Protein AF-A0A924MTW8-F1 (afdb_monomer_lite)

pLDDT: mean 77.34, std 19.18, range [29.47, 97.06]

Structure (mmCIF, N/CA/C/O backbone):
data_AF-A0A924MTW8-F1
#
_entry.id   AF-A0A924MTW8-F1
#
loop_
_atom_site.group_PDB
_atom_site.id
_atom_site.type_symbol
_atom_site.label_atom_id
_atom_site.label_alt_id
_atom_site.label_comp_id
_atom_site.label_asym_id
_atom_site.label_entity_id
_atom_site.label_seq_id
_atom_site.pdbx_PDB_ins_code
_atom_site.Cartn_x
_atom_site.Cartn_y
_atom_site.Cartn_z
_atom_site.occupancy
_atom_site.B_iso_or_equiv
_atom_site.auth_seq_id
_atom_site.auth_comp_id
_atom_site.auth_asym_id
_atom_site.auth_atom_id
_atom_site.pdbx_PDB_model_num
ATOM 1 N N . MET A 1 1 ? -4.344 -9.229 -72.670 1.00 38.44 1 MET A N 1
ATOM 2 C CA . MET A 1 1 ? -4.154 -9.503 -71.228 1.00 38.44 1 MET A CA 1
ATOM 3 C C . MET A 1 1 ? -4.296 -8.191 -70.483 1.00 38.44 1 MET A C 1
ATOM 5 O O . MET A 1 1 ? -3.727 -7.190 -70.896 1.00 38.44 1 MET A O 1
ATOM 9 N N . THR A 1 2 ? -5.199 -8.179 -69.517 1.00 31.95 2 THR A N 1
ATOM 10 C CA . THR A 1 2 ? -6.152 -7.090 -69.294 1.00 31.95 2 THR A CA 1
ATOM 11 C C . THR A 1 2 ? -5.776 -6.293 -68.044 1.00 31.95 2 THR A C 1
ATOM 13 O O . THR A 1 2 ? -5.536 -6.874 -66.991 1.00 31.95 2 THR A O 1
ATOM 16 N N . ARG A 1 3 ? -5.733 -4.960 -68.170 1.00 39.09 3 ARG A N 1
ATOM 17 C CA . ARG A 1 3 ? -5.795 -4.002 -67.054 1.00 39.09 3 ARG A CA 1
ATOM 18 C C . ARG A 1 3 ? -7.245 -3.899 -66.565 1.00 39.09 3 ARG A C 1
ATOM 20 O O . ARG A 1 3 ? -8.117 -3.854 -67.425 1.00 39.09 3 ARG A O 1
ATOM 27 N N . LEU A 1 4 ? -7.472 -3.751 -65.255 1.00 31.73 4 LEU A N 1
ATOM 28 C CA . LEU A 1 4 ? -8.274 -2.681 -64.618 1.00 31.73 4 LEU A CA 1
ATOM 29 C C . LEU A 1 4 ? -8.594 -2.991 -63.135 1.00 31.73 4 LEU A C 1
ATOM 31 O O . LEU A 1 4 ? -8.987 -4.093 -62.782 1.00 31.73 4 LEU A O 1
ATOM 35 N N . LEU A 1 5 ? -8.381 -1.946 -62.328 1.00 35.44 5 LEU A N 1
ATOM 36 C CA . LEU A 1 5 ? -8.812 -1.598 -60.956 1.00 35.44 5 LEU A CA 1
ATOM 37 C C . LEU A 1 5 ? -10.294 -1.936 -60.600 1.00 35.44 5 LEU A C 1
ATOM 39 O O . LEU A 1 5 ? -11.026 -2.238 -61.541 1.00 35.44 5 LEU A O 1
ATOM 43 N N . PRO A 1 6 ? -10.800 -1.792 -59.333 1.00 44.03 6 PRO A N 1
ATOM 44 C CA . PRO A 1 6 ? -10.392 -0.784 -58.330 1.00 44.03 6 PRO A CA 1
ATOM 45 C C . PRO A 1 6 ? -10.487 -1.108 -56.813 1.00 44.03 6 PRO A C 1
ATOM 47 O O . PRO A 1 6 ? -11.017 -2.116 -56.360 1.00 44.03 6 PRO A O 1
ATOM 50 N N . LEU A 1 7 ? -9.996 -0.129 -56.041 1.00 37.34 7 LEU A N 1
ATOM 51 C CA . LEU A 1 7 ? -10.446 0.276 -54.705 1.00 37.34 7 LEU A CA 1
ATOM 52 C C . LEU A 1 7 ? -11.983 0.277 -54.529 1.00 37.34 7 LEU A C 1
ATOM 54 O O . LEU A 1 7 ? -12.678 0.914 -55.315 1.00 37.34 7 LEU A O 1
ATOM 58 N N . LEU A 1 8 ? -12.465 -0.317 -53.430 1.00 31.56 8 LEU A N 1
ATOM 59 C CA . LEU A 1 8 ? -13.635 0.077 -52.616 1.00 31.56 8 LEU A CA 1
ATOM 60 C C . LEU A 1 8 ? -13.552 -0.780 -51.328 1.00 31.56 8 LEU A C 1
ATOM 62 O O . LEU A 1 8 ? -13.651 -1.996 -51.388 1.00 31.56 8 LEU A O 1
ATOM 66 N N . ALA A 1 9 ? -13.027 -0.281 -50.212 1.00 30.02 9 ALA A N 1
ATOM 67 C CA . ALA A 1 9 ? -13.757 0.467 -49.193 1.00 30.02 9 ALA A CA 1
ATOM 68 C C . ALA A 1 9 ? -14.939 -0.308 -48.558 1.00 30.02 9 ALA A C 1
ATOM 70 O O . ALA A 1 9 ? -15.989 -0.457 -49.168 1.00 30.02 9 ALA A O 1
ATOM 71 N N . ILE A 1 10 ? -14.749 -0.624 -47.267 1.00 31.25 10 ILE A N 1
ATOM 72 C CA . ILE A 1 10 ? -15.739 -0.541 -46.176 1.00 31.25 10 ILE A CA 1
ATOM 73 C C . ILE A 1 10 ? -16.631 -1.772 -45.895 1.00 31.25 10 ILE A C 1
ATOM 75 O O . ILE A 1 10 ? -17.391 -2.238 -46.730 1.00 31.25 10 ILE A O 1
ATOM 79 N N . ALA A 1 11 ? -16.576 -2.153 -44.609 1.00 32.50 11 ALA A N 1
ATOM 80 C CA . ALA A 1 11 ? -17.577 -2.844 -43.786 1.00 32.50 11 ALA A CA 1
ATOM 81 C C . ALA A 1 11 ? -17.845 -4.334 -44.033 1.00 32.50 11 ALA A C 1
ATOM 83 O O . ALA A 1 11 ? -18.663 -4.682 -44.866 1.00 32.50 11 ALA A O 1
ATOM 84 N N . LEU A 1 12 ? -17.226 -5.169 -43.188 1.00 32.88 12 LEU A N 1
ATOM 85 C CA . LEU A 1 12 ? -17.798 -6.326 -42.472 1.00 32.88 12 LEU A CA 1
ATOM 86 C C . LEU A 1 12 ? -16.760 -6.663 -41.370 1.00 32.88 12 LEU A C 1
ATOM 88 O O . LEU A 1 12 ? -15.847 -7.446 -41.585 1.00 32.88 12 LEU A O 1
ATOM 92 N N . SER A 1 13 ? -16.632 -5.934 -40.257 1.00 35.50 13 SER A N 1
ATOM 93 C CA . SER A 1 13 ? -17.524 -5.990 -39.088 1.00 35.50 13 SER A CA 1
ATOM 94 C C . SER A 1 13 ? -18.389 -7.249 -39.023 1.00 35.50 13 SER A C 1
ATOM 96 O O . SER A 1 13 ? -19.568 -7.189 -39.342 1.00 35.50 13 SER A O 1
ATOM 98 N N . THR A 1 14 ? -17.801 -8.353 -38.569 1.00 36.19 14 THR A N 1
ATOM 99 C CA . THR A 1 14 ? -18.466 -9.410 -37.785 1.00 36.19 14 THR A CA 1
ATOM 100 C C . THR A 1 14 ? -17.343 -10.124 -37.012 1.00 36.19 14 THR A C 1
ATOM 102 O O . THR A 1 14 ? -16.499 -10.755 -37.634 1.00 36.19 14 THR A O 1
ATOM 105 N N . SER A 1 15 ? -17.160 -10.031 -35.693 1.00 38.84 15 SER A N 1
ATOM 106 C CA . SER A 1 15 ? -18.157 -10.093 -34.615 1.00 38.84 15 SER A CA 1
ATOM 107 C C . SER A 1 15 ? -19.174 -11.218 -34.829 1.00 38.84 15 SER A C 1
ATOM 109 O O . SER A 1 15 ? -20.362 -10.993 -34.662 1.00 38.84 15 SER A O 1
ATOM 111 N N . ALA A 1 16 ? -18.734 -12.401 -35.278 1.00 43.47 16 ALA A N 1
ATOM 112 C CA . ALA A 1 16 ? -19.630 -13.551 -35.487 1.00 43.47 16 ALA A CA 1
ATOM 113 C C . ALA A 1 16 ? -19.188 -14.860 -34.808 1.00 43.47 16 ALA A C 1
ATOM 115 O O . ALA A 1 16 ? -19.885 -15.858 -34.933 1.00 43.47 16 ALA A O 1
ATOM 116 N N . PHE A 1 17 ? -18.082 -14.879 -34.052 1.00 42.00 17 PHE A N 1
ATOM 117 C CA . PHE A 1 17 ? -17.662 -16.084 -33.313 1.00 42.00 17 PHE A CA 1
ATOM 118 C C . PHE A 1 17 ? -17.220 -15.823 -31.864 1.00 42.00 17 PHE A C 1
ATOM 120 O O . PHE A 1 17 ? -16.700 -16.726 -31.219 1.00 42.00 17 PHE A O 1
ATOM 127 N N . ALA A 1 18 ? -17.425 -14.609 -31.340 1.00 41.38 18 ALA A N 1
ATOM 128 C CA . ALA A 1 18 ? -17.006 -14.253 -29.981 1.00 41.38 18 ALA A CA 1
ATOM 129 C C . ALA A 1 18 ? -18.035 -14.609 -28.885 1.00 41.38 18 ALA A C 1
ATOM 131 O O . ALA A 1 18 ? -17.642 -14.690 -27.729 1.00 41.38 18 ALA A O 1
ATOM 132 N N . ASP A 1 19 ? -19.295 -14.901 -29.237 1.00 46.31 19 ASP A N 1
ATOM 133 C CA . ASP A 1 19 ? -20.399 -15.068 -28.270 1.00 46.31 19 ASP A CA 1
ATOM 134 C C . ASP A 1 19 ? -21.192 -16.382 -28.449 1.00 46.31 19 ASP A C 1
ATOM 136 O O . ASP A 1 19 ? -22.406 -16.420 -28.271 1.00 46.31 19 ASP A O 1
ATOM 140 N N . LEU A 1 20 ? -20.534 -17.487 -28.824 1.00 49.03 20 LEU A N 1
ATOM 141 C CA . LEU A 1 20 ? -21.199 -18.799 -28.855 1.00 49.03 20 LEU A CA 1
ATOM 142 C C . LEU A 1 20 ? -21.053 -19.514 -27.506 1.00 49.03 20 LEU A C 1
ATOM 144 O O . LEU A 1 20 ? -19.965 -19.959 -27.134 1.00 49.03 20 LEU A O 1
ATOM 148 N N . GLN A 1 21 ? -22.163 -19.671 -26.785 1.00 68.38 21 GLN A N 1
ATOM 149 C CA . GLN A 1 21 ? -22.219 -20.427 -25.538 1.00 68.38 21 GLN A CA 1
ATOM 150 C C . GLN A 1 21 ? -22.293 -21.935 -25.825 1.00 68.38 21 GLN A C 1
ATOM 152 O O . GLN A 1 21 ? -23.025 -22.399 -26.704 1.00 68.38 21 GLN A O 1
ATOM 157 N N . LYS A 1 22 ? -21.531 -22.721 -25.057 1.00 71.69 22 LYS A N 1
ATOM 158 C CA . LYS A 1 22 ? -21.545 -24.188 -25.098 1.00 71.69 22 LYS A CA 1
ATOM 159 C C . LYS A 1 22 ? -22.652 -24.717 -24.179 1.00 71.69 22 LYS A C 1
ATOM 161 O O . LYS A 1 22 ? -22.541 -24.592 -22.961 1.00 71.69 22 LYS A O 1
ATOM 166 N N . CYS A 1 23 ? -23.683 -25.340 -24.745 1.00 72.56 23 CYS A N 1
ATOM 167 C CA . CYS A 1 23 ? -24.839 -25.848 -24.004 1.00 72.56 23 CYS A CA 1
ATOM 168 C C . CYS A 1 23 ? -24.915 -27.388 -24.029 1.00 72.56 23 CYS A C 1
ATOM 170 O O . CYS A 1 23 ? -24.597 -28.007 -25.053 1.00 72.56 23 CYS A O 1
ATOM 172 N N . PRO A 1 24 ? -25.358 -28.029 -22.929 1.00 68.31 24 PRO A N 1
ATOM 173 C CA . PRO A 1 24 ? -25.645 -29.458 -22.917 1.00 68.31 24 PRO A CA 1
ATOM 174 C C . PRO A 1 24 ? -26.885 -29.750 -23.773 1.00 68.31 24 PRO A C 1
ATOM 176 O O . PRO A 1 24 ? -27.975 -29.248 -23.508 1.00 68.31 24 PRO A O 1
ATOM 179 N N . GLY A 1 25 ? -26.710 -30.561 -24.812 1.00 68.31 25 GLY A N 1
ATOM 180 C CA . GLY A 1 25 ? -27.781 -31.085 -25.649 1.00 68.31 25 GLY A CA 1
ATOM 181 C C . GLY A 1 25 ? -28.378 -32.381 -25.084 1.00 68.31 25 GLY A C 1
ATOM 182 O O . GLY A 1 25 ? -27.814 -33.010 -24.179 1.00 68.31 25 GLY A O 1
ATOM 183 N N . PRO A 1 26 ? -29.532 -32.822 -25.606 1.00 59.88 26 PRO A N 1
ATOM 184 C CA . PRO A 1 26 ? -30.125 -34.093 -25.217 1.00 59.88 26 PRO A CA 1
ATOM 185 C C . PRO A 1 26 ? -29.170 -35.265 -25.504 1.00 59.88 26 PRO A C 1
ATOM 187 O O . PRO A 1 26 ? -28.399 -35.250 -26.466 1.00 59.88 26 PRO A O 1
ATOM 190 N N . GLN A 1 27 ? -29.224 -36.283 -24.640 1.00 58.16 27 GLN A N 1
ATOM 191 C CA . GLN A 1 27 ? -28.422 -37.515 -24.729 1.00 58.16 27 GLN A CA 1
ATOM 192 C C . GLN A 1 27 ? -26.891 -37.313 -24.666 1.00 58.16 27 GLN A C 1
ATOM 194 O O . GLN A 1 27 ? -26.136 -38.143 -25.159 1.00 58.16 27 GLN A O 1
ATOM 199 N N . GLY A 1 28 ? -26.418 -36.231 -24.032 1.00 59.62 28 GLY A N 1
ATOM 200 C CA . GLY A 1 28 ? -24.983 -35.991 -23.811 1.00 59.62 28 GLY A CA 1
ATOM 201 C C . GLY A 1 28 ? -24.256 -35.352 -24.998 1.00 59.62 28 GLY A C 1
ATOM 202 O O . GLY A 1 28 ? -23.028 -35.287 -25.006 1.00 59.62 28 GLY A O 1
ATOM 203 N 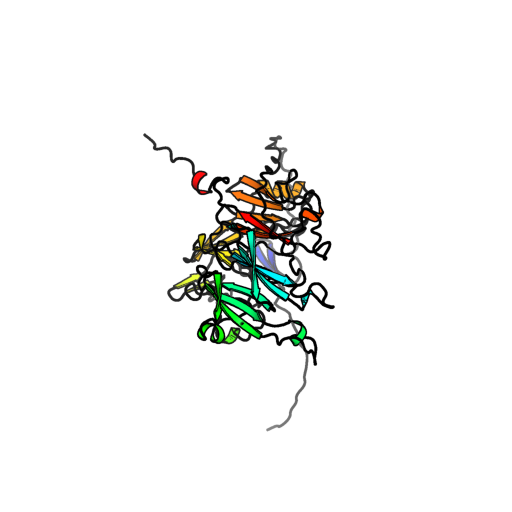N . THR A 1 29 ? -24.995 -34.861 -25.993 1.00 55.38 29 THR A N 1
ATOM 204 C CA . THR A 1 29 ? -24.437 -34.077 -27.102 1.00 55.38 29 THR A CA 1
ATOM 205 C C . THR A 1 29 ? -24.118 -32.644 -26.658 1.00 55.38 29 THR A C 1
ATOM 207 O O . THR A 1 29 ? -24.630 -32.163 -25.651 1.00 55.38 29 THR A O 1
ATOM 210 N N . THR A 1 30 ? -23.237 -31.948 -27.378 1.00 67.56 30 THR A N 1
ATOM 211 C CA . THR A 1 30 ? -22.926 -30.527 -27.133 1.00 67.56 30 THR A CA 1
ATOM 212 C C . THR A 1 30 ? -23.474 -29.685 -28.279 1.00 67.56 30 THR A C 1
ATOM 214 O O . THR A 1 30 ? -23.253 -30.031 -29.437 1.00 67.56 30 THR A O 1
ATOM 217 N N . ILE A 1 31 ? -24.141 -28.573 -27.959 1.00 67.00 31 ILE A N 1
ATOM 218 C CA . ILE A 1 31 ? -24.679 -27.614 -28.934 1.00 67.00 31 ILE A CA 1
ATOM 219 C C . ILE A 1 31 ? -24.031 -26.244 -28.690 1.00 67.00 31 ILE A C 1
ATOM 221 O O . ILE A 1 31 ? -23.840 -25.852 -27.539 1.00 67.00 31 ILE A O 1
ATOM 225 N N . PHE A 1 32 ? -23.692 -25.527 -29.763 1.00 67.12 32 PHE A N 1
ATOM 226 C CA . PHE A 1 32 ? -23.190 -24.151 -29.712 1.00 67.12 32 PHE A CA 1
ATOM 227 C C . PHE A 1 32 ? -24.284 -23.201 -30.198 1.00 67.12 32 PHE A C 1
ATOM 229 O O . PHE A 1 32 ? -24.856 -23.427 -31.265 1.00 67.12 32 PHE A O 1
ATOM 236 N N . THR A 1 33 ? -24.602 -22.179 -29.408 1.00 62.28 33 THR A N 1
ATOM 237 C CA . THR A 1 33 ? -25.708 -21.243 -29.672 1.00 62.28 33 THR A CA 1
ATOM 238 C C . THR A 1 33 ? -25.305 -19.818 -29.299 1.00 62.28 33 THR A C 1
ATOM 240 O O . THR A 1 33 ? -24.535 -19.621 -28.363 1.00 62.28 33 THR A O 1
ATOM 243 N N . ASP A 1 34 ? -25.817 -18.839 -30.044 1.00 56.00 34 ASP A N 1
ATOM 244 C CA . ASP A 1 34 ? -25.667 -17.392 -29.813 1.00 56.00 34 ASP A CA 1
ATOM 245 C C . ASP A 1 34 ? -26.747 -16.826 -28.865 1.00 56.00 34 ASP A C 1
ATOM 247 O O . ASP A 1 34 ? -26.822 -15.622 -28.628 1.00 56.00 34 ASP A O 1
ATOM 251 N N . LYS A 1 35 ? -27.605 -17.705 -28.333 1.00 56.16 35 LYS A N 1
ATOM 252 C CA . LYS A 1 35 ? -28.687 -17.420 -27.377 1.00 56.16 35 LYS A CA 1
ATOM 253 C C . LYS A 1 35 ? -28.560 -18.292 -26.131 1.00 56.16 35 LYS A C 1
ATOM 255 O O . LYS A 1 35 ? -28.028 -19.400 -26.230 1.00 56.16 35 LYS A O 1
ATOM 260 N N . ASP A 1 36 ? -29.118 -17.815 -25.013 1.00 59.75 36 ASP A N 1
ATOM 261 C CA . ASP A 1 36 ? -29.151 -18.511 -23.719 1.00 59.75 36 ASP A CA 1
ATOM 262 C C . ASP A 1 36 ? -29.500 -19.998 -23.866 1.00 59.75 36 ASP A C 1
ATOM 264 O O . ASP A 1 36 ? -30.418 -20.373 -24.607 1.00 59.75 36 ASP A O 1
ATOM 268 N N . CYS A 1 37 ? -28.780 -20.856 -23.136 1.00 56.97 37 CYS A N 1
ATOM 269 C CA . CYS A 1 37 ? -29.021 -22.293 -23.181 1.00 56.97 37 CYS A CA 1
ATOM 270 C C . CYS A 1 37 ? -30.494 -22.611 -22.864 1.00 56.97 37 CYS A C 1
ATOM 272 O O . CYS A 1 37 ? -30.995 -22.190 -21.816 1.00 56.97 37 CYS A O 1
ATOM 274 N N . PRO A 1 38 ? -31.193 -23.399 -23.704 1.00 58.69 38 PRO A N 1
ATOM 275 C CA . PRO A 1 38 ? -32.564 -23.793 -23.416 1.00 58.69 38 PRO A CA 1
ATOM 276 C C . PRO A 1 38 ? -32.602 -24.555 -22.088 1.00 58.69 38 PRO A C 1
ATOM 278 O O . PRO A 1 38 ? -31.914 -25.564 -21.916 1.00 58.69 38 PRO A O 1
ATOM 281 N N . ALA A 1 39 ? -33.388 -24.049 -21.135 1.00 47.19 39 ALA A N 1
ATOM 282 C CA . ALA A 1 39 ? -33.536 -24.646 -19.817 1.00 47.19 39 ALA A CA 1
ATOM 283 C C . ALA A 1 39 ? -34.075 -26.077 -19.956 1.00 47.19 39 ALA A C 1
ATOM 285 O O . ALA A 1 39 ? -35.250 -26.298 -20.252 1.00 47.19 39 ALA A O 1
ATOM 286 N N . LEU A 1 40 ? -33.209 -27.068 -19.745 1.00 46.69 40 LEU A N 1
ATOM 287 C CA . LEU A 1 40 ? -33.623 -28.459 -19.617 1.00 46.69 40 LEU A CA 1
ATOM 288 C C . LEU A 1 40 ? -34.476 -28.582 -18.350 1.00 46.69 40 LEU A C 1
ATOM 290 O O . LEU A 1 40 ? -33.967 -28.507 -17.230 1.00 46.69 40 LEU A O 1
ATOM 294 N N . ALA A 1 41 ? -35.786 -28.747 -18.535 1.00 35.41 41 ALA A N 1
ATOM 295 C CA . ALA A 1 41 ? -36.736 -28.974 -17.458 1.00 35.41 41 ALA A CA 1
ATOM 296 C C . ALA A 1 41 ? -36.326 -30.219 -16.653 1.00 35.41 41 ALA A C 1
ATOM 298 O O . ALA A 1 41 ? -36.366 -31.349 -17.143 1.00 35.41 41 ALA A O 1
ATOM 299 N N . ARG A 1 42 ? -35.913 -30.008 -15.401 1.00 33.41 42 ARG A N 1
ATOM 300 C CA . ARG A 1 42 ? -35.669 -31.083 -14.434 1.00 33.41 42 ARG A CA 1
ATOM 301 C C . ARG A 1 42 ? -37.029 -31.566 -13.903 1.00 33.41 42 ARG A C 1
ATOM 303 O O . ARG A 1 42 ? -37.831 -30.720 -13.509 1.00 33.41 42 ARG A O 1
ATOM 310 N N . PRO A 1 43 ? -37.317 -32.878 -13.860 1.00 34.16 43 PRO A N 1
ATOM 311 C CA . PRO A 1 43 ? -38.567 -33.367 -13.287 1.00 34.16 43 PRO A CA 1
ATOM 312 C C . PRO A 1 43 ? -38.632 -33.075 -11.780 1.00 34.16 43 PRO A C 1
ATOM 314 O O . PRO A 1 43 ? -37.646 -33.232 -11.058 1.00 34.16 43 PRO A O 1
ATOM 317 N N . ALA A 1 44 ? -39.806 -32.635 -11.324 1.00 33.78 44 ALA A N 1
ATOM 318 C CA . ALA A 1 44 ? -40.097 -32.299 -9.936 1.00 33.78 44 ALA A CA 1
ATOM 319 C C . ALA A 1 44 ? -40.066 -33.550 -9.042 1.00 33.78 44 ALA A C 1
ATOM 321 O O . ALA A 1 44 ? -40.861 -34.471 -9.216 1.00 33.78 44 ALA A O 1
ATOM 322 N N . GLY A 1 45 ? -39.168 -33.557 -8.057 1.00 29.66 45 GLY A N 1
ATOM 323 C CA . GLY A 1 45 ? -39.150 -34.512 -6.953 1.00 29.66 45 GLY A CA 1
ATOM 324 C C . GLY A 1 45 ? -38.964 -33.754 -5.643 1.00 29.66 45 GLY A C 1
ATOM 325 O O . GLY A 1 45 ? -37.924 -33.134 -5.430 1.00 29.66 45 GLY A O 1
ATOM 326 N N . ALA A 1 46 ? -39.989 -33.758 -4.793 1.00 31.25 46 ALA A N 1
ATOM 327 C CA . ALA A 1 46 ? -39.961 -33.129 -3.476 1.00 31.25 46 ALA A CA 1
ATOM 328 C C . ALA A 1 46 ? -38.956 -33.836 -2.542 1.00 31.25 46 ALA A C 1
ATOM 330 O O . ALA A 1 46 ? -38.966 -35.068 -2.481 1.00 31.25 46 ALA A O 1
ATOM 331 N N . PRO A 1 47 ? -38.120 -33.111 -1.773 1.00 34.03 47 PRO A N 1
ATOM 332 C CA . PRO A 1 47 ? -37.373 -33.716 -0.680 1.00 34.03 47 PRO A CA 1
ATOM 333 C C . PRO A 1 47 ? -38.256 -33.826 0.585 1.00 34.03 47 PRO A C 1
ATOM 335 O O . PRO A 1 47 ? -39.068 -32.934 0.846 1.00 34.03 47 PRO A O 1
ATOM 338 N N . PRO A 1 48 ? -38.114 -34.895 1.393 1.00 33.56 48 PRO A N 1
ATOM 339 C CA . PRO A 1 48 ? -38.844 -35.051 2.651 1.00 33.56 48 PRO A CA 1
ATOM 340 C C . PRO A 1 48 ? -38.327 -34.070 3.724 1.00 33.56 48 PRO A C 1
ATOM 342 O O . PRO A 1 48 ? -37.178 -33.620 3.641 1.00 33.56 48 PRO A O 1
ATOM 345 N N . PRO A 1 49 ? -39.132 -33.743 4.755 1.00 32.97 49 PRO A N 1
ATOM 346 C CA . PRO A 1 49 ? -38.761 -32.748 5.750 1.00 32.97 49 PRO A CA 1
ATOM 347 C C . PRO A 1 49 ? -37.648 -33.308 6.638 1.00 32.97 49 PRO A C 1
ATOM 349 O O . PRO A 1 49 ? -37.831 -34.309 7.333 1.00 32.97 49 PRO A O 1
ATOM 352 N N . ARG A 1 50 ? -36.477 -32.666 6.627 1.00 31.47 50 ARG A N 1
ATOM 353 C CA . ARG A 1 50 ? -35.428 -32.944 7.610 1.00 31.47 50 ARG A CA 1
ATOM 354 C C . ARG A 1 50 ? -35.602 -32.023 8.809 1.00 31.47 50 ARG A C 1
ATOM 356 O O . ARG A 1 50 ? -35.669 -30.806 8.670 1.00 31.47 50 ARG A O 1
ATOM 363 N N . ALA A 1 51 ? -35.701 -32.670 9.964 1.00 29.47 51 ALA A N 1
ATOM 364 C CA . ALA A 1 51 ? -35.878 -32.098 11.283 1.00 29.47 51 ALA A CA 1
ATOM 365 C C . ALA A 1 51 ? -34.902 -30.953 11.583 1.00 29.47 51 ALA A C 1
ATOM 367 O O . ALA A 1 51 ? -33.722 -30.999 11.230 1.00 29.47 51 ALA A O 1
ATOM 368 N N . ALA A 1 52 ? -35.430 -29.958 12.291 1.00 40.75 52 ALA A N 1
ATOM 369 C CA . ALA A 1 52 ? -34.691 -28.860 12.874 1.00 40.75 52 ALA A CA 1
ATOM 370 C C . ALA A 1 52 ? -33.526 -29.368 13.738 1.00 40.75 52 ALA A C 1
ATOM 372 O O . ALA A 1 52 ? -33.722 -30.055 14.738 1.00 40.75 52 ALA A O 1
ATOM 373 N N . ALA A 1 53 ? -32.320 -28.949 13.377 1.00 31.41 53 ALA A N 1
ATOM 374 C CA . ALA A 1 53 ? -31.227 -28.754 14.311 1.00 31.41 53 ALA A CA 1
ATOM 375 C C . ALA A 1 53 ? -30.757 -27.317 14.091 1.00 31.41 53 ALA A C 1
ATOM 377 O O . ALA A 1 53 ? -30.181 -27.014 13.051 1.00 31.41 53 ALA A O 1
ATOM 378 N N . ALA A 1 54 ? -31.077 -26.421 15.023 1.00 39.19 54 ALA A N 1
ATOM 379 C CA . ALA A 1 54 ? -30.551 -25.063 15.026 1.00 39.19 54 ALA A CA 1
ATOM 380 C C . ALA A 1 54 ? -29.055 -25.107 15.381 1.00 39.19 54 ALA A C 1
ATOM 382 O O . ALA A 1 54 ? -28.726 -25.603 16.461 1.00 39.19 54 ALA A O 1
ATOM 383 N N . PRO A 1 55 ? -28.143 -24.577 14.546 1.00 37.06 55 PRO A N 1
ATOM 384 C CA . PRO A 1 55 ? -26.767 -24.366 14.951 1.00 37.06 55 PRO A CA 1
ATOM 385 C C . PRO A 1 55 ? -26.469 -22.867 15.010 1.00 37.06 55 PRO A C 1
ATOM 387 O O . PRO A 1 55 ? -26.359 -22.210 13.980 1.00 37.06 55 PRO A O 1
ATOM 390 N N . GLY A 1 56 ? -26.289 -22.379 16.239 1.00 35.59 56 GLY A N 1
ATOM 391 C CA . GLY A 1 56 ? -25.470 -21.214 16.567 1.00 35.59 56 GLY A CA 1
ATOM 392 C C . GLY A 1 56 ? -25.995 -19.875 16.064 1.00 35.59 56 GLY A C 1
ATOM 393 O O . GLY A 1 56 ? -25.818 -19.525 14.901 1.00 35.59 56 GLY A O 1
ATOM 394 N N . ALA A 1 57 ? -26.540 -19.069 16.979 1.00 34.38 57 ALA A N 1
ATOM 395 C CA . ALA A 1 57 ? -26.558 -17.625 16.788 1.00 34.38 57 ALA A CA 1
ATOM 396 C C . ALA A 1 57 ? -25.164 -17.188 16.316 1.00 34.38 57 ALA A C 1
ATOM 398 O O . ALA A 1 57 ? -24.163 -17.584 16.920 1.00 34.38 57 ALA A O 1
ATOM 399 N N . ALA A 1 58 ? -25.098 -16.425 15.223 1.00 39.41 58 ALA A N 1
ATOM 400 C CA . ALA A 1 58 ? -23.869 -15.761 14.828 1.00 39.41 58 ALA A CA 1
ATOM 401 C C . ALA A 1 58 ? -23.414 -14.940 16.040 1.00 39.41 58 ALA A C 1
ATOM 403 O O . ALA A 1 58 ? -24.070 -13.974 16.425 1.00 39.41 58 ALA A O 1
ATOM 404 N N . ILE A 1 59 ? -22.353 -15.391 16.711 1.00 47.56 59 ILE A N 1
ATOM 405 C CA . ILE A 1 59 ? -21.744 -14.634 17.799 1.00 47.56 59 ILE A CA 1
ATOM 406 C C . ILE A 1 59 ? -21.318 -13.328 17.143 1.00 47.56 59 ILE A C 1
ATOM 408 O O . ILE A 1 59 ? -20.541 -13.384 16.197 1.00 47.56 59 ILE A O 1
ATOM 412 N N . ALA A 1 60 ? -21.882 -12.192 17.558 1.00 49.66 60 ALA A N 1
ATOM 413 C CA . ALA A 1 60 ? -21.493 -10.886 17.033 1.00 49.66 60 ALA A CA 1
ATOM 414 C C . ALA A 1 60 ? -19.959 -10.747 17.090 1.00 49.66 60 ALA A C 1
ATOM 416 O O . ALA A 1 60 ? -19.351 -11.303 18.014 1.00 49.66 60 ALA A O 1
ATOM 417 N N . PRO A 1 61 ? -19.317 -10.056 16.127 1.00 56.03 61 PRO A N 1
ATOM 418 C CA . PRO A 1 61 ? -17.872 -9.892 16.159 1.00 56.03 61 PRO A CA 1
ATOM 419 C C . PRO A 1 61 ? -17.487 -9.328 17.524 1.00 56.03 61 PRO A C 1
ATOM 421 O O . PRO A 1 61 ? -18.086 -8.364 18.004 1.00 56.03 61 PRO A O 1
ATOM 424 N N . VAL A 1 62 ? -16.525 -9.975 18.181 1.00 72.62 62 VAL A N 1
ATOM 425 C CA . VAL A 1 62 ? -16.032 -9.474 19.459 1.00 72.62 62 VAL A CA 1
ATOM 426 C C . VAL A 1 62 ? -15.302 -8.176 19.146 1.00 72.62 62 VAL A C 1
ATOM 428 O O . VAL A 1 62 ? -14.215 -8.195 18.564 1.00 72.62 62 VAL A O 1
ATOM 431 N N . ASP A 1 63 ? -15.935 -7.054 19.479 1.00 77.06 63 ASP A N 1
ATOM 432 C CA . ASP A 1 63 ? -15.298 -5.747 19.442 1.00 77.06 63 ASP A CA 1
ATOM 433 C C . ASP A 1 63 ? -14.103 -5.785 20.396 1.00 77.06 63 ASP A C 1
ATOM 435 O O . ASP A 1 63 ? -14.243 -5.941 21.611 1.00 77.06 63 ASP A O 1
ATOM 439 N N . ALA A 1 64 ? -12.915 -5.662 19.822 1.00 83.44 64 ALA A N 1
ATOM 440 C CA . ALA A 1 64 ? -11.652 -5.635 20.539 1.00 83.44 64 ALA A CA 1
ATOM 441 C C . ALA A 1 64 ? -10.834 -4.476 19.962 1.00 83.44 64 ALA A C 1
ATOM 443 O O . ALA A 1 64 ? -9.861 -4.711 19.238 1.00 83.44 64 ALA A O 1
ATOM 444 N N . PRO A 1 65 ? -11.288 -3.229 20.188 1.00 84.12 65 PRO A N 1
ATOM 445 C CA . PRO A 1 65 ? -10.697 -2.064 19.556 1.00 84.12 65 PRO A CA 1
ATOM 446 C C . PRO A 1 65 ? -9.236 -1.928 19.973 1.00 84.12 65 PRO A C 1
ATOM 448 O O . PRO A 1 65 ? -8.900 -2.048 21.153 1.00 84.12 65 PRO A O 1
ATOM 451 N N . LEU A 1 66 ? -8.373 -1.655 19.001 1.00 86.44 66 LEU A N 1
ATOM 452 C CA . LEU A 1 66 ? -6.965 -1.387 19.264 1.00 86.44 66 LEU A CA 1
ATOM 453 C C . LEU A 1 66 ? -6.726 0.116 19.436 1.00 86.44 66 LEU A C 1
ATOM 455 O O . LEU A 1 66 ? -7.415 0.917 18.793 1.00 86.44 66 LEU A O 1
ATOM 459 N N . PRO A 1 67 ? -5.759 0.521 20.282 1.00 82.31 67 PRO A N 1
ATOM 460 C CA . PRO A 1 67 ? -5.351 1.915 20.372 1.00 82.31 67 PRO A CA 1
ATOM 461 C C . PRO A 1 67 ? -4.991 2.455 18.987 1.00 82.31 67 PRO A C 1
ATOM 463 O O . PRO A 1 67 ? -4.196 1.854 18.263 1.00 82.31 67 PRO A O 1
ATOM 466 N N . LEU A 1 68 ? -5.604 3.579 18.622 1.00 85.88 68 LEU A N 1
ATOM 467 C CA . LEU A 1 68 ? -5.388 4.236 17.341 1.00 85.88 68 LEU A CA 1
ATOM 468 C C . LEU A 1 68 ? -4.484 5.443 17.539 1.00 85.88 68 LEU A C 1
ATOM 470 O O . LEU A 1 68 ? -4.784 6.318 18.351 1.00 85.88 68 LEU A O 1
ATOM 474 N N . GLN A 1 69 ? -3.409 5.517 16.763 1.00 88.25 69 GLN A N 1
ATOM 475 C CA . GLN A 1 69 ? -2.564 6.698 16.727 1.00 88.25 69 GLN A CA 1
ATOM 476 C C . GLN A 1 69 ? -3.048 7.642 15.627 1.00 88.25 69 GLN A C 1
ATOM 478 O O . GLN A 1 69 ? -3.043 7.303 14.444 1.00 88.25 69 GLN A O 1
ATOM 483 N N . GLU A 1 70 ? -3.474 8.838 16.021 1.00 86.81 70 GLU A N 1
ATOM 484 C CA . GLU A 1 70 ? -3.839 9.906 15.097 1.00 86.81 70 GLU A CA 1
ATOM 485 C C . GLU A 1 70 ? -2.609 10.744 14.750 1.00 86.81 70 GLU A C 1
ATOM 487 O O . GLU A 1 70 ? -1.951 11.304 15.626 1.00 86.81 70 GLU A O 1
ATOM 492 N N . THR A 1 71 ? -2.300 10.845 13.456 1.00 86.81 71 THR A N 1
ATOM 493 C CA . THR A 1 71 ? -1.134 11.610 12.993 1.00 86.81 71 THR A CA 1
ATOM 494 C C . THR A 1 71 ? -1.327 13.120 13.127 1.00 86.81 71 THR A C 1
ATOM 496 O O . THR A 1 71 ? -0.349 13.859 13.193 1.00 86.81 71 THR A O 1
ATOM 499 N N . GLY A 1 72 ? -2.582 13.589 13.113 1.00 83.50 72 GLY A N 1
ATOM 500 C CA . GLY A 1 72 ? -2.932 15.009 13.015 1.00 83.50 72 GLY A CA 1
ATOM 501 C C . GLY A 1 72 ? -2.589 15.648 11.661 1.00 83.50 72 GLY A C 1
ATOM 502 O O . GLY A 1 72 ? -2.832 16.839 11.473 1.00 83.50 72 GLY A O 1
ATOM 503 N N . VAL A 1 73 ? -2.045 14.880 10.710 1.00 87.00 73 VAL A N 1
ATOM 504 C CA . VAL A 1 73 ? -1.685 15.364 9.375 1.00 87.00 73 VAL A CA 1
ATOM 505 C C . VAL A 1 73 ? -2.892 15.180 8.446 1.00 87.00 73 VAL A C 1
ATOM 507 O O . VAL A 1 73 ? -3.331 14.042 8.249 1.00 87.00 73 VAL A O 1
ATOM 510 N N . PRO A 1 74 ? -3.449 16.266 7.875 1.00 85.62 74 PRO A N 1
ATOM 511 C CA . PRO A 1 74 ? -4.572 16.164 6.953 1.00 85.62 74 PRO A CA 1
ATOM 512 C C . PRO A 1 74 ? -4.115 15.565 5.625 1.00 85.62 74 PRO A C 1
ATOM 514 O O . PRO A 1 74 ? -2.995 15.813 5.170 1.00 85.62 74 PRO A O 1
ATOM 517 N N . VAL A 1 75 ? -4.999 14.815 4.977 1.00 81.06 75 VAL A N 1
ATOM 518 C CA . VAL A 1 75 ? -4.694 14.132 3.717 1.00 81.06 75 VAL A CA 1
ATOM 519 C C . VAL A 1 75 ? -5.444 14.770 2.559 1.00 81.06 75 VAL A C 1
ATOM 521 O O . VAL A 1 75 ? -6.615 15.127 2.674 1.00 81.06 75 VAL A O 1
ATOM 524 N N . VAL A 1 76 ? -4.779 14.874 1.411 1.00 81.25 76 VAL A N 1
ATOM 525 C CA . VAL A 1 76 ? -5.407 15.316 0.162 1.00 81.25 76 VAL A CA 1
ATOM 526 C C . VAL A 1 76 ? -6.173 14.146 -0.462 1.00 81.25 76 VAL A C 1
ATOM 528 O O . VAL A 1 76 ? -5.574 13.265 -1.075 1.00 81.25 76 VAL A O 1
ATOM 531 N N . VAL A 1 77 ? -7.501 14.111 -0.310 1.00 74.94 77 VAL A N 1
ATOM 532 C CA . VAL A 1 77 ? -8.316 12.970 -0.774 1.00 74.94 77 VAL A CA 1
ATOM 533 C C . VAL A 1 77 ? -8.536 12.909 -2.285 1.00 74.94 77 VAL A C 1
ATOM 535 O O . VAL A 1 77 ? -8.900 11.862 -2.814 1.00 74.94 77 VAL A O 1
ATOM 538 N N . GLN A 1 78 ? -8.300 13.998 -3.014 1.00 71.06 78 GLN A N 1
ATOM 539 C CA . GLN A 1 78 ? -8.621 14.067 -4.442 1.00 71.06 78 GLN A CA 1
ATOM 540 C C . GLN A 1 78 ? -7.699 13.223 -5.350 1.00 71.06 78 GLN A C 1
ATOM 542 O O . GLN A 1 78 ? -7.914 13.208 -6.558 1.00 71.06 78 GLN A O 1
ATOM 547 N N . MET A 1 79 ? -6.678 12.535 -4.818 1.00 64.94 79 MET A N 1
ATOM 548 C CA . MET A 1 79 ? -5.707 11.777 -5.623 1.00 64.94 79 MET A CA 1
ATOM 549 C C . MET A 1 79 ? -5.344 10.409 -5.023 1.00 64.94 79 MET A C 1
ATOM 551 O O . MET A 1 79 ? -5.447 10.198 -3.810 1.00 64.94 79 MET A O 1
ATOM 555 N N . ALA A 1 80 ? -4.912 9.487 -5.892 1.00 52.84 80 ALA A N 1
ATOM 556 C CA . ALA A 1 80 ? -4.249 8.230 -5.531 1.00 52.84 80 ALA A CA 1
ATOM 557 C C . ALA A 1 80 ? -2.853 8.495 -4.919 1.00 52.84 80 ALA A C 1
ATOM 559 O O . ALA A 1 80 ? -2.282 9.556 -5.161 1.00 52.84 80 ALA A O 1
ATOM 560 N N . GLY A 1 81 ? -2.309 7.566 -4.118 1.00 62.09 81 GLY A N 1
ATOM 561 C CA . GLY A 1 81 ? -0.935 7.680 -3.589 1.00 62.09 81 GLY A CA 1
ATOM 562 C C . GLY A 1 81 ? -0.762 8.736 -2.488 1.00 62.09 81 GLY A C 1
ATOM 563 O O . GLY A 1 81 ? 0.100 9.608 -2.555 1.00 62.09 81 GLY A O 1
ATOM 564 N N . ARG A 1 82 ? -1.613 8.710 -1.457 1.00 78.12 82 ARG A N 1
ATOM 565 C CA . ARG A 1 82 ? -1.610 9.758 -0.420 1.00 78.12 82 ARG A CA 1
ATOM 566 C C . ARG A 1 82 ? -0.571 9.542 0.669 1.00 78.12 82 ARG A C 1
ATOM 568 O O . ARG A 1 82 ? -0.140 10.501 1.307 1.00 78.12 82 ARG A O 1
ATOM 575 N N . PHE A 1 83 ? -0.198 8.293 0.902 1.00 89.62 83 PHE A N 1
ATOM 576 C CA . PHE A 1 83 ? 0.800 7.917 1.884 1.00 89.62 83 PHE A CA 1
ATOM 577 C C . PHE A 1 83 ? 1.446 6.593 1.511 1.00 89.62 83 PHE A C 1
ATOM 579 O O . PHE A 1 83 ? 0.839 5.754 0.847 1.00 89.62 83 PHE A O 1
ATOM 586 N N . ALA A 1 84 ? 2.681 6.413 1.958 1.00 91.50 84 ALA A N 1
ATOM 587 C CA . ALA A 1 84 ? 3.437 5.191 1.753 1.00 91.50 84 ALA A CA 1
ATOM 588 C C . ALA A 1 84 ? 4.433 4.996 2.896 1.00 91.50 84 ALA A C 1
ATOM 590 O O . ALA A 1 84 ? 5.002 5.960 3.411 1.00 91.50 84 ALA A O 1
ATOM 591 N N . TRP A 1 85 ? 4.657 3.747 3.293 1.00 94.56 85 TRP A N 1
ATOM 592 C CA . TRP A 1 85 ? 5.682 3.421 4.279 1.00 94.56 85 TRP A CA 1
ATOM 593 C C . TRP A 1 85 ? 7.072 3.571 3.651 1.00 94.56 85 TRP A C 1
ATOM 595 O O . TRP A 1 85 ? 7.335 3.029 2.572 1.00 94.56 85 TRP A O 1
ATOM 605 N N . LEU A 1 86 ? 7.941 4.333 4.319 1.00 95.50 86 LEU A N 1
ATOM 606 C CA . LEU A 1 86 ? 9.351 4.506 3.956 1.00 95.50 86 LEU A CA 1
ATOM 607 C C . LEU A 1 86 ? 10.220 3.421 4.604 1.00 95.50 86 LEU A C 1
ATOM 609 O O . LEU A 1 86 ? 11.152 2.906 3.989 1.00 95.50 86 LEU A O 1
ATOM 613 N N . ASP A 1 87 ? 9.874 3.049 5.833 1.00 95.19 87 ASP A N 1
ATOM 614 C CA . ASP A 1 87 ? 10.427 1.927 6.587 1.00 95.19 87 ASP A CA 1
ATOM 615 C C . ASP A 1 87 ? 9.349 1.346 7.530 1.00 95.19 87 ASP A C 1
ATOM 617 O O . ASP A 1 87 ? 8.152 1.525 7.290 1.00 95.19 87 ASP A O 1
ATOM 621 N N . ASP A 1 88 ? 9.751 0.598 8.558 1.00 94.62 88 ASP A N 1
ATOM 622 C CA . ASP A 1 88 ? 8.835 -0.076 9.489 1.00 94.62 88 ASP A CA 1
ATOM 623 C C . ASP A 1 88 ? 8.046 0.897 10.390 1.00 94.62 88 ASP A C 1
ATOM 625 O O . ASP A 1 88 ? 6.971 0.542 10.886 1.00 94.62 88 ASP A O 1
ATOM 629 N N . ASP A 1 89 ? 8.563 2.115 10.583 1.00 95.25 89 ASP A N 1
ATOM 630 C CA . ASP A 1 89 ? 8.099 3.093 11.575 1.00 95.25 89 ASP A CA 1
ATOM 631 C C . ASP A 1 89 ? 7.818 4.486 10.992 1.00 95.25 89 ASP A C 1
ATOM 633 O O . ASP A 1 89 ? 7.191 5.314 11.655 1.00 95.25 89 ASP A O 1
ATOM 637 N N . THR A 1 90 ? 8.246 4.757 9.760 1.00 96.56 90 THR A N 1
ATOM 638 C CA . THR A 1 90 ? 8.143 6.072 9.128 1.00 96.56 90 THR A CA 1
ATOM 639 C C . THR A 1 90 ? 7.177 6.041 7.953 1.00 96.56 90 THR A C 1
ATOM 641 O O . THR A 1 90 ? 7.381 5.332 6.962 1.00 96.56 90 THR A O 1
ATOM 644 N N . LEU A 1 91 ? 6.144 6.878 8.033 1.00 95.50 91 LEU A N 1
ATOM 645 C CA . LEU A 1 91 ? 5.145 7.054 6.986 1.00 95.50 91 LEU A CA 1
ATOM 646 C C . LEU A 1 91 ? 5.402 8.357 6.222 1.00 95.50 91 LEU A C 1
ATOM 648 O O . LEU A 1 91 ? 5.427 9.431 6.820 1.00 95.50 91 LEU A O 1
ATOM 652 N N . ALA A 1 92 ? 5.556 8.286 4.901 1.00 95.06 92 ALA A N 1
ATOM 653 C CA . ALA A 1 92 ? 5.468 9.461 4.040 1.00 95.06 92 ALA A CA 1
ATOM 654 C C . ALA A 1 92 ? 3.998 9.822 3.829 1.00 95.06 92 ALA A C 1
ATOM 656 O O . ALA A 1 92 ? 3.201 8.961 3.467 1.00 95.06 92 ALA A O 1
ATOM 657 N N . ILE A 1 93 ? 3.652 11.092 4.020 1.00 93.62 93 ILE A N 1
ATOM 658 C CA . ILE A 1 93 ? 2.290 11.615 3.907 1.00 93.62 93 ILE A CA 1
ATOM 659 C C . ILE A 1 93 ? 2.300 12.804 2.949 1.00 93.62 93 ILE A C 1
ATOM 661 O O . ILE A 1 93 ? 2.949 13.817 3.219 1.00 93.62 93 ILE A O 1
ATOM 665 N N . THR A 1 94 ? 1.551 12.705 1.852 1.00 92.50 94 THR A N 1
ATOM 666 C CA . THR A 1 94 ? 1.254 13.840 0.974 1.00 92.50 94 THR A CA 1
ATOM 667 C C . THR A 1 94 ? 0.145 14.681 1.604 1.00 92.50 94 THR A C 1
ATOM 669 O O . THR A 1 94 ? -0.983 14.222 1.790 1.00 92.50 94 THR A O 1
ATOM 672 N N . THR A 1 95 ? 0.453 15.938 1.910 1.00 91.00 95 THR A N 1
ATOM 673 C CA . THR A 1 95 ? -0.465 16.886 2.557 1.00 91.00 95 THR A CA 1
ATOM 674 C C . THR A 1 95 ? -0.390 18.266 1.897 1.00 91.00 95 THR A C 1
ATOM 676 O O . THR A 1 95 ? 0.394 18.488 0.975 1.00 91.00 95 THR A O 1
ATOM 679 N N . PHE A 1 96 ? -1.209 19.210 2.351 1.00 88.62 96 PHE A N 1
ATOM 680 C CA . PHE A 1 96 ? -1.248 20.576 1.835 1.00 88.62 96 PHE A CA 1
ATOM 681 C C . PHE A 1 96 ? 0.037 21.333 2.209 1.00 88.62 96 PHE A C 1
ATOM 683 O O . PHE A 1 96 ? 0.405 21.419 3.386 1.00 88.62 96 PHE A O 1
ATOM 690 N N . ALA A 1 97 ? 0.730 21.891 1.213 1.00 90.19 97 ALA A N 1
ATOM 691 C CA . ALA A 1 97 ? 1.824 22.832 1.457 1.00 90.19 97 ALA A CA 1
ATOM 692 C C . ALA A 1 97 ? 1.277 24.217 1.801 1.00 90.19 97 ALA A C 1
ATOM 694 O O . ALA A 1 97 ? 1.757 24.833 2.750 1.00 90.19 97 ALA A O 1
ATOM 695 N N . ASP A 1 98 ? 0.247 24.653 1.072 1.00 87.06 98 ASP A N 1
ATOM 696 C CA . ASP A 1 98 ? -0.484 25.889 1.333 1.00 87.06 98 ASP A CA 1
ATOM 697 C C . ASP A 1 98 ? -1.993 25.611 1.425 1.00 87.06 98 ASP A C 1
ATOM 699 O O . ASP A 1 98 ? -2.687 25.524 0.406 1.00 87.06 98 ASP A O 1
ATOM 703 N N . PRO A 1 99 ? -2.509 25.460 2.654 1.00 81.94 99 PRO A N 1
ATOM 704 C CA . PRO A 1 99 ? -3.931 25.361 2.936 1.00 81.94 99 PRO A CA 1
ATOM 705 C C . PRO A 1 99 ? -4.816 26.458 2.331 1.00 81.94 99 PRO A C 1
ATOM 707 O O . PRO A 1 99 ? -5.974 26.204 2.008 1.00 81.94 99 PRO A O 1
ATOM 710 N N . ALA A 1 100 ? -4.293 27.679 2.215 1.00 83.12 100 ALA A N 1
ATOM 711 C CA . ALA A 1 100 ? -5.058 28.862 1.836 1.00 83.12 100 ALA A CA 1
ATOM 712 C C . ALA A 1 100 ? -5.020 29.141 0.325 1.00 83.12 100 ALA A C 1
ATOM 714 O O . ALA A 1 100 ? -5.673 30.076 -0.145 1.00 83.12 100 ALA A O 1
ATOM 715 N N . ALA A 1 101 ? -4.271 28.345 -0.445 1.00 81.38 101 ALA A N 1
ATOM 716 C CA . ALA A 1 101 ? -4.201 28.481 -1.892 1.00 81.38 101 ALA A CA 1
ATOM 717 C C . ALA A 1 101 ? -5.588 28.329 -2.542 1.00 81.38 101 ALA A C 1
ATOM 719 O O . ALA A 1 101 ? -6.467 27.631 -2.045 1.00 81.38 101 ALA A O 1
ATOM 720 N N . LYS A 1 102 ? -5.780 28.927 -3.724 1.00 81.50 102 LYS A N 1
ATOM 721 C CA . LYS A 1 102 ? -7.039 28.799 -4.486 1.00 81.50 102 LYS A CA 1
ATOM 722 C C . LYS A 1 102 ? -7.353 27.342 -4.864 1.00 81.50 102 LYS A C 1
ATOM 724 O O . LYS A 1 102 ? -8.518 26.963 -4.945 1.00 81.50 102 LYS A O 1
ATOM 729 N N . ALA A 1 103 ? -6.316 26.538 -5.096 1.00 82.75 103 ALA A N 1
ATOM 730 C CA . ALA A 1 103 ? -6.410 25.104 -5.347 1.00 82.75 103 ALA A CA 1
ATOM 731 C C . ALA A 1 103 ? -5.430 24.347 -4.426 1.00 82.75 103 ALA A C 1
ATOM 733 O O . ALA A 1 103 ? -4.367 23.923 -4.883 1.00 82.75 103 ALA A O 1
ATOM 734 N N . PRO A 1 104 ? -5.759 24.153 -3.130 1.00 81.50 104 PRO A N 1
ATOM 735 C CA . PRO A 1 104 ? -4.831 23.577 -2.149 1.00 81.50 104 PRO A CA 1
ATOM 736 C C . PRO A 1 104 ? -4.326 22.184 -2.535 1.00 81.50 104 PRO A C 1
ATOM 738 O O . PRO A 1 104 ? -3.183 21.829 -2.273 1.00 81.50 104 PRO A O 1
ATOM 741 N N . TRP A 1 105 ? -5.156 21.394 -3.217 1.00 82.81 105 TRP A N 1
ATOM 742 C CA . TRP A 1 105 ? -4.795 20.054 -3.682 1.00 82.81 105 TRP A CA 1
ATOM 743 C C . TRP A 1 105 ? -3.688 20.051 -4.754 1.00 82.81 105 TRP A C 1
ATOM 745 O O . TRP A 1 105 ? -3.040 19.025 -4.945 1.00 82.81 105 TRP A O 1
ATOM 755 N N . MET A 1 106 ? -3.427 21.179 -5.430 1.00 85.88 106 MET A N 1
ATOM 756 C CA . MET A 1 106 ? -2.314 21.317 -6.380 1.00 85.88 106 MET A CA 1
ATOM 757 C C . MET A 1 106 ? -0.993 21.724 -5.703 1.00 85.88 106 MET A C 1
ATOM 759 O O . MET A 1 106 ? 0.077 21.465 -6.261 1.00 85.88 106 MET A O 1
ATOM 763 N N . VAL A 1 107 ? -1.055 22.319 -4.504 1.00 88.06 107 VAL A N 1
ATOM 764 C CA . VAL A 1 107 ? 0.094 22.863 -3.757 1.00 88.06 107 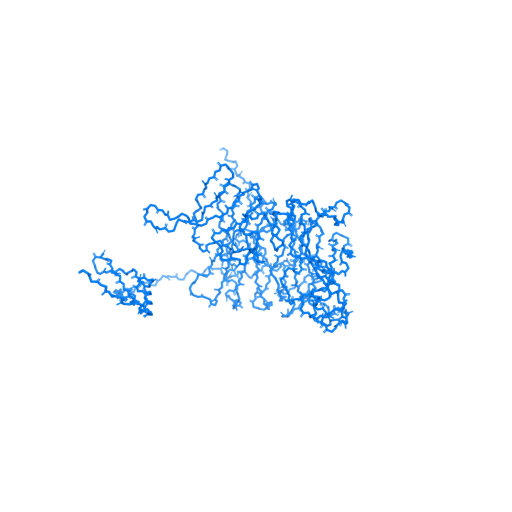VAL A CA 1
ATOM 765 C C . VAL A 1 107 ? 0.345 21.991 -2.528 1.00 88.06 107 VAL A C 1
ATOM 767 O O . VAL A 1 107 ? -0.260 22.154 -1.467 1.00 88.06 107 VAL A O 1
ATOM 770 N N . ARG A 1 108 ? 1.239 21.013 -2.682 1.00 90.31 108 ARG A N 1
ATOM 771 C CA . ARG A 1 108 ? 1.396 19.880 -1.756 1.00 90.31 108 ARG A CA 1
ATOM 772 C C . ARG A 1 108 ? 2.798 19.805 -1.180 1.00 90.31 108 ARG A C 1
ATOM 774 O O . ARG A 1 108 ? 3.731 20.309 -1.789 1.00 90.31 108 ARG A O 1
ATOM 781 N N . LYS A 1 109 ? 2.948 19.161 -0.028 1.00 93.38 109 LYS A N 1
ATOM 782 C CA . LYS A 1 109 ? 4.235 18.797 0.581 1.00 93.38 109 LYS A CA 1
ATOM 783 C C . LYS A 1 109 ? 4.217 17.338 1.008 1.00 93.38 109 LYS A C 1
ATOM 785 O O . LYS A 1 109 ? 3.151 16.765 1.235 1.00 93.38 109 LYS A O 1
ATOM 790 N N . ILE A 1 110 ? 5.406 16.782 1.209 1.00 94.50 110 ILE A N 1
ATOM 791 C CA . ILE A 1 110 ? 5.589 15.451 1.789 1.00 94.50 110 ILE A CA 1
ATOM 792 C C . ILE A 1 110 ? 6.101 15.613 3.215 1.00 94.50 110 ILE A C 1
ATOM 794 O O . ILE A 1 110 ? 7.111 16.281 3.458 1.00 94.50 110 ILE A O 1
ATOM 798 N N . VAL A 1 111 ? 5.409 14.986 4.156 1.00 95.25 111 VAL A N 1
ATOM 799 C CA . VAL A 1 111 ? 5.776 14.925 5.571 1.00 95.25 111 VAL A CA 1
ATOM 800 C C . VAL A 1 111 ? 6.172 13.491 5.915 1.00 95.25 111 VAL A C 1
ATOM 802 O O . VAL A 1 111 ? 5.450 12.565 5.565 1.00 95.25 111 VAL A O 1
ATOM 805 N N . ALA A 1 112 ? 7.296 13.303 6.605 1.00 96.12 112 ALA A N 1
ATOM 806 C CA . ALA A 1 112 ? 7.600 12.058 7.302 1.00 96.12 112 ALA A CA 1
ATOM 807 C C . ALA A 1 112 ? 6.938 12.102 8.672 1.00 96.12 112 ALA A C 1
ATOM 809 O O . ALA A 1 112 ? 7.204 13.011 9.457 1.00 96.12 112 ALA A O 1
ATOM 810 N N . TYR A 1 113 ? 6.101 11.119 8.962 1.00 95.88 113 TYR A N 1
ATOM 811 C CA . TYR A 1 113 ? 5.566 10.885 10.290 1.00 95.88 113 TYR A CA 1
ATOM 812 C C . TYR A 1 113 ? 6.277 9.692 10.917 1.00 95.88 113 TYR A C 1
ATOM 814 O O . TYR A 1 113 ? 6.184 8.576 10.411 1.00 95.88 113 TYR A O 1
ATOM 822 N N . ASP A 1 114 ? 6.984 9.945 12.012 1.00 95.25 114 ASP A N 1
ATOM 823 C CA . ASP A 1 114 ? 7.618 8.919 12.828 1.00 95.25 114 ASP A CA 1
ATOM 824 C C . ASP A 1 114 ? 6.611 8.378 13.842 1.00 95.25 114 ASP A C 1
ATOM 826 O O . ASP A 1 114 ? 6.215 9.084 14.776 1.00 95.25 114 ASP A O 1
ATOM 830 N N . VAL A 1 115 ? 6.203 7.123 13.662 1.00 93.38 115 VAL A N 1
ATOM 831 C CA . VAL A 1 115 ? 5.157 6.501 14.476 1.00 93.38 115 VAL A CA 1
ATOM 832 C C . VAL A 1 115 ? 5.571 6.403 15.950 1.00 93.38 115 VAL A C 1
ATOM 834 O O . VAL A 1 115 ? 4.829 6.931 16.778 1.00 93.38 115 VAL A O 1
ATOM 837 N N . PRO A 1 116 ? 6.743 5.854 16.331 1.00 91.94 116 PRO A N 1
ATOM 838 C CA . PRO A 1 116 ? 7.138 5.760 17.738 1.00 91.94 116 PRO A CA 1
ATOM 839 C C . PRO A 1 116 ? 7.148 7.088 18.506 1.00 91.94 116 PRO A C 1
ATOM 841 O O . PRO A 1 116 ? 6.714 7.126 19.656 1.00 91.94 116 PRO A O 1
ATOM 844 N N . SER A 1 117 ? 7.641 8.179 17.905 1.00 92.88 117 SER A N 1
ATOM 845 C CA . SER A 1 117 ? 7.707 9.480 18.593 1.00 92.88 117 SER A CA 1
ATOM 846 C C . SER A 1 117 ? 6.484 10.372 18.379 1.00 92.88 117 SER A C 1
ATOM 848 O O . SER A 1 117 ? 6.400 11.429 19.007 1.00 92.88 117 SER A O 1
ATOM 850 N N . ALA A 1 118 ? 5.553 9.969 17.508 1.00 92.06 118 ALA A N 1
ATOM 851 C CA . ALA A 1 118 ? 4.400 10.757 17.076 1.00 92.06 118 ALA A CA 1
ATOM 852 C C . ALA A 1 118 ? 4.777 12.155 16.544 1.00 92.06 118 ALA A C 1
ATOM 854 O O . ALA A 1 118 ? 4.053 13.133 16.749 1.00 92.06 118 ALA A O 1
ATOM 855 N N . ARG A 1 119 ? 5.930 12.266 15.869 1.00 93.50 119 ARG A N 1
ATOM 856 C CA . ARG A 1 119 ? 6.440 13.533 15.324 1.00 93.50 119 ARG A CA 1
ATOM 857 C C . ARG A 1 119 ? 6.412 13.537 13.808 1.00 93.50 119 ARG A C 1
ATOM 859 O O . ARG A 1 119 ? 6.780 12.565 13.158 1.00 93.50 119 ARG A O 1
ATOM 866 N N . SER A 1 120 ? 6.049 14.688 13.260 1.00 93.06 120 SER A N 1
ATOM 867 C CA . SER A 1 120 ? 6.097 14.965 11.830 1.00 93.06 120 SER A CA 1
ATOM 868 C C . SER A 1 120 ? 7.264 15.887 11.479 1.00 93.06 120 SER A C 1
ATOM 870 O O . SER A 1 120 ? 7.453 16.909 12.142 1.00 93.06 120 SER A O 1
ATOM 872 N N . SER A 1 121 ? 7.979 15.604 10.394 1.00 94.81 121 SER A N 1
ATOM 873 C CA . SER A 1 121 ? 8.960 16.508 9.787 1.00 94.81 121 SER A CA 1
ATOM 874 C C . SER A 1 121 ? 8.693 16.671 8.291 1.00 94.81 121 SER A C 1
ATOM 876 O O . SER A 1 121 ? 8.196 15.766 7.624 1.00 94.81 121 SER A O 1
ATOM 878 N N . VAL A 1 122 ? 8.985 17.848 7.740 1.00 95.62 122 VAL A N 1
ATOM 879 C CA . VAL A 1 122 ? 8.842 18.076 6.295 1.00 95.62 122 VAL A CA 1
ATOM 880 C C . VAL A 1 122 ? 10.001 17.389 5.576 1.00 95.62 122 VAL A C 1
ATOM 882 O O . VAL A 1 122 ? 11.154 17.741 5.809 1.00 95.62 122 VAL A O 1
ATOM 885 N N . LEU A 1 123 ? 9.692 16.437 4.692 1.00 94.69 123 LEU A N 1
ATOM 886 C CA . LEU A 1 123 ? 10.677 15.804 3.808 1.00 94.69 123 LEU A CA 1
ATOM 887 C C . LEU A 1 123 ? 10.881 16.610 2.531 1.00 94.69 123 LEU A C 1
ATOM 889 O O . LEU A 1 123 ? 12.007 16.826 2.096 1.00 94.69 123 LEU A O 1
ATOM 893 N N . VAL A 1 124 ? 9.776 17.047 1.928 1.00 94.69 124 VAL A N 1
ATOM 894 C CA . VAL A 1 124 ? 9.775 17.804 0.677 1.00 94.69 124 VAL A CA 1
ATOM 895 C C . VAL A 1 124 ? 8.786 18.946 0.825 1.00 94.69 124 VAL A C 1
ATOM 897 O O . VAL A 1 124 ? 7.592 18.712 0.991 1.00 94.69 124 VAL A O 1
ATOM 900 N N . ALA A 1 125 ? 9.279 20.184 0.768 1.00 94.12 125 ALA A N 1
ATOM 901 C CA . ALA A 1 125 ? 8.463 21.379 0.992 1.00 94.12 125 ALA A CA 1
ATOM 902 C C . ALA A 1 125 ? 7.390 21.592 -0.087 1.00 94.12 125 ALA A C 1
ATOM 904 O O . ALA A 1 125 ? 6.337 22.150 0.212 1.00 94.12 125 ALA A O 1
ATOM 905 N N . ARG A 1 126 ? 7.666 21.149 -1.321 1.00 92.56 126 ARG A N 1
ATOM 906 C CA . ARG A 1 126 ? 6.737 21.172 -2.454 1.00 92.56 126 ARG A CA 1
ATOM 907 C C . ARG A 1 126 ? 6.846 19.890 -3.263 1.00 92.56 126 ARG A C 1
ATOM 909 O O . ARG A 1 126 ? 7.893 19.654 -3.865 1.00 92.56 126 ARG A O 1
ATOM 916 N N . GLY A 1 127 ? 5.814 19.057 -3.227 1.00 91.12 127 GLY A N 1
ATOM 917 C CA . GLY A 1 127 ? 5.817 17.753 -3.874 1.00 91.12 127 GLY A CA 1
ATOM 918 C C . GLY A 1 127 ? 4.788 16.769 -3.326 1.00 91.12 127 GLY A C 1
ATOM 919 O O . GLY A 1 127 ? 4.013 17.087 -2.422 1.00 91.12 127 GLY A O 1
ATOM 920 N N . PHE A 1 128 ? 4.803 15.557 -3.871 1.00 90.56 128 PHE A N 1
ATOM 921 C CA . PHE A 1 128 ? 3.986 14.426 -3.425 1.00 90.56 128 PHE A CA 1
ATOM 922 C C . PHE A 1 128 ? 4.694 13.100 -3.704 1.00 90.56 128 PHE A C 1
ATOM 924 O O . PHE A 1 128 ? 5.528 13.022 -4.605 1.00 90.56 128 PHE A O 1
ATOM 931 N N . VAL A 1 129 ? 4.378 12.078 -2.909 1.00 90.56 129 VAL A N 1
ATOM 932 C CA . VAL A 1 129 ? 4.887 10.717 -3.120 1.00 90.56 129 VAL A CA 1
ATOM 933 C C . VAL A 1 129 ? 4.030 9.993 -4.161 1.00 90.56 129 VAL A C 1
ATOM 935 O O . VAL A 1 129 ? 2.807 10.063 -4.087 1.00 90.56 129 VAL A O 1
ATOM 938 N N . ASP A 1 130 ? 4.669 9.305 -5.109 1.00 88.62 130 ASP A N 1
ATOM 939 C CA . ASP A 1 130 ? 3.995 8.441 -6.089 1.00 88.62 130 ASP A CA 1
ATOM 940 C C . ASP A 1 130 ? 3.925 6.999 -5.568 1.00 88.62 130 ASP A C 1
ATOM 942 O O . ASP A 1 130 ? 2.859 6.390 -5.497 1.00 88.62 130 ASP A O 1
ATOM 946 N N . CYS A 1 131 ? 5.076 6.453 -5.170 1.00 90.25 131 CYS A N 1
ATOM 947 C CA . CYS A 1 131 ? 5.212 5.075 -4.708 1.00 90.25 131 CYS A CA 1
ATOM 948 C C . CYS A 1 131 ? 6.485 4.877 -3.877 1.00 90.25 131 CYS A C 1
ATOM 950 O O . CYS A 1 131 ? 7.395 5.713 -3.873 1.00 90.25 131 CYS A O 1
ATOM 952 N N . THR A 1 132 ? 6.576 3.724 -3.209 1.00 92.75 132 THR A N 1
ATOM 953 C CA . THR A 1 132 ? 7.799 3.258 -2.546 1.00 92.75 132 THR A CA 1
ATOM 954 C C . THR A 1 132 ? 8.099 1.805 -2.909 1.00 92.75 132 THR A C 1
ATOM 956 O O . THR A 1 132 ? 7.203 1.021 -3.218 1.00 92.75 132 THR A O 1
ATOM 959 N N . ASN A 1 133 ? 9.377 1.426 -2.861 1.00 93.06 133 ASN A N 1
ATOM 960 C CA . ASN A 1 133 ? 9.819 0.040 -2.946 1.00 93.06 133 ASN A CA 1
ATOM 961 C C . ASN A 1 133 ? 10.726 -0.288 -1.757 1.00 93.06 133 ASN A C 1
ATOM 963 O O . ASN A 1 133 ? 11.877 0.148 -1.680 1.00 93.06 133 ASN A O 1
ATOM 967 N N . ALA A 1 134 ? 10.200 -1.110 -0.849 1.00 89.56 134 ALA A N 1
ATOM 968 C CA . ALA A 1 134 ? 10.869 -1.486 0.390 1.00 89.56 134 ALA A CA 1
ATOM 969 C C . ALA A 1 134 ? 12.171 -2.283 0.185 1.00 89.56 134 ALA A C 1
ATOM 971 O O . ALA A 1 134 ? 13.053 -2.216 1.035 1.00 89.56 134 ALA A O 1
ATOM 972 N N . ALA A 1 135 ? 12.320 -3.036 -0.912 1.00 89.50 135 ALA A N 1
ATOM 973 C CA . ALA A 1 135 ? 13.525 -3.838 -1.148 1.00 89.50 135 ALA A CA 1
ATOM 974 C C . ALA A 1 135 ? 14.756 -2.957 -1.426 1.00 89.50 135 ALA A C 1
ATOM 976 O O . ALA A 1 135 ? 15.863 -3.300 -1.020 1.00 89.50 135 ALA A O 1
ATOM 977 N N . TYR A 1 136 ? 14.541 -1.790 -2.037 1.00 92.25 136 TYR A N 1
ATOM 978 C CA . TYR A 1 136 ? 15.597 -0.860 -2.447 1.00 92.25 136 TYR A CA 1
ATOM 979 C C . TYR A 1 136 ? 15.589 0.456 -1.661 1.00 92.25 136 TYR A C 1
ATOM 981 O O . TYR A 1 136 ? 16.348 1.364 -1.991 1.00 92.25 136 TYR A O 1
ATOM 989 N N . ASN A 1 137 ? 14.710 0.582 -0.657 1.00 94.12 137 ASN A N 1
ATOM 990 C CA . ASN A 1 137 ? 14.388 1.848 0.016 1.00 94.12 137 ASN A CA 1
ATOM 991 C C . ASN A 1 137 ? 14.130 2.989 -0.988 1.00 94.12 137 ASN A C 1
ATOM 993 O O . ASN A 1 137 ? 14.461 4.149 -0.743 1.00 94.12 137 ASN A O 1
ATOM 997 N N . LEU A 1 138 ? 13.587 2.642 -2.153 1.00 95.62 138 LEU A N 1
ATOM 998 C CA . LEU A 1 138 ? 13.388 3.563 -3.259 1.00 95.62 138 LEU A CA 1
ATOM 999 C C . LEU A 1 138 ? 12.061 4.286 -3.060 1.00 95.62 138 LEU A C 1
ATOM 1001 O O . LEU A 1 138 ? 11.050 3.668 -2.730 1.00 95.62 138 LEU A O 1
ATOM 1005 N N . VAL A 1 139 ? 12.062 5.584 -3.310 1.00 95.44 139 VAL A N 1
ATOM 1006 C CA . VAL A 1 139 ? 10.885 6.444 -3.265 1.00 95.44 139 VAL A CA 1
ATOM 1007 C C . VAL A 1 139 ? 10.803 7.157 -4.603 1.00 95.44 139 VAL A C 1
ATOM 1009 O O . VAL A 1 139 ? 11.751 7.839 -4.996 1.00 95.44 139 VAL A O 1
ATOM 1012 N N . SER A 1 140 ? 9.685 7.006 -5.303 1.00 94.06 140 SER A N 1
ATOM 1013 C CA . SER A 1 140 ? 9.362 7.897 -6.413 1.00 94.06 140 SER A CA 1
ATOM 1014 C C . SER A 1 140 ? 8.493 9.022 -5.890 1.00 94.06 140 SER A C 1
ATOM 1016 O O . SER A 1 140 ? 7.534 8.795 -5.144 1.00 94.06 140 SER A O 1
ATOM 1018 N N . LEU A 1 141 ? 8.859 10.242 -6.246 1.00 93.56 141 LEU A N 1
ATOM 1019 C CA . LEU A 1 141 ? 8.131 11.433 -5.858 1.00 93.56 141 LEU A CA 1
ATOM 1020 C C . LEU A 1 141 ? 8.261 12.499 -6.934 1.00 93.56 141 LEU A C 1
ATOM 1022 O O . LEU A 1 141 ? 9.212 12.516 -7.721 1.00 93.56 141 LEU A O 1
ATOM 1026 N N . GLU A 1 142 ? 7.344 13.452 -6.905 1.00 91.12 142 GLU A N 1
ATOM 1027 C CA . GLU A 1 142 ? 7.490 14.688 -7.659 1.00 91.12 142 GLU A CA 1
ATOM 1028 C C . GLU A 1 142 ? 7.860 15.828 -6.724 1.00 91.12 142 GLU A C 1
ATOM 1030 O O . GLU A 1 142 ? 7.290 15.971 -5.642 1.00 91.12 142 GLU A O 1
ATOM 1035 N N . THR A 1 143 ? 8.801 16.664 -7.154 1.00 92.31 143 THR A N 1
ATOM 1036 C CA . THR A 1 143 ? 9.090 17.959 -6.525 1.00 92.31 143 THR A CA 1
ATOM 1037 C C . THR A 1 143 ? 8.517 19.089 -7.349 1.00 92.31 143 THR A C 1
ATOM 1039 O O . THR A 1 143 ? 8.569 19.020 -8.571 1.00 92.31 143 THR A O 1
ATOM 1042 N N . GLY A 1 144 ? 8.056 20.146 -6.686 1.00 90.75 144 GLY A N 1
ATOM 1043 C CA . GLY A 1 144 ? 7.386 21.284 -7.309 1.00 90.75 144 GLY A CA 1
ATOM 1044 C C . GLY A 1 144 ? 5.876 21.254 -7.091 1.00 90.75 144 GLY A C 1
ATOM 1045 O O . GLY A 1 144 ? 5.355 20.443 -6.322 1.00 90.75 144 GLY A O 1
ATOM 1046 N N . ASP A 1 145 ? 5.178 22.168 -7.756 1.00 87.44 145 ASP A N 1
ATOM 1047 C CA . ASP A 1 145 ? 3.728 22.293 -7.658 1.00 87.44 145 ASP A CA 1
ATOM 1048 C C . ASP A 1 145 ? 3.065 21.588 -8.838 1.00 87.44 145 ASP A C 1
ATOM 1050 O O . ASP A 1 145 ? 3.486 21.730 -9.991 1.00 87.44 145 ASP A O 1
ATOM 1054 N N . LEU A 1 146 ? 1.971 20.876 -8.567 1.00 84.31 146 LEU A N 1
ATOM 1055 C CA . LEU A 1 146 ? 1.207 20.203 -9.617 1.00 84.31 146 LEU A CA 1
ATOM 1056 C C . LEU A 1 146 ? 0.599 21.205 -10.606 1.00 84.31 146 LEU A C 1
ATOM 1058 O O . LEU A 1 146 ? 0.444 20.898 -11.785 1.00 84.31 146 LEU A O 1
ATOM 1062 N N . GLU A 1 147 ? 0.294 22.411 -10.123 1.00 84.00 147 GLU A N 1
ATOM 1063 C CA . GLU A 1 147 ? -0.247 23.519 -10.912 1.00 84.00 147 GLU A CA 1
ATOM 1064 C C . GLU A 1 147 ? 0.584 23.796 -12.174 1.00 84.00 147 GLU A C 1
ATOM 1066 O O . GLU A 1 147 ? 0.019 24.016 -13.246 1.00 84.00 147 GLU A O 1
ATOM 1071 N N . SER A 1 148 ? 1.916 23.688 -12.076 1.00 83.75 148 SER A N 1
ATOM 1072 C CA . SER A 1 148 ? 2.838 23.928 -13.194 1.00 83.75 148 SER A CA 1
ATOM 1073 C C . SER A 1 148 ? 2.592 23.022 -14.410 1.00 83.75 148 SER A C 1
ATOM 1075 O O . SER A 1 148 ? 2.971 23.381 -15.522 1.00 83.75 148 SER A O 1
ATOM 1077 N N . ARG A 1 149 ? 1.933 21.866 -14.229 1.00 78.44 149 ARG A N 1
ATOM 1078 C CA . ARG A 1 149 ? 1.584 20.941 -15.322 1.00 78.44 149 ARG A CA 1
ATOM 1079 C C . ARG A 1 149 ? 0.298 21.303 -16.051 1.00 78.44 149 ARG A C 1
ATOM 1081 O O . ARG A 1 149 ? 0.114 20.888 -17.190 1.00 78.44 149 ARG A O 1
ATOM 1088 N N . PHE A 1 150 ? -0.601 22.027 -15.391 1.00 76.69 150 PHE A N 1
ATOM 1089 C CA . PHE A 1 150 ? -1.967 22.239 -15.873 1.00 76.69 150 PHE A CA 1
ATOM 1090 C C . PHE A 1 150 ? -2.244 23.690 -16.271 1.00 76.69 150 PHE A C 1
ATOM 1092 O O . PHE A 1 150 ? -3.142 23.940 -17.072 1.00 76.69 150 PHE A O 1
ATOM 1099 N N . ALA A 1 151 ? -1.477 24.646 -15.745 1.00 73.19 151 ALA A N 1
ATOM 1100 C CA . ALA A 1 151 ? -1.675 26.067 -15.998 1.00 73.19 151 ALA A CA 1
ATOM 1101 C C . ALA A 1 151 ? -0.562 26.640 -16.893 1.00 73.19 151 ALA A C 1
ATOM 1103 O O . ALA A 1 151 ? 0.543 26.943 -16.438 1.00 73.19 151 ALA A O 1
ATOM 1104 N N . VAL A 1 152 ? -0.872 26.822 -18.184 1.00 68.94 152 VAL A N 1
ATOM 1105 C CA . VAL A 1 152 ? 0.010 27.509 -19.145 1.00 68.94 152 VAL A CA 1
ATOM 1106 C C . VAL A 1 152 ? 0.282 28.935 -18.649 1.00 68.94 152 VAL A C 1
ATOM 1108 O O . VAL A 1 152 ? -0.653 29.696 -18.415 1.00 68.94 152 VAL A O 1
ATOM 1111 N N . GLY A 1 153 ? 1.559 29.294 -18.488 1.00 67.25 153 GLY A N 1
ATOM 1112 C CA . GLY A 1 153 ? 1.977 30.601 -17.963 1.00 67.25 153 GLY A CA 1
ATOM 1113 C C . GLY A 1 153 ? 1.997 30.711 -16.433 1.00 67.25 153 GLY A C 1
ATOM 1114 O O . GLY A 1 153 ? 2.192 31.810 -15.919 1.00 67.25 153 GLY A O 1
ATOM 1115 N N . SER A 1 154 ? 1.809 29.608 -15.699 1.00 75.00 154 SER A N 1
ATOM 1116 C CA . SER A 1 154 ? 1.940 29.610 -14.238 1.00 75.00 154 SER A CA 1
ATOM 1117 C C . SER A 1 154 ? 3.368 29.945 -13.794 1.00 75.00 154 SER A C 1
ATOM 1119 O O . SER A 1 154 ? 4.351 29.507 -14.393 1.00 75.00 154 SER A O 1
ATOM 1121 N N . HIS A 1 155 ? 3.469 30.703 -12.702 1.00 79.12 155 HIS A N 1
ATOM 1122 C CA . HIS A 1 155 ? 4.721 30.975 -11.991 1.00 79.12 155 HIS A CA 1
ATOM 1123 C C . HIS A 1 155 ? 5.012 29.935 -10.892 1.00 79.12 155 HIS A C 1
ATOM 1125 O O . HIS A 1 155 ? 5.931 30.124 -10.093 1.00 79.12 155 HIS A O 1
ATOM 1131 N N . ALA A 1 156 ? 4.216 28.863 -10.814 1.00 80.81 156 ALA A N 1
ATOM 1132 C CA . ALA A 1 156 ? 4.386 27.794 -9.841 1.00 80.81 156 ALA A CA 1
ATOM 1133 C C . ALA A 1 156 ? 5.691 27.011 -10.076 1.00 80.81 156 ALA A C 1
ATOM 1135 O O . ALA A 1 156 ? 6.220 26.959 -11.190 1.00 80.81 156 ALA A O 1
ATOM 1136 N N . ALA A 1 157 ? 6.222 26.390 -9.019 1.00 82.00 157 ALA A N 1
ATOM 1137 C CA . ALA A 1 157 ? 7.479 25.652 -9.120 1.00 82.00 157 ALA A CA 1
ATOM 1138 C C . ALA A 1 157 ? 7.319 24.465 -10.095 1.00 82.00 157 ALA A C 1
ATOM 1140 O O . ALA A 1 157 ? 6.366 23.698 -9.921 1.00 82.00 157 ALA A O 1
ATOM 1141 N N . PRO A 1 158 ? 8.219 24.272 -11.082 1.00 85.06 158 PRO A N 1
ATOM 114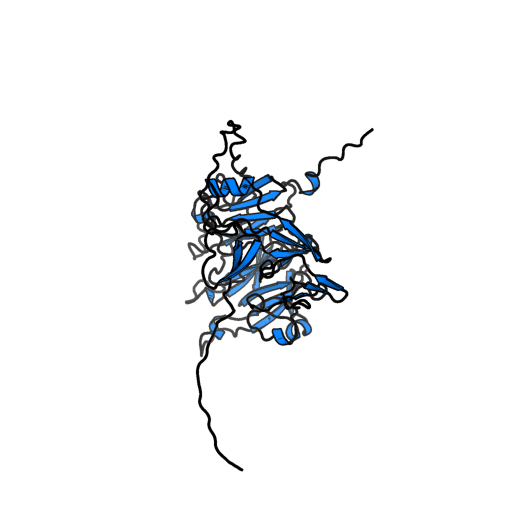2 C CA . PRO A 1 158 ? 8.089 23.192 -12.058 1.00 85.06 158 PRO A CA 1
ATOM 1143 C C . PRO A 1 158 ? 7.996 21.822 -11.387 1.00 85.06 158 PRO A C 1
ATOM 1145 O O . PRO A 1 158 ? 8.856 21.480 -10.575 1.00 85.06 158 PRO A O 1
ATOM 1148 N N . SER A 1 159 ? 6.975 21.036 -11.740 1.00 86.25 159 SER A N 1
ATOM 1149 C CA . SER A 1 159 ? 6.859 19.656 -11.277 1.00 86.25 159 SER A CA 1
ATOM 1150 C C . SER A 1 159 ? 7.842 18.762 -12.030 1.00 86.25 159 SER A C 1
ATOM 1152 O O . SER A 1 159 ? 7.751 18.596 -13.250 1.00 86.25 159 SER A O 1
ATOM 1154 N N . VAL A 1 160 ? 8.756 18.149 -11.284 1.00 89.06 160 VAL A N 1
ATOM 1155 C CA . VAL A 1 160 ? 9.758 17.209 -11.785 1.00 89.06 160 VAL A CA 1
ATOM 1156 C C . VAL A 1 160 ? 9.623 15.897 -11.026 1.00 89.06 160 VAL A C 1
ATOM 1158 O O . VAL A 1 160 ? 9.787 15.863 -9.805 1.00 89.06 160 VAL A O 1
ATOM 1161 N N . GLN A 1 161 ? 9.352 14.819 -11.759 1.00 89.38 161 GLN A N 1
ATOM 1162 C CA . GLN A 1 161 ? 9.352 13.467 -11.214 1.00 89.38 161 GLN A CA 1
ATOM 1163 C C . GLN A 1 161 ? 10.783 12.946 -11.075 1.00 89.38 161 GLN A C 1
ATOM 1165 O O . GLN A 1 161 ? 11.618 13.122 -11.971 1.00 89.38 161 GLN A O 1
ATOM 1170 N N . GLN A 1 162 ? 11.078 12.316 -9.942 1.00 92.00 162 GLN A N 1
ATOM 1171 C CA . GLN A 1 162 ? 12.409 11.815 -9.631 1.00 92.00 162 GLN A CA 1
ATOM 1172 C C . GLN A 1 162 ? 12.379 10.659 -8.633 1.00 92.00 162 GLN A C 1
ATOM 1174 O O . GLN A 1 162 ? 11.452 10.503 -7.842 1.00 92.00 162 GLN A O 1
ATOM 1179 N N . PHE A 1 163 ? 13.466 9.893 -8.634 1.00 95.81 163 PHE A N 1
ATOM 1180 C CA . PHE A 1 163 ? 13.716 8.865 -7.638 1.00 95.81 163 PHE A CA 1
ATOM 1181 C C . PHE A 1 163 ? 14.640 9.375 -6.534 1.00 95.81 163 PHE A C 1
ATOM 1183 O O . PHE A 1 163 ? 15.641 10.050 -6.787 1.00 95.81 163 PHE A O 1
ATOM 1190 N N . GLN A 1 164 ? 14.318 8.999 -5.304 1.00 96.44 164 GLN A N 1
ATOM 1191 C CA . GLN A 1 164 ? 15.115 9.225 -4.106 1.00 96.44 164 GLN A CA 1
ATOM 1192 C C . GLN A 1 164 ? 15.300 7.891 -3.374 1.00 96.44 164 GLN A C 1
ATOM 1194 O O . GLN A 1 164 ? 14.481 6.983 -3.500 1.00 96.44 164 GLN A O 1
ATOM 1199 N N . VAL A 1 165 ? 16.368 7.773 -2.595 1.00 97.00 165 VAL A N 1
ATOM 1200 C CA . VAL A 1 165 ? 16.597 6.666 -1.663 1.00 97.00 165 VAL A CA 1
ATOM 1201 C C . VAL A 1 165 ? 16.368 7.175 -0.248 1.00 97.00 165 VAL A C 1
ATOM 1203 O O . VAL A 1 165 ? 16.937 8.193 0.160 1.00 97.00 165 VAL A O 1
ATOM 1206 N N . TRP A 1 166 ? 15.523 6.465 0.490 1.00 97.06 166 TRP A N 1
ATOM 1207 C CA . TRP A 1 166 ? 15.317 6.660 1.915 1.00 97.06 166 TRP A CA 1
ATOM 1208 C C . TRP A 1 166 ? 16.454 6.011 2.706 1.00 97.06 166 TRP A C 1
ATOM 1210 O O . TRP A 1 166 ? 16.756 4.831 2.531 1.00 97.06 166 TRP A O 1
ATOM 1220 N N . ASP A 1 167 ? 17.075 6.790 3.587 1.00 95.94 167 ASP A N 1
ATOM 1221 C CA . ASP A 1 167 ? 18.015 6.312 4.598 1.00 95.94 167 ASP A CA 1
ATOM 1222 C C . ASP A 1 167 ? 17.270 6.207 5.941 1.00 95.94 167 ASP A C 1
ATOM 1224 O O . ASP A 1 167 ? 17.022 7.246 6.564 1.00 95.94 167 ASP A O 1
ATOM 1228 N N . PRO A 1 168 ? 16.910 4.994 6.411 1.00 92.81 168 PRO A N 1
ATOM 1229 C CA . PRO A 1 168 ? 16.188 4.824 7.673 1.00 92.81 168 PRO A CA 1
ATOM 1230 C C . PRO A 1 168 ? 16.982 5.295 8.894 1.00 92.81 168 PRO A C 1
ATOM 1232 O O . PRO A 1 168 ? 16.399 5.769 9.867 1.00 92.81 168 PRO A O 1
ATOM 1235 N N . ALA A 1 169 ? 18.316 5.191 8.854 1.00 92.19 169 ALA A N 1
ATOM 1236 C CA . ALA A 1 169 ? 19.168 5.555 9.982 1.00 92.19 169 ALA A CA 1
ATOM 1237 C C . ALA A 1 169 ? 19.261 7.077 10.133 1.00 92.19 169 ALA A C 1
ATOM 1239 O O . ALA A 1 169 ? 19.152 7.602 11.240 1.00 92.19 169 ALA A O 1
ATOM 1240 N N . ALA A 1 170 ? 19.426 7.793 9.019 1.00 92.88 170 ALA A N 1
ATOM 1241 C CA . ALA A 1 170 ? 19.475 9.254 9.020 1.00 92.88 170 ALA A CA 1
ATOM 1242 C C . ALA A 1 170 ? 18.097 9.921 8.860 1.00 92.88 170 ALA A C 1
ATOM 1244 O O . ALA A 1 170 ? 18.008 11.147 8.948 1.00 92.88 170 ALA A O 1
ATOM 1245 N N . ARG A 1 171 ? 17.040 9.136 8.612 1.00 92.25 171 ARG A N 1
ATOM 1246 C CA . ARG A 1 171 ? 15.656 9.577 8.366 1.00 92.25 171 ARG A CA 1
ATOM 1247 C C . ARG A 1 171 ? 15.559 10.695 7.333 1.00 92.25 171 ARG A C 1
ATOM 1249 O O . ARG A 1 171 ? 14.921 11.728 7.552 1.00 92.25 171 ARG A O 1
ATOM 1256 N N . ARG A 1 172 ? 16.228 10.497 6.199 1.00 95.38 172 ARG A N 1
ATOM 1257 C CA . ARG A 1 172 ? 16.308 11.489 5.122 1.00 95.38 172 ARG A CA 1
ATOM 1258 C C . ARG A 1 172 ? 16.254 10.841 3.750 1.00 95.38 172 ARG A C 1
ATOM 1260 O O . ARG A 1 172 ? 16.633 9.687 3.571 1.00 95.38 172 ARG A O 1
ATOM 1267 N N . LEU A 1 173 ? 15.827 11.639 2.780 1.00 95.81 173 LEU A N 1
ATOM 1268 C CA . LEU A 1 173 ? 15.910 11.300 1.367 1.00 95.81 173 LEU A CA 1
ATOM 1269 C C . LEU A 1 173 ? 17.262 11.742 0.803 1.00 95.81 173 LEU A C 1
ATOM 1271 O O . LEU A 1 173 ? 17.808 12.779 1.187 1.00 95.81 173 LEU A O 1
ATOM 1275 N N . SER A 1 174 ? 17.788 10.944 -0.115 1.00 95.38 174 SER A N 1
ATOM 1276 C CA . SER A 1 174 ? 18.999 11.249 -0.879 1.00 95.38 174 SER A CA 1
ATOM 1277 C C . SER A 1 174 ? 18.778 10.920 -2.355 1.00 95.38 174 SER A C 1
ATOM 1279 O O . SER A 1 174 ? 17.979 10.024 -2.645 1.00 95.38 174 SER A O 1
ATOM 1281 N N . PRO A 1 175 ? 19.450 11.612 -3.296 1.00 94.88 175 PRO A N 1
ATOM 1282 C CA . PRO A 1 175 ? 19.272 11.338 -4.717 1.00 94.88 175 PRO A CA 1
ATOM 1283 C C . PRO A 1 175 ? 19.513 9.863 -5.035 1.00 94.88 175 PRO A C 1
ATOM 1285 O O . PRO A 1 175 ? 20.533 9.300 -4.634 1.00 94.88 175 PRO A O 1
ATOM 1288 N N . ALA A 1 176 ? 18.581 9.238 -5.757 1.00 94.75 176 ALA A N 1
ATOM 1289 C CA . ALA A 1 176 ? 18.766 7.858 -6.172 1.00 94.75 176 ALA A CA 1
ATOM 1290 C C . ALA A 1 176 ? 19.879 7.749 -7.232 1.00 94.75 176 ALA A C 1
ATOM 1292 O O . ALA A 1 176 ? 20.030 8.653 -8.063 1.00 94.75 176 ALA A O 1
ATOM 1293 N N . PRO A 1 177 ? 20.629 6.634 -7.248 1.00 94.12 177 PRO A N 1
ATOM 1294 C CA . PRO A 1 177 ? 21.539 6.304 -8.338 1.00 94.12 177 PRO A CA 1
ATOM 1295 C C . PRO A 1 177 ? 20.884 6.412 -9.726 1.00 94.12 177 PRO A C 1
ATOM 1297 O O . PRO A 1 177 ? 19.687 6.151 -9.899 1.00 94.12 177 PRO A O 1
ATOM 1300 N N . ALA A 1 178 ? 21.673 6.796 -10.734 1.00 91.44 178 ALA A N 1
ATOM 1301 C CA . ALA A 1 178 ? 21.171 7.084 -12.079 1.00 91.44 178 ALA A CA 1
ATOM 1302 C C . ALA A 1 178 ? 20.501 5.870 -12.749 1.00 91.44 178 ALA A C 1
ATOM 1304 O O . ALA A 1 178 ? 19.602 6.051 -13.576 1.00 91.44 178 ALA A O 1
ATOM 1305 N N . GLU A 1 179 ? 20.877 4.642 -12.373 1.00 90.62 179 GLU A N 1
ATOM 1306 C CA . GLU A 1 179 ? 20.255 3.426 -12.898 1.00 90.62 179 GLU A CA 1
ATOM 1307 C C . GLU A 1 179 ? 18.757 3.318 -12.583 1.00 90.62 179 GLU A C 1
ATOM 1309 O O . GLU A 1 179 ? 18.012 2.756 -13.389 1.00 90.62 179 GLU A O 1
ATOM 1314 N N . PHE A 1 180 ? 18.288 3.891 -11.467 1.00 92.25 180 PHE A N 1
ATOM 1315 C CA . PHE A 1 180 ? 16.862 3.897 -11.145 1.00 92.25 180 PHE A CA 1
ATOM 1316 C C . PHE A 1 180 ? 16.102 4.762 -12.146 1.00 92.25 180 PHE A C 1
ATOM 1318 O O . PHE A 1 180 ? 15.146 4.306 -12.764 1.00 92.25 180 PHE A O 1
ATOM 1325 N N . LYS A 1 181 ? 16.595 5.973 -12.418 1.00 87.56 181 LYS A N 1
ATOM 1326 C CA . LYS A 1 181 ? 15.983 6.875 -13.402 1.00 87.56 181 LYS A CA 1
ATOM 1327 C C . LYS A 1 181 ? 15.946 6.283 -14.816 1.00 87.56 181 LYS A C 1
ATOM 1329 O O . LYS A 1 181 ? 15.019 6.572 -15.562 1.00 87.56 181 LYS A O 1
ATOM 1334 N N . ALA A 1 182 ? 16.947 5.488 -15.190 1.00 89.69 182 ALA A N 1
ATOM 1335 C CA . ALA A 1 182 ? 17.051 4.930 -16.536 1.00 89.69 182 ALA A CA 1
ATOM 1336 C C . ALA A 1 182 ? 16.183 3.681 -16.766 1.00 89.69 182 ALA A C 1
ATOM 1338 O O . ALA A 1 182 ? 15.821 3.404 -17.906 1.00 89.69 182 ALA A O 1
ATOM 1339 N N . ALA A 1 183 ? 15.894 2.907 -15.715 1.00 92.06 183 ALA A N 1
ATOM 1340 C CA . ALA A 1 183 ? 15.327 1.566 -15.865 1.00 92.06 183 ALA A CA 1
ATOM 1341 C C . ALA A 1 183 ? 14.100 1.284 -14.988 1.00 92.06 183 ALA A C 1
ATOM 1343 O O . ALA A 1 183 ? 13.574 0.175 -15.050 1.00 92.06 183 ALA A O 1
ATOM 1344 N N . TRP A 1 184 ? 13.653 2.230 -14.161 1.00 94.44 184 TRP A N 1
ATOM 1345 C CA . TRP A 1 184 ? 12.508 2.036 -13.272 1.00 94.44 184 TRP A CA 1
ATOM 1346 C C . TRP A 1 184 ? 11.331 2.919 -13.658 1.00 94.44 184 TRP A C 1
ATOM 1348 O O . TRP A 1 184 ? 11.493 4.070 -14.058 1.00 94.44 184 TRP A O 1
ATOM 1358 N N . HIS A 1 185 ? 10.131 2.372 -13.487 1.00 92.44 185 HIS A N 1
ATOM 1359 C CA . HIS A 1 185 ? 8.883 3.073 -13.732 1.00 92.44 185 HIS A CA 1
ATOM 1360 C C . HIS A 1 185 ? 8.482 3.895 -12.501 1.00 92.44 185 HIS A C 1
ATOM 1362 O O . HIS A 1 185 ? 8.266 3.319 -11.428 1.00 92.44 185 HIS A O 1
ATOM 1368 N N . PRO A 1 186 ? 8.337 5.221 -12.619 1.00 89.19 186 PRO A N 1
ATOM 1369 C CA . PRO A 1 186 ? 8.191 6.089 -11.458 1.00 89.19 186 PRO A CA 1
ATOM 1370 C C . PRO A 1 186 ? 6.795 6.067 -10.826 1.00 89.19 186 PRO A C 1
ATOM 1372 O O . PRO A 1 186 ? 6.687 6.351 -9.643 1.00 89.19 186 PRO A O 1
ATOM 1375 N N . SER A 1 187 ? 5.737 5.661 -11.534 1.00 85.19 187 SER A N 1
ATOM 1376 C CA . SER A 1 187 ? 4.419 5.481 -10.890 1.00 85.19 187 SER A CA 1
ATOM 1377 C C . SER A 1 187 ? 4.289 4.177 -10.088 1.00 85.19 187 SER A C 1
ATOM 1379 O O . SER A 1 187 ? 3.374 4.036 -9.286 1.00 85.19 187 SER A O 1
ATOM 1381 N N . ALA A 1 188 ? 5.179 3.204 -10.324 1.00 87.06 188 ALA A N 1
ATOM 1382 C CA . ALA A 1 188 ? 5.071 1.856 -9.762 1.00 87.06 188 ALA A CA 1
ATOM 1383 C C . ALA A 1 188 ? 6.256 1.475 -8.868 1.00 87.06 188 ALA A C 1
ATOM 1385 O O . ALA A 1 188 ? 6.171 0.503 -8.125 1.00 87.06 188 ALA A O 1
ATOM 1386 N N . CYS A 1 189 ? 7.372 2.210 -8.949 1.00 91.50 189 CYS A N 1
ATOM 1387 C CA . CYS A 1 189 ? 8.615 1.903 -8.246 1.00 91.50 189 CYS A CA 1
ATOM 1388 C C . CYS A 1 189 ? 9.059 0.463 -8.518 1.00 91.50 189 CYS A C 1
ATOM 1390 O O . CYS A 1 189 ? 9.468 -0.261 -7.612 1.00 91.50 189 CYS A O 1
ATOM 1392 N N . MET A 1 190 ? 8.955 0.053 -9.782 1.00 91.94 190 MET A N 1
ATOM 1393 C CA . MET A 1 190 ? 9.313 -1.274 -10.273 1.00 91.94 190 MET A CA 1
ATOM 1394 C C . MET A 1 190 ? 10.189 -1.150 -11.511 1.00 91.94 190 MET A C 1
ATOM 1396 O O . MET A 1 190 ? 10.171 -0.124 -12.189 1.00 91.94 190 MET A O 1
ATOM 1400 N N . LYS A 1 191 ? 10.934 -2.211 -11.819 1.00 93.44 191 LYS A N 1
ATOM 1401 C CA . LYS A 1 191 ? 11.735 -2.327 -13.039 1.00 93.44 191 LYS A CA 1
ATOM 1402 C C . LYS A 1 191 ? 10.950 -3.118 -14.100 1.00 93.44 191 LYS A C 1
ATOM 1404 O O . LYS A 1 191 ? 10.975 -4.350 -14.041 1.00 93.44 191 LYS A O 1
ATOM 1409 N N . PRO A 1 192 ? 10.226 -2.462 -15.028 1.00 93.00 192 PRO A N 1
ATOM 1410 C CA . PRO A 1 192 ? 9.504 -3.165 -16.081 1.00 93.00 192 PRO A CA 1
ATOM 1411 C C . PRO A 1 192 ? 10.439 -3.627 -17.211 1.00 93.00 192 PRO A C 1
ATOM 1413 O O . PRO A 1 192 ? 11.651 -3.389 -17.181 1.00 93.00 192 PRO A O 1
ATOM 1416 N N . ALA A 1 193 ? 9.868 -4.261 -18.238 1.00 91.00 193 ALA A N 1
ATOM 1417 C CA . ALA A 1 193 ? 10.545 -4.438 -19.516 1.00 91.00 193 ALA A CA 1
ATOM 1418 C C . ALA A 1 193 ? 10.794 -3.068 -20.191 1.00 91.00 193 ALA A C 1
ATOM 1420 O O . ALA A 1 193 ? 10.006 -2.139 -19.979 1.00 91.00 193 ALA A O 1
ATOM 1421 N N . PRO A 1 194 ? 11.864 -2.908 -20.997 1.00 92.06 194 PRO A N 1
ATOM 1422 C CA . PRO A 1 194 ? 12.217 -1.625 -21.610 1.00 92.06 194 PRO A CA 1
ATOM 1423 C C . PRO A 1 194 ? 11.087 -0.963 -22.411 1.00 92.06 194 PRO A C 1
ATOM 1425 O O . PRO A 1 194 ? 10.915 0.251 -22.348 1.00 92.06 194 PRO A O 1
ATOM 1428 N N . GLU A 1 195 ? 10.293 -1.751 -23.132 1.00 90.44 195 GLU A N 1
ATOM 1429 C CA . GLU A 1 195 ? 9.150 -1.291 -23.927 1.00 90.44 195 GLU A CA 1
ATOM 1430 C C . GLU A 1 195 ? 8.001 -0.712 -23.087 1.00 90.44 195 GLU A C 1
ATOM 1432 O O . GLU A 1 195 ? 7.209 0.083 -23.593 1.00 90.44 195 GLU A O 1
ATOM 1437 N N . ASP A 1 196 ? 7.927 -1.074 -21.806 1.00 90.62 196 ASP A N 1
ATOM 1438 C CA . ASP A 1 196 ? 6.883 -0.636 -20.880 1.00 90.62 196 ASP A CA 1
ATOM 1439 C C . ASP A 1 196 ? 7.333 0.552 -20.008 1.00 90.62 196 ASP A C 1
ATOM 1441 O O . ASP A 1 196 ? 6.522 1.107 -19.268 1.00 90.62 196 ASP A O 1
ATOM 1445 N N . LEU A 1 197 ? 8.593 1.001 -20.117 1.00 89.81 197 LEU A N 1
ATOM 1446 C CA . LEU A 1 197 ? 9.101 2.177 -19.390 1.00 89.81 197 LEU A CA 1
ATOM 1447 C C . LEU A 1 197 ? 8.397 3.482 -19.778 1.00 89.81 197 LEU A C 1
ATOM 1449 O O . LEU A 1 197 ? 8.347 4.406 -18.974 1.00 89.81 197 LEU A O 1
ATOM 1453 N N . ALA A 1 198 ? 7.886 3.565 -21.009 1.00 86.88 198 ALA A N 1
ATOM 1454 C CA . ALA A 1 198 ? 7.220 4.757 -21.532 1.00 86.88 198 ALA A CA 1
ATOM 1455 C C . ALA A 1 198 ? 5.726 4.830 -21.178 1.00 86.88 198 ALA A C 1
ATOM 1457 O O . ALA A 1 198 ? 5.058 5.800 -21.546 1.00 86.88 198 ALA A O 1
ATOM 1458 N N . LEU A 1 199 ? 5.176 3.807 -20.513 1.00 87.06 199 LEU A N 1
ATOM 1459 C CA . LEU A 1 199 ? 3.801 3.865 -20.032 1.00 87.06 199 LEU A CA 1
ATOM 1460 C C . LEU A 1 199 ? 3.673 4.990 -18.997 1.00 87.06 199 LEU A C 1
ATOM 1462 O O . LEU A 1 199 ? 4.609 5.314 -18.279 1.00 87.06 199 LEU A O 1
ATOM 1466 N N . HIS A 1 200 ? 2.515 5.644 -18.957 1.00 82.69 200 HIS A N 1
ATOM 1467 C CA . HIS A 1 200 ? 2.270 6.662 -17.936 1.00 82.69 200 HIS A CA 1
ATOM 1468 C C . HIS A 1 200 ? 1.864 6.019 -16.605 1.00 82.69 200 HIS A C 1
ATOM 1470 O O . HIS A 1 200 ? 2.305 6.440 -15.539 1.00 82.69 200 HIS A O 1
ATOM 1476 N N . ASP A 1 201 ? 1.047 4.967 -16.684 1.00 83.94 201 ASP A N 1
ATOM 1477 C CA . ASP A 1 201 ? 0.571 4.200 -15.542 1.00 83.94 201 ASP A CA 1
ATOM 1478 C C . ASP A 1 201 ? 0.759 2.704 -15.808 1.00 83.94 201 ASP A C 1
ATOM 1480 O O . ASP A 1 201 ? -0.002 2.070 -16.546 1.00 83.94 201 ASP A O 1
ATOM 1484 N N . LEU A 1 202 ? 1.822 2.149 -15.224 1.00 84.44 202 LEU A N 1
ATOM 1485 C CA . LEU A 1 202 ? 2.153 0.735 -15.353 1.00 84.44 202 LEU A CA 1
ATOM 1486 C C . LEU A 1 202 ? 1.149 -0.162 -14.620 1.00 84.44 202 LEU A C 1
ATOM 1488 O O . LEU A 1 202 ? 0.790 -1.217 -15.145 1.00 84.44 202 LEU A O 1
ATOM 1492 N N . LEU A 1 203 ? 0.696 0.247 -13.429 1.00 80.69 203 LEU A N 1
ATOM 1493 C CA . LEU A 1 203 ? -0.163 -0.573 -12.572 1.00 80.69 203 LEU A CA 1
ATOM 1494 C C . LEU A 1 203 ? -1.573 -0.670 -13.154 1.00 80.69 203 LEU A C 1
ATOM 1496 O O . LEU A 1 203 ? -2.116 -1.768 -13.240 1.00 80.69 203 LEU A O 1
ATOM 1500 N N . ALA A 1 204 ? -2.135 0.433 -13.657 1.00 79.19 204 ALA A N 1
ATOM 1501 C CA . ALA A 1 204 ? -3.438 0.407 -14.327 1.00 79.19 204 ALA A CA 1
ATOM 1502 C C . ALA A 1 204 ? -3.385 -0.143 -15.764 1.00 79.19 204 ALA A C 1
ATOM 1504 O O . ALA A 1 204 ? -4.424 -0.278 -16.420 1.00 79.19 204 ALA A O 1
ATOM 1505 N N . SER A 1 205 ? -2.196 -0.465 -16.287 1.00 79.12 205 SER A N 1
ATOM 1506 C CA . SER A 1 205 ? -2.084 -1.007 -17.637 1.00 79.12 205 SER A CA 1
ATOM 1507 C C . SER A 1 205 ? -2.788 -2.368 -17.737 1.00 79.12 205 SER A C 1
ATOM 1509 O O . SER A 1 205 ? -2.645 -3.257 -16.895 1.00 79.12 205 SER A O 1
ATOM 1511 N N . LYS A 1 206 ? -3.546 -2.574 -18.821 1.00 78.94 206 LYS A N 1
ATOM 1512 C CA . LYS A 1 206 ? -4.199 -3.862 -19.129 1.00 78.94 206 LYS A CA 1
ATOM 1513 C C . LYS A 1 206 ? -3.236 -4.883 -19.741 1.00 78.94 206 LYS A C 1
ATOM 1515 O O . LYS A 1 206 ? -3.653 -5.777 -20.474 1.00 78.94 206 LYS A O 1
ATOM 1520 N N . LYS A 1 207 ? -1.936 -4.727 -19.494 1.00 82.69 207 LYS A N 1
ATOM 1521 C CA . LYS A 1 207 ? -0.916 -5.617 -20.038 1.00 82.69 207 LYS A CA 1
ATOM 1522 C C . LYS A 1 207 ? -1.094 -7.025 -19.456 1.00 82.69 207 LYS A C 1
ATOM 1524 O O . LYS A 1 207 ? -1.463 -7.162 -18.286 1.00 82.69 207 LYS A O 1
ATOM 1529 N N . PRO A 1 208 ? -0.783 -8.077 -20.228 1.00 85.75 208 PRO A N 1
ATOM 1530 C CA . PRO A 1 208 ? -0.798 -9.457 -19.756 1.00 85.75 208 PRO A CA 1
ATOM 1531 C C . PRO A 1 208 ? 0.477 -9.780 -18.956 1.00 85.75 208 PRO A C 1
ATOM 1533 O O . PRO A 1 208 ? 1.046 -10.858 -19.093 1.00 85.75 208 PRO A O 1
ATOM 1536 N N . VAL A 1 209 ? 0.979 -8.834 -18.157 1.00 89.12 209 VAL A N 1
ATOM 1537 C CA . VAL A 1 209 ? 2.150 -9.018 -17.296 1.00 89.12 209 VAL A CA 1
ATOM 1538 C C . VAL A 1 209 ? 1.981 -8.232 -15.995 1.00 89.12 209 VAL A C 1
ATOM 1540 O O . VAL A 1 209 ? 1.403 -7.144 -15.986 1.00 89.12 209 VAL A O 1
ATOM 1543 N N . ARG A 1 210 ? 2.468 -8.781 -14.882 1.00 90.94 210 ARG A N 1
ATOM 1544 C CA . ARG A 1 210 ? 2.712 -8.056 -13.631 1.00 90.94 210 ARG A CA 1
ATOM 1545 C C . ARG A 1 210 ? 4.184 -8.178 -13.297 1.00 90.94 210 ARG A C 1
ATOM 1547 O O . ARG A 1 210 ? 4.748 -9.274 -13.293 1.00 90.94 210 ARG A O 1
ATOM 1554 N N . TYR A 1 211 ? 4.787 -7.038 -13.018 1.00 91.75 211 TYR A N 1
ATOM 1555 C CA . TYR A 1 211 ? 6.183 -6.954 -12.635 1.00 91.75 211 TYR A CA 1
ATOM 1556 C C . TYR A 1 211 ? 6.320 -7.213 -11.138 1.00 91.75 211 TYR A C 1
ATOM 1558 O O . TYR A 1 211 ? 5.575 -6.650 -10.338 1.00 91.75 211 TYR A O 1
ATOM 1566 N N . LEU A 1 212 ? 7.245 -8.101 -10.775 1.00 93.19 212 LEU A N 1
ATOM 1567 C CA . LEU A 1 212 ? 7.621 -8.351 -9.387 1.00 93.19 212 LEU A CA 1
ATOM 1568 C C . LEU A 1 212 ? 8.920 -7.588 -9.077 1.00 93.19 212 LEU A C 1
ATOM 1570 O O . LEU A 1 212 ? 9.361 -6.745 -9.859 1.00 93.19 212 LEU A O 1
ATOM 1574 N N . GLN A 1 213 ? 9.556 -7.889 -7.940 1.00 92.00 213 GLN A N 1
ATOM 1575 C CA . GLN A 1 213 ? 10.909 -7.386 -7.696 1.00 92.00 213 GLN A CA 1
ATOM 1576 C C . GLN A 1 213 ? 11.856 -7.947 -8.769 1.00 92.00 213 GLN A C 1
ATOM 1578 O O . GLN A 1 213 ? 11.638 -9.080 -9.221 1.00 92.00 213 GLN A O 1
ATOM 1583 N N . PRO A 1 214 ? 12.906 -7.208 -9.170 1.00 90.44 214 PRO A N 1
ATOM 1584 C CA . PRO A 1 214 ? 13.815 -7.626 -10.240 1.00 90.44 214 PRO A CA 1
ATOM 1585 C C . PRO A 1 214 ? 14.369 -9.050 -10.074 1.00 90.44 214 PRO A C 1
ATOM 1587 O O . PRO A 1 214 ? 14.476 -9.800 -11.042 1.00 90.44 214 PRO A O 1
ATOM 1590 N N . GLU A 1 215 ? 14.684 -9.444 -8.844 1.00 91.50 215 GLU A N 1
ATOM 1591 C CA . GLU A 1 215 ? 15.185 -10.769 -8.479 1.00 91.50 215 GLU A CA 1
ATOM 1592 C C . GLU A 1 215 ? 14.102 -11.864 -8.453 1.00 91.50 215 GLU A C 1
ATOM 1594 O O . GLU A 1 215 ? 14.427 -13.049 -8.552 1.00 91.50 215 GLU A O 1
ATOM 1599 N N . HIS A 1 216 ? 12.823 -11.490 -8.345 1.00 93.62 216 HIS A N 1
ATOM 1600 C CA . HIS A 1 216 ? 11.684 -12.412 -8.251 1.00 93.62 216 HIS A CA 1
ATOM 1601 C C . HIS A 1 216 ? 11.021 -12.677 -9.611 1.00 93.62 216 HIS A C 1
ATOM 1603 O O . HIS A 1 216 ? 10.393 -13.720 -9.788 1.00 93.62 216 HIS A O 1
ATOM 1609 N N . GLY A 1 217 ? 11.203 -11.787 -10.592 1.00 92.81 217 GLY A N 1
ATOM 1610 C CA . GLY A 1 217 ? 10.775 -11.998 -11.976 1.00 92.81 217 GLY A CA 1
ATOM 1611 C C . GLY A 1 217 ? 9.445 -11.331 -12.333 1.00 92.81 217 GLY A C 1
ATOM 1612 O O . GLY A 1 217 ? 9.198 -10.181 -11.981 1.00 92.81 217 GLY A O 1
ATOM 1613 N N . THR A 1 218 ? 8.605 -12.023 -13.102 1.00 93.62 218 THR A N 1
ATOM 1614 C CA . THR A 1 218 ? 7.327 -11.490 -13.609 1.00 93.62 218 THR A CA 1
ATOM 1615 C C . THR A 1 218 ? 6.235 -12.552 -13.606 1.00 93.62 218 THR A C 1
ATOM 1617 O O . THR A 1 218 ? 6.513 -13.745 -13.722 1.00 93.62 218 THR A O 1
ATOM 1620 N N . LEU A 1 219 ? 4.983 -12.119 -13.497 1.00 92.38 219 LEU A N 1
ATOM 1621 C CA . LEU A 1 219 ? 3.809 -12.944 -13.773 1.00 92.38 219 LEU A CA 1
ATOM 1622 C C . LEU A 1 219 ? 3.332 -12.600 -15.174 1.00 92.38 219 LEU A C 1
ATOM 1624 O O . LEU A 1 219 ? 2.970 -11.454 -15.412 1.00 92.38 219 LEU A O 1
ATOM 1628 N N . ALA A 1 220 ? 3.343 -13.556 -16.093 1.00 89.62 220 ALA A N 1
ATOM 1629 C CA . ALA A 1 220 ? 2.964 -13.338 -17.483 1.00 89.62 220 ALA A CA 1
ATOM 1630 C C . ALA A 1 220 ? 1.773 -14.217 -17.870 1.00 89.62 220 ALA A C 1
ATOM 1632 O O . ALA A 1 220 ? 1.698 -15.388 -17.498 1.00 89.62 220 ALA A O 1
ATOM 1633 N N . TRP A 1 221 ? 0.863 -13.655 -18.655 1.00 82.81 221 TRP A N 1
ATOM 1634 C CA . TRP A 1 221 ? -0.226 -14.359 -19.314 1.00 82.81 221 TRP A CA 1
ATOM 1635 C C . TRP A 1 221 ? 0.117 -14.439 -20.796 1.00 82.81 221 TRP A C 1
ATOM 1637 O O . TRP A 1 221 ? 0.632 -13.477 -21.363 1.00 82.81 221 TRP A O 1
ATOM 1647 N N . GLY A 1 222 ? -0.191 -15.557 -21.445 1.00 63.53 222 GLY A N 1
ATOM 1648 C CA . GLY A 1 222 ? -0.072 -15.626 -22.902 1.00 63.53 222 GLY A CA 1
ATOM 1649 C C . GLY A 1 222 ? 1.035 -16.524 -23.430 1.00 63.53 222 GLY A C 1
ATOM 1650 O O . GLY A 1 222 ? 1.766 -16.147 -24.339 1.00 63.53 222 GLY A O 1
ATOM 1651 N N . THR A 1 223 ? 1.060 -17.771 -22.980 1.00 60.03 223 THR A N 1
ATOM 1652 C CA . THR A 1 223 ? 1.158 -18.841 -23.976 1.00 60.03 223 THR A CA 1
ATOM 1653 C C . THR A 1 223 ? -0.239 -19.397 -24.156 1.00 60.03 223 THR A C 1
ATOM 1655 O O . THR A 1 223 ? -0.886 -19.749 -23.172 1.00 60.03 223 THR A O 1
ATOM 1658 N N . LEU A 1 224 ? -0.732 -19.414 -25.392 1.00 60.19 224 LEU A N 1
ATOM 1659 C CA . LEU A 1 224 ? -1.767 -20.380 -25.716 1.00 60.19 224 LEU A CA 1
ATOM 1660 C C . LEU A 1 224 ? -1.104 -21.760 -25.615 1.00 60.19 224 LEU A C 1
ATOM 1662 O O . LEU A 1 224 ? 0.075 -21.885 -25.955 1.00 60.19 224 LEU A O 1
ATOM 1666 N N . ASP A 1 225 ? -1.800 -22.761 -25.096 1.00 64.62 225 ASP A N 1
ATOM 1667 C CA . ASP A 1 225 ? -1.313 -24.133 -25.203 1.00 64.62 225 ASP A CA 1
ATOM 1668 C C . ASP A 1 225 ? -1.309 -24.579 -26.674 1.00 64.62 225 ASP A C 1
ATOM 1670 O O . ASP A 1 225 ? -1.774 -23.862 -27.566 1.00 64.62 225 ASP A O 1
ATOM 1674 N N . ASP A 1 226 ? -0.796 -25.780 -26.941 1.00 64.00 226 ASP A N 1
ATOM 1675 C CA . ASP A 1 226 ? -0.738 -26.345 -28.297 1.00 64.00 226 ASP A CA 1
ATOM 1676 C C . ASP A 1 226 ? -2.132 -26.482 -28.957 1.00 64.00 226 ASP A C 1
ATOM 1678 O O . ASP A 1 226 ? -2.236 -26.682 -30.168 1.00 64.00 226 ASP A O 1
ATOM 1682 N N . SER A 1 227 ? -3.211 -26.343 -28.177 1.00 66.81 227 SER A N 1
ATOM 1683 C CA . SER A 1 227 ? -4.614 -26.346 -28.607 1.00 66.81 227 SER A CA 1
ATOM 1684 C C . SER A 1 227 ? -5.244 -24.951 -28.737 1.00 66.81 227 SER A C 1
ATOM 1686 O O . SER A 1 227 ? -6.427 -24.844 -29.058 1.00 66.81 227 SER A O 1
ATOM 1688 N N . GLY A 1 228 ? -4.481 -23.872 -28.542 1.00 57.00 228 GLY A N 1
ATOM 1689 C CA . GLY A 1 228 ? -4.978 -22.504 -28.690 1.00 57.00 228 GLY A CA 1
ATOM 1690 C C . GLY A 1 228 ? -5.749 -21.972 -27.477 1.00 57.00 228 GLY A C 1
ATOM 1691 O O . GLY A 1 228 ? -6.364 -20.910 -27.582 1.00 57.00 228 GLY A O 1
ATOM 1692 N N . HIS A 1 229 ? -5.734 -22.665 -26.332 1.00 59.41 229 HIS A N 1
ATOM 1693 C CA . HIS A 1 229 ? -6.376 -22.187 -25.108 1.00 59.41 229 HIS A CA 1
ATOM 1694 C C . HIS A 1 229 ? -5.418 -21.315 -24.294 1.00 59.41 229 HIS A C 1
ATOM 1696 O O . HIS A 1 229 ? -4.244 -21.657 -24.156 1.00 59.41 229 HIS A O 1
ATOM 1702 N N . PRO A 1 230 ? -5.891 -20.201 -23.710 1.00 60.53 230 PRO A N 1
ATOM 1703 C CA . PRO A 1 230 ? -5.063 -19.390 -22.832 1.00 60.53 230 PRO A CA 1
ATOM 1704 C C . PRO A 1 230 ? -4.633 -20.204 -21.610 1.00 60.53 230 PRO A C 1
ATOM 1706 O O . PRO A 1 230 ? -5.455 -20.577 -20.772 1.00 60.53 230 PRO A O 1
ATOM 1709 N N . VAL A 1 231 ? -3.329 -20.460 -21.503 1.00 70.12 231 VAL A N 1
ATOM 1710 C CA . VAL A 1 231 ? -2.737 -21.043 -20.299 1.00 70.12 231 VAL A CA 1
ATOM 1711 C C . VAL A 1 231 ? -2.849 -20.011 -19.178 1.00 70.12 231 VAL A C 1
ATOM 1713 O O . VAL A 1 231 ? -2.685 -18.807 -19.405 1.00 70.12 231 VAL A O 1
ATOM 1716 N N . GLY A 1 232 ? -3.145 -20.485 -17.965 1.00 77.50 232 GLY A N 1
ATOM 1717 C CA . GLY A 1 232 ? -3.132 -19.661 -16.758 1.00 77.50 232 GLY A CA 1
ATOM 1718 C C . GLY A 1 232 ? -1.806 -18.901 -16.582 1.00 77.50 232 GLY A C 1
ATOM 1719 O O . GLY A 1 232 ? -0.805 -19.198 -17.248 1.00 77.50 232 GLY A O 1
ATOM 1720 N N . PRO A 1 233 ? -1.770 -17.897 -15.694 1.00 89.56 233 PRO A N 1
ATOM 1721 C CA . PRO A 1 233 ? -0.591 -17.063 -15.516 1.00 89.56 233 PRO A CA 1
ATOM 1722 C C . PRO A 1 233 ? 0.633 -17.908 -15.148 1.00 89.56 233 PRO A C 1
ATOM 1724 O O . PRO A 1 233 ? 0.555 -18.883 -14.402 1.00 89.56 233 PRO A O 1
ATOM 1727 N N . THR A 1 234 ? 1.786 -17.526 -15.680 1.00 91.62 234 THR A N 1
ATOM 1728 C CA . THR A 1 234 ? 3.066 -18.193 -15.451 1.00 91.62 234 THR A CA 1
ATOM 1729 C C . THR A 1 234 ? 3.994 -17.256 -14.695 1.00 91.62 234 THR A C 1
ATOM 1731 O O . THR A 1 234 ? 4.231 -16.127 -15.122 1.00 91.62 234 THR A O 1
ATOM 1734 N N . LEU A 1 235 ? 4.559 -17.737 -13.590 1.00 93.62 235 LEU A N 1
ATOM 1735 C CA . LEU A 1 235 ? 5.675 -17.084 -12.921 1.00 93.62 235 LEU A CA 1
ATOM 1736 C C . LEU A 1 235 ? 6.954 -17.352 -13.718 1.00 93.62 235 LEU A C 1
ATOM 1738 O O . LEU A 1 235 ? 7.415 -18.490 -13.819 1.00 93.62 235 LEU A O 1
ATOM 1742 N N . VAL A 1 236 ? 7.528 -16.295 -14.281 1.00 92.88 236 VAL A N 1
ATOM 1743 C CA . VAL A 1 236 ? 8.780 -16.315 -15.035 1.00 92.88 236 VAL A CA 1
ATOM 1744 C C . VAL A 1 236 ? 9.867 -15.682 -14.178 1.00 92.88 236 VAL A C 1
ATOM 1746 O O . VAL A 1 236 ? 9.900 -14.469 -13.985 1.00 92.88 236 VAL A O 1
ATOM 1749 N N . THR A 1 237 ? 10.773 -16.515 -13.678 1.00 91.31 237 THR A N 1
ATOM 1750 C CA . THR A 1 237 ? 11.952 -16.098 -12.905 1.00 91.31 237 THR A CA 1
ATOM 1751 C C . THR A 1 237 ? 13.221 -16.269 -13.749 1.00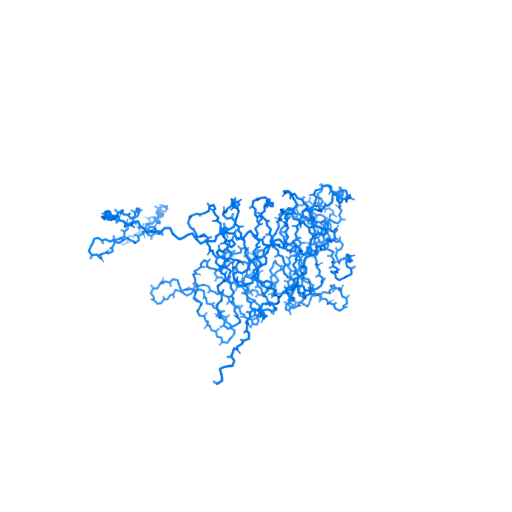 91.31 237 THR A C 1
ATOM 1753 O O . THR A 1 237 ? 13.187 -16.980 -14.758 1.00 91.31 237 THR A O 1
ATOM 1756 N N . PRO A 1 238 ? 14.381 -15.734 -13.319 1.00 86.94 238 PRO A N 1
ATOM 1757 C CA . PRO A 1 238 ? 15.651 -15.981 -14.005 1.00 86.94 238 PRO A CA 1
ATOM 1758 C C . PRO A 1 238 ? 16.055 -17.464 -14.097 1.00 86.94 238 PRO A C 1
ATOM 1760 O O . PRO A 1 238 ? 16.864 -17.823 -14.946 1.00 86.94 238 PRO A O 1
ATOM 1763 N N . ARG A 1 239 ? 15.533 -18.328 -13.211 1.00 88.38 239 ARG A N 1
ATOM 1764 C CA . ARG A 1 239 ? 15.949 -19.741 -13.097 1.00 88.38 239 ARG A CA 1
ATOM 1765 C C . ARG A 1 239 ? 14.897 -20.745 -13.560 1.00 88.38 239 ARG A C 1
ATOM 1767 O O . ARG A 1 239 ? 15.247 -21.867 -13.909 1.00 88.38 239 ARG A O 1
ATOM 1774 N N . LYS A 1 240 ? 13.616 -20.386 -13.495 1.00 89.25 240 LYS A N 1
ATOM 1775 C CA . LYS A 1 240 ? 12.489 -21.301 -13.721 1.00 89.25 240 LYS A CA 1
ATOM 1776 C C . LYS A 1 240 ? 11.254 -20.573 -14.244 1.00 89.25 240 LYS A C 1
ATOM 1778 O O . LYS A 1 240 ? 11.038 -19.403 -13.923 1.00 89.25 240 LYS A O 1
ATOM 1783 N N . LYS A 1 241 ? 10.429 -21.311 -14.989 1.00 90.69 241 LYS A N 1
ATOM 1784 C CA . LYS A 1 241 ? 9.058 -20.941 -15.356 1.00 90.69 241 LYS A CA 1
ATOM 1785 C C . LYS A 1 241 ? 8.093 -21.883 -14.643 1.00 90.69 241 LYS A C 1
ATOM 1787 O O . LYS A 1 241 ? 8.307 -23.093 -14.676 1.00 90.69 241 LYS A O 1
ATOM 1792 N N . ILE A 1 242 ? 7.075 -21.340 -13.985 1.00 90.19 242 ILE A N 1
ATOM 1793 C CA . ILE A 1 242 ? 6.090 -22.113 -13.220 1.00 90.19 242 ILE A CA 1
ATOM 1794 C C . ILE A 1 242 ? 4.694 -21.683 -13.654 1.00 90.19 242 ILE A C 1
ATOM 1796 O O . ILE A 1 242 ? 4.312 -20.536 -13.436 1.00 90.19 242 ILE A O 1
ATOM 1800 N N . THR A 1 243 ? 3.926 -22.596 -14.243 1.00 89.50 243 THR A N 1
ATOM 1801 C CA . THR A 1 243 ? 2.503 -22.362 -14.511 1.00 89.50 243 THR A CA 1
ATOM 1802 C C . THR A 1 243 ? 1.740 -22.366 -13.194 1.00 89.50 243 THR A C 1
ATOM 1804 O O . THR A 1 243 ? 1.829 -23.318 -12.416 1.00 89.50 243 THR A O 1
ATOM 1807 N N . LEU A 1 244 ? 1.000 -21.295 -12.934 1.00 90.38 244 LEU A N 1
ATOM 1808 C CA . LEU A 1 244 ? 0.214 -21.144 -11.720 1.00 90.38 244 LEU A CA 1
ATOM 1809 C C . LEU A 1 244 ? -1.192 -21.699 -11.951 1.00 90.38 244 LEU A C 1
ATOM 1811 O O . LEU A 1 244 ? -1.812 -21.456 -12.986 1.00 90.38 244 LEU A O 1
ATOM 1815 N N . ALA A 1 245 ? -1.715 -22.415 -10.958 1.00 88.19 245 ALA A N 1
ATOM 1816 C CA . ALA A 1 245 ? -3.088 -22.919 -10.954 1.00 88.19 245 ALA A CA 1
ATOM 1817 C C . ALA A 1 245 ? -4.094 -21.791 -10.627 1.00 88.19 245 ALA A C 1
ATOM 1819 O O . ALA A 1 245 ? -4.760 -21.796 -9.585 1.00 88.19 245 ALA A O 1
ATOM 1820 N N . LEU A 1 246 ? -4.150 -20.792 -11.508 1.00 87.00 246 LEU A N 1
ATOM 1821 C CA . LEU A 1 246 ? -4.971 -19.586 -11.412 1.00 87.00 246 LEU A CA 1
ATOM 1822 C C . LEU A 1 246 ? -5.740 -19.361 -12.720 1.00 87.00 246 LEU A C 1
ATOM 1824 O O . LEU A 1 246 ? -5.258 -19.694 -13.805 1.00 87.00 246 LEU A O 1
ATOM 1828 N N . GLY A 1 247 ? -6.924 -18.762 -12.616 1.00 80.75 247 GLY A N 1
ATOM 1829 C CA . GLY A 1 247 ? -7.646 -18.223 -13.765 1.00 80.75 247 GLY A CA 1
ATOM 1830 C C . GLY A 1 247 ? -6.985 -16.959 -14.323 1.00 80.75 247 GLY A C 1
ATOM 1831 O O . GLY A 1 247 ? -6.174 -16.309 -13.664 1.00 80.75 247 GLY A O 1
ATOM 1832 N N . ILE A 1 248 ? -7.367 -16.569 -15.543 1.00 72.81 248 ILE A N 1
ATOM 1833 C CA . ILE A 1 248 ? -6.846 -15.358 -16.208 1.00 72.81 248 ILE A CA 1
ATOM 1834 C C . ILE A 1 248 ? -7.151 -14.097 -15.387 1.00 72.81 248 ILE A C 1
ATOM 1836 O O . ILE A 1 248 ? -6.315 -13.200 -15.319 1.00 72.81 248 ILE A O 1
ATOM 1840 N N . ASN A 1 249 ? -8.308 -14.067 -14.723 1.00 77.44 249 ASN A N 1
ATOM 1841 C CA . ASN A 1 249 ? -8.802 -12.917 -13.967 1.00 77.44 249 ASN A CA 1
ATOM 1842 C C . ASN A 1 249 ? -8.501 -12.995 -12.459 1.00 77.44 249 ASN A C 1
ATOM 1844 O O . ASN A 1 249 ? -8.969 -12.148 -11.707 1.00 77.44 249 ASN A O 1
ATOM 1848 N N . ASP A 1 250 ? -7.737 -13.995 -12.004 1.00 82.88 250 ASP A N 1
ATOM 1849 C CA . ASP A 1 250 ? -7.491 -14.209 -10.571 1.00 82.88 250 ASP A CA 1
ATOM 1850 C C . ASP A 1 250 ? -6.482 -13.203 -9.981 1.00 82.88 250 ASP A C 1
ATOM 1852 O O . ASP A 1 250 ? -6.433 -13.038 -8.768 1.00 82.88 250 ASP A O 1
ATOM 1856 N N . ILE A 1 251 ? -5.648 -12.543 -10.793 1.00 86.25 251 ILE A N 1
ATOM 1857 C CA . ILE A 1 251 ? -4.577 -11.657 -10.301 1.00 86.25 251 ILE A CA 1
ATOM 1858 C C . ILE A 1 251 ? -4.959 -10.195 -10.539 1.00 86.25 251 ILE A C 1
ATOM 1860 O O . ILE A 1 251 ? -5.259 -9.783 -11.661 1.00 86.25 251 ILE A O 1
ATOM 1864 N N . SER A 1 252 ? -4.872 -9.401 -9.476 1.00 86.00 252 SER A N 1
ATOM 1865 C CA . SER A 1 252 ? -5.083 -7.958 -9.494 1.00 86.00 252 SER A CA 1
ATOM 1866 C C . SER A 1 252 ? -4.062 -7.230 -10.375 1.00 86.00 252 SER A C 1
ATOM 1868 O O . SER A 1 252 ? -2.973 -7.714 -10.691 1.00 86.00 252 SER A O 1
ATOM 1870 N N . HIS A 1 253 ? -4.418 -6.015 -10.767 1.00 80.38 253 HIS A N 1
ATOM 1871 C CA . HIS A 1 253 ? -3.497 -5.045 -11.352 1.00 80.38 253 HIS A CA 1
ATOM 1872 C C . HIS A 1 253 ? -2.433 -4.569 -10.347 1.00 80.38 253 HIS A C 1
ATOM 1874 O O . HIS A 1 253 ? -1.283 -4.351 -10.722 1.00 80.38 253 HIS A O 1
ATOM 1880 N N . ASP A 1 254 ? -2.794 -4.502 -9.065 1.00 79.00 254 ASP A N 1
ATOM 1881 C CA . ASP A 1 254 ? -1.940 -4.042 -7.967 1.00 79.00 254 ASP A CA 1
ATOM 1882 C C . ASP A 1 254 ? -1.405 -5.233 -7.153 1.00 79.00 254 ASP A C 1
ATOM 1884 O O . ASP A 1 254 ? -1.921 -5.577 -6.086 1.00 79.00 254 ASP A O 1
ATOM 1888 N N . VAL A 1 255 ? -0.401 -5.924 -7.702 1.00 89.12 255 VAL A N 1
ATOM 1889 C CA . VAL A 1 255 ? 0.294 -7.019 -7.006 1.00 89.12 255 VAL A CA 1
ATOM 1890 C C . VAL A 1 255 ? 1.250 -6.430 -5.971 1.00 89.12 255 VAL A C 1
ATOM 1892 O O . VAL A 1 255 ? 2.149 -5.662 -6.310 1.00 89.12 255 VAL A O 1
ATOM 1895 N N . ARG A 1 256 ? 1.104 -6.830 -4.704 1.00 89.31 256 ARG A N 1
ATOM 1896 C CA . ARG A 1 256 ? 1.859 -6.238 -3.587 1.00 89.31 256 ARG A CA 1
ATOM 1897 C C . ARG A 1 256 ? 2.898 -7.198 -3.034 1.00 89.31 256 ARG A C 1
ATOM 1899 O O . ARG A 1 256 ? 2.597 -8.353 -2.742 1.00 89.31 256 ARG A O 1
ATOM 1906 N N . TRP A 1 257 ? 4.122 -6.712 -2.847 1.00 92.44 257 TRP A N 1
ATOM 1907 C CA . TRP A 1 257 ? 5.172 -7.452 -2.147 1.00 92.44 257 TRP A CA 1
ATOM 1908 C C . TRP A 1 257 ? 4.956 -7.391 -0.630 1.00 92.44 257 TRP A C 1
ATOM 1910 O O . TRP A 1 257 ? 4.757 -6.306 -0.086 1.00 92.44 257 TRP A O 1
ATOM 1920 N N . LEU A 1 258 ? 5.032 -8.536 0.055 1.00 92.62 258 LEU A N 1
ATOM 1921 C CA . LEU A 1 258 ? 4.909 -8.663 1.511 1.00 92.62 258 LEU A CA 1
ATOM 1922 C C . LEU A 1 258 ? 6.236 -9.187 2.099 1.00 92.62 258 LEU A C 1
ATOM 1924 O O . LEU A 1 258 ? 6.379 -10.396 2.314 1.00 92.62 258 LEU A O 1
ATOM 1928 N N . PRO A 1 259 ? 7.220 -8.309 2.386 1.00 90.38 259 PRO A N 1
ATOM 1929 C CA . PRO A 1 259 ? 8.564 -8.716 2.811 1.00 90.38 259 PRO A CA 1
ATOM 1930 C C . PRO A 1 259 ? 8.569 -9.639 4.036 1.00 90.38 259 PRO A C 1
ATOM 1932 O O . PRO A 1 259 ? 9.298 -10.623 4.086 1.00 90.38 259 PRO A O 1
ATOM 1935 N N . PHE A 1 260 ? 7.703 -9.358 5.008 1.00 90.25 260 PHE A N 1
ATOM 1936 C CA . PHE A 1 260 ? 7.575 -10.110 6.258 1.00 90.25 260 PHE A CA 1
ATOM 1937 C C . PHE A 1 260 ? 6.984 -11.520 6.098 1.00 90.25 260 PHE A C 1
ATOM 1939 O O . PHE A 1 260 ? 7.117 -12.336 7.009 1.00 90.25 260 PHE A O 1
ATOM 1946 N N . ARG A 1 261 ? 6.329 -11.810 4.966 1.00 90.06 261 ARG A N 1
ATOM 1947 C CA . ARG A 1 261 ? 5.819 -13.144 4.602 1.00 90.06 261 ARG A CA 1
ATOM 1948 C C . ARG A 1 261 ? 6.656 -13.810 3.504 1.00 90.06 261 ARG A C 1
ATOM 1950 O O . ARG A 1 261 ? 6.416 -14.974 3.206 1.00 90.06 261 ARG A O 1
ATOM 1957 N N . ASN A 1 262 ? 7.625 -13.096 2.920 1.00 92.44 262 ASN A N 1
ATOM 1958 C CA . ASN A 1 262 ? 8.378 -13.526 1.741 1.00 92.44 262 ASN A CA 1
ATOM 1959 C C . ASN A 1 262 ? 7.457 -14.002 0.597 1.00 92.44 262 ASN A C 1
ATOM 1961 O O . ASN A 1 262 ? 7.672 -15.051 -0.015 1.00 92.44 262 ASN A O 1
ATOM 1965 N N . ALA A 1 263 ? 6.380 -13.250 0.366 1.00 95.00 263 ALA A N 1
ATOM 1966 C CA . ALA A 1 263 ? 5.307 -13.614 -0.550 1.00 95.00 263 ALA A CA 1
ATOM 1967 C C . ALA A 1 263 ? 4.711 -12.376 -1.231 1.00 95.00 263 ALA A C 1
ATOM 1969 O O . ALA A 1 263 ? 4.850 -11.249 -0.756 1.00 95.00 263 ALA A O 1
ATOM 1970 N N . TYR A 1 264 ? 4.009 -12.601 -2.333 1.00 95.19 264 TYR A N 1
ATOM 1971 C CA . TYR A 1 264 ? 3.201 -11.605 -3.019 1.00 95.19 264 TYR A CA 1
ATOM 1972 C C . TYR A 1 264 ? 1.730 -11.777 -2.672 1.00 95.19 264 TYR A C 1
ATOM 1974 O O . TYR A 1 264 ? 1.222 -12.894 -2.692 1.00 95.19 264 TYR A O 1
ATOM 1982 N N . GLN A 1 265 ? 1.031 -10.675 -2.422 1.00 94.50 265 GLN A N 1
ATOM 1983 C CA . GLN A 1 265 ? -0.423 -10.622 -2.504 1.00 94.50 265 GLN A CA 1
ATOM 1984 C C . GLN A 1 265 ? -0.807 -10.374 -3.963 1.00 94.50 265 GLN A C 1
ATOM 1986 O O . GLN A 1 265 ? -0.535 -9.307 -4.512 1.00 94.50 265 GLN A O 1
ATOM 1991 N N . LEU A 1 266 ? -1.410 -11.383 -4.586 1.00 93.62 266 LEU A N 1
ATOM 1992 C CA . LEU A 1 266 ? -1.822 -11.369 -5.987 1.00 93.62 266 LEU A CA 1
ATOM 1993 C C . LEU A 1 266 ? -3.198 -10.736 -6.179 1.00 93.62 266 LEU A C 1
ATOM 1995 O O . LEU A 1 266 ? -3.425 -10.079 -7.188 1.00 93.62 266 LEU A O 1
ATOM 1999 N N . ALA A 1 267 ? -4.107 -10.918 -5.224 1.00 91.06 267 ALA A N 1
ATOM 2000 C CA . ALA A 1 267 ? -5.421 -10.288 -5.221 1.00 91.06 267 ALA A CA 1
ATOM 2001 C C . ALA A 1 267 ? -5.874 -10.053 -3.779 1.00 91.06 267 ALA A C 1
ATOM 2003 O O . ALA A 1 267 ? -5.622 -10.921 -2.941 1.00 91.06 267 ALA A O 1
ATOM 2004 N N . PRO A 1 268 ? -6.537 -8.923 -3.473 1.00 85.94 268 PRO A N 1
ATOM 2005 C CA . PRO A 1 268 ? -6.981 -8.625 -2.114 1.00 85.94 268 PRO A CA 1
ATOM 2006 C C . PRO A 1 268 ? -8.095 -9.556 -1.620 1.00 85.94 268 PRO A C 1
ATOM 2008 O O . PRO A 1 268 ? -8.384 -9.585 -0.437 1.00 85.94 268 PRO A O 1
ATOM 2011 N N . GLY A 1 269 ? -8.716 -10.367 -2.476 1.00 86.38 269 GLY A N 1
ATOM 2012 C CA . GLY A 1 269 ? -9.965 -11.025 -2.103 1.00 86.38 269 GLY A CA 1
ATOM 2013 C C . GLY A 1 269 ? -11.087 -10.000 -1.949 1.00 86.38 269 GLY A C 1
ATOM 2014 O O . GLY A 1 269 ? -10.851 -8.833 -1.642 1.00 86.38 269 GLY A O 1
ATOM 2015 N N . ALA A 1 270 ? -12.308 -10.415 -2.242 1.00 85.00 270 ALA A N 1
ATOM 2016 C CA . ALA A 1 270 ? -13.465 -9.542 -2.246 1.00 85.00 270 ALA A CA 1
ATOM 2017 C C . ALA A 1 270 ? -14.723 -10.340 -1.909 1.00 85.00 270 ALA A C 1
ATOM 2019 O O . ALA A 1 270 ? -14.940 -11.417 -2.461 1.00 85.00 270 ALA A O 1
ATOM 2020 N N . HIS A 1 271 ? -15.562 -9.794 -1.042 1.00 82.62 271 HIS A N 1
ATOM 2021 C CA . HIS A 1 271 ? -16.914 -10.279 -0.793 1.00 82.62 271 HIS A CA 1
ATOM 2022 C C . HIS A 1 271 ? -17.894 -9.145 -1.056 1.00 82.62 271 HIS A C 1
ATOM 2024 O O . HIS A 1 271 ? -17.791 -8.115 -0.401 1.00 82.62 271 HIS A O 1
ATOM 2030 N N . ASP A 1 272 ? -18.822 -9.318 -1.993 1.00 79.69 272 ASP A N 1
ATOM 2031 C CA . ASP A 1 272 ? -19.821 -8.304 -2.341 1.00 79.69 272 ASP A CA 1
ATOM 2032 C C . ASP A 1 272 ? -21.222 -8.926 -2.355 1.00 79.69 272 ASP A C 1
ATOM 2034 O O . ASP A 1 272 ? -21.541 -9.756 -3.211 1.00 79.69 272 ASP A O 1
ATOM 2038 N N . ALA A 1 273 ? -22.055 -8.514 -1.397 1.00 73.94 273 ALA A N 1
ATOM 2039 C CA . ALA A 1 273 ? -23.433 -8.975 -1.270 1.00 73.94 273 ALA A CA 1
ATOM 2040 C C . ALA A 1 273 ? -24.359 -8.424 -2.372 1.00 73.94 273 ALA A C 1
ATOM 2042 O O . ALA A 1 273 ? -25.427 -8.991 -2.610 1.00 73.94 273 ALA A O 1
ATOM 2043 N N . ALA A 1 274 ? -23.980 -7.330 -3.041 1.00 73.88 274 ALA A N 1
ATOM 2044 C CA . ALA A 1 274 ? -24.787 -6.691 -4.077 1.00 73.88 274 ALA A CA 1
ATOM 2045 C C . ALA A 1 274 ? -24.583 -7.299 -5.479 1.00 73.88 274 ALA A C 1
ATOM 2047 O O . ALA A 1 274 ? -25.369 -7.006 -6.383 1.00 73.88 274 ALA A O 1
ATOM 2048 N N . LEU A 1 275 ? -23.563 -8.144 -5.675 1.00 65.81 275 LEU A N 1
ATOM 2049 C CA . LEU A 1 275 ? -23.244 -8.760 -6.967 1.00 65.81 275 LEU A CA 1
ATOM 2050 C C . LEU A 1 275 ? -23.729 -10.213 -7.080 1.00 65.81 275 LEU A C 1
ATOM 2052 O O . LEU A 1 275 ? -23.740 -10.989 -6.123 1.00 65.81 275 LEU A O 1
ATOM 2056 N N . ASP A 1 276 ? -24.051 -10.613 -8.310 1.00 50.94 276 ASP A N 1
ATOM 2057 C CA . ASP A 1 276 ? -24.389 -11.987 -8.684 1.00 50.94 276 ASP A CA 1
ATOM 2058 C C . ASP A 1 276 ? -23.572 -12.382 -9.936 1.00 50.94 276 ASP A C 1
ATOM 2060 O O . ASP A 1 276 ? -23.754 -11.726 -10.963 1.00 50.94 276 ASP A O 1
ATOM 2064 N N . PRO A 1 277 ? -22.739 -13.454 -9.967 1.00 51.28 277 PRO A N 1
ATOM 2065 C CA . PRO A 1 277 ? -21.667 -13.919 -9.049 1.00 51.28 277 PRO A CA 1
ATOM 2066 C C . PRO A 1 277 ? -20.273 -13.260 -9.353 1.00 51.28 277 PRO A C 1
ATOM 2068 O O . PRO A 1 277 ? -20.197 -12.518 -10.333 1.00 51.28 277 PRO A O 1
ATOM 2071 N N . PRO A 1 278 ? -19.137 -13.533 -8.635 1.00 58.59 278 PRO A N 1
ATOM 2072 C CA . PRO A 1 278 ? -18.891 -14.426 -7.490 1.00 58.59 278 PRO A CA 1
ATOM 2073 C C . PRO A 1 278 ? -18.751 -13.693 -6.139 1.00 58.59 278 PRO A C 1
ATOM 2075 O O . PRO A 1 278 ? -18.016 -12.721 -6.002 1.00 58.59 278 PRO A O 1
ATOM 2078 N N . ARG A 1 279 ? -19.437 -14.240 -5.128 1.00 65.75 279 ARG A N 1
ATOM 2079 C CA . ARG A 1 279 ? -19.707 -13.627 -3.816 1.00 65.75 279 ARG A CA 1
ATOM 2080 C C . ARG A 1 279 ? -18.557 -13.712 -2.803 1.00 65.75 279 ARG A C 1
ATOM 2082 O O . ARG A 1 279 ? -18.614 -13.013 -1.809 1.00 65.75 279 ARG A O 1
ATOM 2089 N N . ASP A 1 280 ? -17.519 -14.514 -3.058 1.00 70.62 280 ASP A N 1
ATOM 2090 C CA . ASP A 1 280 ? -16.416 -14.768 -2.115 1.00 70.62 280 ASP A CA 1
ATOM 2091 C C . ASP A 1 280 ? -15.093 -15.026 -2.859 1.00 70.62 280 ASP A C 1
ATOM 2093 O O . ASP A 1 280 ? -14.613 -16.159 -2.972 1.00 70.62 280 ASP A O 1
ATOM 2097 N N . VAL A 1 281 ? -14.493 -13.976 -3.416 1.00 84.56 281 VAL A N 1
ATOM 2098 C CA . VAL A 1 281 ? -13.143 -14.054 -3.983 1.00 84.56 281 VAL A CA 1
ATOM 2099 C C . VAL A 1 281 ? -12.148 -14.138 -2.821 1.00 84.56 281 VAL A C 1
ATOM 2101 O O . VAL A 1 281 ? -12.101 -13.225 -1.997 1.00 84.56 281 VAL A O 1
ATOM 2104 N N . PRO A 1 282 ? -11.333 -15.201 -2.714 1.00 89.94 282 PRO A N 1
ATOM 2105 C CA . PRO A 1 282 ? -10.364 -15.305 -1.636 1.00 89.94 282 PRO A CA 1
ATOM 2106 C C . PRO A 1 282 ? -9.214 -14.321 -1.844 1.00 89.94 282 PRO A C 1
ATOM 2108 O O . PRO A 1 282 ? -8.832 -14.010 -2.974 1.00 89.94 282 PRO A O 1
ATOM 2111 N N . LEU A 1 283 ? -8.588 -13.916 -0.745 1.00 92.69 283 LEU A N 1
ATOM 2112 C CA . LEU A 1 283 ? -7.254 -13.338 -0.778 1.00 92.69 283 LEU A CA 1
ATOM 2113 C C . LEU A 1 283 ? -6.290 -14.368 -1.368 1.00 92.69 283 LEU A C 1
ATOM 2115 O O . LEU A 1 283 ? -6.198 -15.508 -0.899 1.00 92.69 283 LEU A O 1
ATOM 2119 N N . LEU A 1 284 ? -5.579 -13.966 -2.417 1.00 94.88 284 LEU A N 1
ATOM 2120 C CA . LEU A 1 284 ? -4.614 -14.815 -3.101 1.00 94.88 284 LEU A CA 1
ATOM 2121 C C . LEU A 1 284 ? -3.212 -14.341 -2.778 1.00 94.88 284 LEU A C 1
ATOM 2123 O O . LEU A 1 284 ? -2.858 -13.193 -3.050 1.00 94.88 284 LEU A O 1
ATOM 2127 N N . THR A 1 285 ? -2.402 -15.245 -2.237 1.00 96.00 285 THR A N 1
ATOM 2128 C CA . THR A 1 285 ? -0.974 -15.007 -2.041 1.00 96.00 285 THR A CA 1
ATOM 2129 C C . THR A 1 285 ? -0.141 -16.064 -2.749 1.00 96.00 285 THR A C 1
ATOM 2131 O O . THR A 1 285 ? -0.606 -17.175 -3.010 1.00 96.00 285 THR A O 1
ATOM 2134 N N . MET A 1 286 ? 1.087 -15.699 -3.095 1.00 96.81 286 MET A N 1
ATOM 2135 C CA . MET A 1 286 ? 2.042 -16.559 -3.779 1.00 96.81 286 MET A CA 1
ATOM 2136 C C . MET A 1 286 ? 3.420 -16.398 -3.148 1.00 96.81 286 MET A C 1
ATOM 2138 O O . MET A 1 286 ? 3.930 -15.280 -3.066 1.00 96.81 286 MET A O 1
ATOM 2142 N N . ASP A 1 287 ? 4.032 -17.496 -2.715 1.00 95.38 287 ASP A N 1
ATOM 2143 C CA . ASP A 1 287 ? 5.426 -17.474 -2.264 1.00 95.38 287 ASP A CA 1
ATOM 2144 C C . ASP A 1 287 ? 6.409 -17.335 -3.447 1.00 95.38 287 ASP A C 1
ATOM 2146 O O . ASP A 1 287 ? 6.034 -17.408 -4.620 1.00 95.38 287 ASP A O 1
ATOM 2150 N N . LEU A 1 288 ? 7.697 -17.139 -3.154 1.00 92.44 288 LEU A N 1
ATOM 2151 C CA . LEU A 1 288 ? 8.734 -17.031 -4.194 1.00 92.44 288 LEU A CA 1
ATOM 2152 C C . LEU A 1 288 ? 8.920 -18.311 -5.030 1.00 92.44 288 LEU A C 1
ATOM 2154 O O . LEU A 1 288 ? 9.524 -18.272 -6.104 1.00 92.44 288 LEU A O 1
ATOM 2158 N N . ASP A 1 289 ? 8.412 -19.449 -4.554 1.00 91.81 289 ASP A N 1
ATOM 2159 C CA . ASP A 1 289 ? 8.448 -20.722 -5.264 1.00 91.81 289 ASP A CA 1
ATOM 2160 C C . ASP A 1 289 ? 7.231 -20.953 -6.163 1.00 91.81 289 ASP A C 1
ATOM 2162 O O . ASP A 1 289 ? 7.192 -21.970 -6.860 1.00 91.81 289 ASP A O 1
ATOM 2166 N N . GLY A 1 290 ? 6.285 -20.011 -6.197 1.00 92.75 290 GLY A N 1
ATOM 2167 C CA . GLY A 1 290 ? 5.050 -20.104 -6.969 1.00 92.75 290 GLY A CA 1
ATOM 2168 C C . GLY A 1 290 ? 3.962 -20.930 -6.282 1.00 92.75 290 GLY A C 1
ATOM 2169 O O . GLY A 1 290 ? 2.964 -21.264 -6.922 1.00 92.75 290 GLY A O 1
ATOM 2170 N N . ARG A 1 291 ? 4.118 -21.284 -4.998 1.00 95.31 291 ARG A N 1
ATOM 2171 C CA . ARG A 1 291 ? 3.044 -21.933 -4.241 1.00 95.31 291 ARG A CA 1
ATOM 2172 C C . ARG A 1 291 ? 1.991 -20.902 -3.885 1.00 95.31 291 ARG A C 1
ATOM 2174 O O . ARG A 1 291 ? 2.289 -19.850 -3.322 1.00 95.31 291 ARG A O 1
ATOM 2181 N N . LEU A 1 292 ? 0.753 -21.244 -4.203 1.00 95.94 292 LEU A N 1
ATOM 2182 C CA . LEU A 1 292 ? -0.404 -20.392 -3.995 1.00 95.94 292 LEU A CA 1
ATOM 2183 C C . LEU A 1 292 ? -1.079 -20.738 -2.672 1.00 95.94 292 LEU A C 1
ATOM 2185 O O . LEU A 1 292 ? -1.271 -21.915 -2.362 1.00 95.94 292 LEU A O 1
ATOM 2189 N N . ALA A 1 293 ? -1.515 -19.716 -1.947 1.00 94.62 293 ALA A N 1
ATOM 2190 C CA . ALA A 1 293 ? -2.432 -19.859 -0.828 1.00 94.62 293 ALA A CA 1
ATOM 2191 C C . ALA A 1 293 ? -3.688 -19.020 -1.086 1.00 94.62 293 ALA A C 1
ATOM 2193 O O . ALA A 1 293 ? -3.608 -17.864 -1.509 1.00 94.62 293 ALA A O 1
ATOM 2194 N N . ARG A 1 294 ? -4.854 -19.635 -0.858 1.00 93.25 294 ARG A N 1
ATOM 2195 C CA . ARG A 1 294 ? -6.172 -19.014 -1.019 1.00 93.25 294 ARG A CA 1
ATOM 2196 C C . ARG A 1 294 ? -6.808 -18.873 0.358 1.00 93.25 294 ARG A C 1
ATOM 2198 O O . ARG A 1 294 ? -7.030 -19.875 1.032 1.00 93.25 294 ARG A O 1
ATOM 2205 N N . HIS A 1 295 ? -7.080 -17.641 0.757 1.00 91.75 295 HIS A N 1
ATOM 2206 C CA . HIS A 1 295 ? -7.589 -17.287 2.075 1.00 91.75 295 HIS A CA 1
ATOM 2207 C C . HIS A 1 295 ? -8.997 -16.705 1.907 1.00 91.75 295 HIS A C 1
ATOM 2209 O O . HIS A 1 295 ? -9.124 -15.537 1.542 1.00 91.75 295 HIS A O 1
ATOM 2215 N N . PRO A 1 296 ? -10.064 -17.505 2.066 1.00 90.62 296 PRO A N 1
ATOM 2216 C CA . PRO A 1 296 ? -11.420 -16.975 2.014 1.00 90.62 296 PRO A CA 1
ATOM 2217 C C . PRO A 1 296 ? -11.706 -16.114 3.249 1.00 90.62 296 PRO A C 1
ATOM 2219 O O . PRO A 1 296 ? -11.110 -16.313 4.311 1.00 90.62 296 PRO A O 1
ATOM 2222 N N . ILE A 1 297 ? -12.669 -15.199 3.131 1.00 89.19 297 ILE A N 1
ATOM 2223 C CA . ILE A 1 297 ? -13.247 -14.556 4.313 1.00 89.19 297 ILE A CA 1
ATOM 2224 C C . ILE A 1 297 ? -13.931 -15.650 5.152 1.00 89.19 297 ILE A C 1
ATOM 2226 O O . ILE A 1 297 ? -14.679 -16.458 4.591 1.00 89.19 297 ILE A O 1
ATOM 2230 N N . PRO A 1 298 ? -13.702 -15.715 6.479 1.00 89.19 298 PRO A N 1
ATOM 2231 C CA . PRO A 1 298 ? -14.339 -16.721 7.321 1.00 89.19 298 PRO A CA 1
ATOM 2232 C C . PRO A 1 298 ? -15.860 -16.686 7.183 1.00 89.19 298 PRO A C 1
ATOM 2234 O O . PRO A 1 298 ? -16.475 -15.623 7.286 1.00 89.19 298 PRO A O 1
ATOM 2237 N N . THR A 1 299 ? -16.493 -17.851 7.025 1.00 87.69 299 THR A N 1
ATOM 2238 C CA . THR A 1 299 ? -17.952 -17.947 6.829 1.00 87.69 299 THR A CA 1
ATOM 2239 C C . THR A 1 299 ? -18.734 -17.315 7.983 1.00 87.69 299 THR A C 1
ATOM 2241 O O . THR A 1 299 ? -19.817 -16.770 7.779 1.00 87.69 299 THR A O 1
ATOM 2244 N N . GLY A 1 300 ? -18.190 -17.372 9.204 1.00 87.38 300 GLY A N 1
ATOM 2245 C CA . GLY A 1 300 ? -18.771 -16.697 10.363 1.00 87.38 300 GLY A CA 1
ATOM 2246 C C . GLY A 1 300 ? -18.846 -15.178 10.189 1.00 87.38 300 GLY A C 1
ATOM 2247 O O . GLY A 1 300 ? -19.884 -14.595 10.490 1.00 87.38 300 GLY A O 1
ATOM 2248 N N . LEU A 1 301 ? -17.789 -14.560 9.653 1.00 89.19 301 LEU A N 1
ATOM 2249 C CA . LEU A 1 301 ? -17.745 -13.123 9.382 1.00 89.19 301 LEU A CA 1
ATOM 2250 C C . LEU A 1 301 ? -18.667 -12.743 8.218 1.00 89.19 301 LEU A C 1
ATOM 2252 O O . LEU A 1 301 ? -19.406 -11.774 8.341 1.00 89.19 301 LEU A O 1
ATOM 2256 N N . VAL A 1 302 ? -18.699 -13.537 7.141 1.00 88.06 302 VAL A N 1
ATOM 2257 C CA . VAL A 1 302 ? -19.632 -13.322 6.015 1.00 88.06 302 VAL A CA 1
ATOM 2258 C C . VAL A 1 302 ? -21.079 -13.263 6.508 1.00 88.06 302 VAL A C 1
ATOM 2260 O O . VAL A 1 302 ? -21.759 -12.262 6.312 1.00 88.06 302 VAL A O 1
ATOM 2263 N N . ARG A 1 303 ? -21.523 -14.269 7.277 1.00 86.81 303 ARG A N 1
ATOM 2264 C CA . ARG A 1 303 ? -22.889 -14.291 7.837 1.00 86.81 303 ARG A CA 1
ATOM 2265 C C . ARG A 1 303 ? -23.199 -13.083 8.724 1.00 86.81 303 ARG A C 1
ATOM 2267 O O . ARG A 1 303 ? -24.354 -12.677 8.812 1.00 86.81 303 ARG A O 1
ATOM 2274 N N . GLN A 1 304 ? -22.201 -12.551 9.433 1.00 85.31 304 GLN A N 1
ATOM 2275 C CA . GLN A 1 304 ? -22.376 -11.351 10.254 1.00 85.31 304 GLN A CA 1
ATOM 2276 C C . GLN A 1 304 ? -22.562 -10.107 9.384 1.00 85.31 304 GLN A C 1
ATOM 2278 O O . GLN A 1 304 ? -23.462 -9.319 9.660 1.00 85.31 304 GLN A O 1
ATOM 2283 N N . LEU A 1 305 ? -21.731 -9.936 8.353 1.00 86.50 305 LEU A N 1
ATOM 2284 C CA . LEU A 1 305 ? -21.841 -8.821 7.413 1.00 86.50 305 LEU A CA 1
ATOM 2285 C C . LEU A 1 305 ? -23.190 -8.866 6.676 1.00 86.50 305 LEU A C 1
ATOM 2287 O O . LEU A 1 305 ? -23.892 -7.855 6.642 1.00 86.50 305 LEU A O 1
ATOM 2291 N N . ASP A 1 306 ? -23.621 -10.050 6.229 1.00 85.56 306 ASP A N 1
ATOM 2292 C CA . ASP A 1 306 ? -24.944 -10.269 5.628 1.00 85.56 306 ASP A CA 1
ATOM 2293 C C . ASP A 1 306 ? -26.080 -9.843 6.571 1.00 85.56 306 ASP A C 1
ATOM 2295 O O . ASP A 1 306 ? -26.993 -9.118 6.179 1.00 85.56 306 ASP A O 1
ATOM 2299 N N . ALA A 1 307 ? -26.016 -10.250 7.845 1.00 86.56 307 ALA A N 1
ATOM 2300 C CA . ALA A 1 307 ? -27.026 -9.890 8.842 1.00 86.56 307 ALA A CA 1
ATOM 2301 C C . ALA A 1 307 ? -27.077 -8.376 9.121 1.00 86.56 307 ALA A C 1
ATOM 2303 O O . ALA A 1 307 ? -28.129 -7.841 9.481 1.00 86.56 307 ALA A O 1
ATOM 2304 N N . LEU A 1 308 ? -25.952 -7.681 8.945 1.00 83.62 308 LEU A N 1
ATOM 2305 C CA . LEU A 1 308 ? -25.841 -6.228 9.070 1.00 83.62 308 LEU A CA 1
ATOM 2306 C C . LEU A 1 308 ? -26.183 -5.487 7.767 1.00 83.62 308 LEU A C 1
ATOM 2308 O O . LEU A 1 308 ? -26.100 -4.261 7.741 1.00 83.62 308 LEU A O 1
ATOM 2312 N N . HIS A 1 309 ? -26.616 -6.202 6.721 1.00 80.19 309 HIS A N 1
ATOM 2313 C CA . HIS A 1 309 ? -26.944 -5.649 5.402 1.00 80.19 309 HIS A CA 1
ATOM 2314 C C . HIS A 1 309 ? -25.785 -4.827 4.812 1.00 80.19 309 HIS A C 1
ATOM 2316 O O . HIS A 1 309 ? -25.975 -3.749 4.240 1.00 80.19 309 HIS A O 1
ATOM 2322 N N . ALA A 1 310 ? -24.569 -5.347 4.978 1.00 77.19 310 ALA A N 1
ATOM 2323 C CA . ALA A 1 310 ? -23.336 -4.832 4.405 1.00 77.19 310 ALA A CA 1
ATOM 2324 C C . ALA A 1 310 ? -23.406 -4.823 2.865 1.00 77.19 310 ALA A C 1
ATOM 2326 O O . ALA A 1 310 ? -23.198 -5.841 2.217 1.00 77.19 310 ALA A O 1
ATOM 2327 N N . GLY A 1 311 ? -23.728 -3.674 2.265 1.00 69.31 311 GLY A N 1
ATOM 2328 C CA . GLY A 1 311 ? -23.939 -3.564 0.813 1.00 69.31 311 GLY A CA 1
ATOM 2329 C C . GLY A 1 311 ? -22.690 -3.274 -0.025 1.00 69.31 311 GLY A C 1
ATOM 2330 O O . GLY A 1 311 ? -22.802 -3.188 -1.242 1.00 69.31 311 GLY A O 1
ATOM 2331 N N . ALA A 1 312 ? -21.530 -3.053 0.599 1.00 76.81 312 ALA A N 1
ATOM 2332 C CA . ALA A 1 312 ? -20.284 -2.732 -0.100 1.00 76.81 312 ALA A CA 1
ATOM 2333 C C . ALA A 1 312 ? -19.341 -3.948 -0.177 1.00 76.81 312 ALA A C 1
ATOM 2335 O O . ALA A 1 312 ? -19.327 -4.760 0.749 1.00 76.81 312 ALA A O 1
ATOM 2336 N N . PRO A 1 313 ? -18.482 -4.050 -1.206 1.00 82.88 313 PRO A N 1
ATOM 2337 C CA . PRO A 1 313 ? -17.424 -5.047 -1.218 1.00 82.88 313 PRO A CA 1
ATOM 2338 C C . PRO A 1 313 ? -16.537 -4.953 0.032 1.00 82.88 313 PRO A C 1
ATOM 2340 O O . PRO A 1 313 ? -16.023 -3.881 0.360 1.00 82.88 313 PRO A O 1
ATOM 2343 N N . ALA A 1 314 ? -16.337 -6.068 0.730 1.00 87.12 314 ALA A N 1
ATOM 2344 C CA . ALA A 1 314 ? -15.281 -6.229 1.717 1.00 87.12 314 ALA A CA 1
ATOM 2345 C C . ALA A 1 314 ? -14.026 -6.777 1.033 1.00 87.12 314 ALA A C 1
ATOM 2347 O O . ALA A 1 314 ? -14.096 -7.809 0.375 1.00 87.12 314 ALA A O 1
ATOM 2348 N N . GLU A 1 315 ? -12.883 -6.125 1.214 1.00 89.81 315 GLU A N 1
ATOM 2349 C CA . GLU A 1 315 ? -11.589 -6.573 0.686 1.00 89.81 315 GLU A CA 1
ATOM 2350 C C . GLU A 1 315 ? -10.741 -7.213 1.786 1.00 89.81 315 GLU A C 1
ATOM 2352 O O . GLU A 1 315 ? -10.988 -6.981 2.968 1.00 89.81 315 GLU A O 1
ATOM 2357 N N . MET A 1 316 ? -9.704 -7.979 1.441 1.00 91.88 316 MET A N 1
ATOM 2358 C CA . MET A 1 316 ? -8.710 -8.439 2.414 1.00 91.88 316 MET A CA 1
ATOM 2359 C C . MET A 1 316 ? -7.282 -7.992 2.077 1.00 91.88 316 MET A C 1
ATOM 2361 O O . MET A 1 316 ? -6.871 -7.785 0.935 1.00 91.88 316 MET A O 1
ATOM 2365 N N . ILE A 1 317 ? -6.467 -7.880 3.115 1.00 92.44 317 ILE A N 1
ATOM 2366 C CA . ILE A 1 317 ? -5.019 -7.724 2.997 1.00 92.44 317 ILE A CA 1
ATOM 2367 C C . ILE A 1 317 ? -4.321 -8.624 4.013 1.00 92.44 317 ILE A C 1
ATOM 2369 O O . ILE A 1 317 ? -4.928 -9.061 4.988 1.00 92.44 317 ILE A O 1
ATOM 2373 N N . ALA A 1 318 ? -3.035 -8.893 3.809 1.00 91.56 318 ALA A N 1
ATOM 2374 C CA . ALA A 1 318 ? -2.288 -9.860 4.613 1.00 91.56 318 ALA A CA 1
ATOM 2375 C C . ALA A 1 318 ? -1.187 -9.223 5.490 1.00 91.56 318 ALA A C 1
ATOM 2377 O O . ALA A 1 318 ? -0.010 -9.379 5.159 1.00 91.56 318 ALA A O 1
ATOM 2378 N N . PRO A 1 319 ? -1.492 -8.538 6.614 1.00 92.88 319 PRO A N 1
ATOM 2379 C CA . PRO A 1 319 ? -0.470 -8.097 7.569 1.00 92.88 319 PRO A CA 1
ATOM 2380 C C . PRO A 1 319 ? 0.183 -9.280 8.312 1.00 92.88 319 PRO A C 1
ATOM 2382 O O . PRO A 1 319 ? -0.152 -10.445 8.105 1.00 92.88 319 PRO A O 1
ATOM 2385 N N . ARG A 1 320 ? 1.155 -9.026 9.194 1.00 91.56 320 ARG A N 1
ATOM 2386 C CA . ARG A 1 320 ? 1.841 -10.095 9.947 1.00 91.56 320 ARG A CA 1
ATOM 2387 C C . ARG A 1 320 ? 0.921 -10.784 10.959 1.00 91.56 320 ARG A C 1
ATOM 2389 O O . ARG A 1 320 ? 1.035 -11.988 11.167 1.00 91.56 320 ARG A O 1
ATOM 2396 N N . ALA A 1 321 ? 0.024 -10.032 11.594 1.00 87.62 321 ALA A N 1
ATOM 2397 C CA . ALA A 1 321 ? -0.804 -10.522 12.700 1.00 87.62 321 ALA A CA 1
ATOM 2398 C C . ALA A 1 321 ? -1.940 -11.480 12.284 1.00 87.62 321 ALA A C 1
ATOM 2400 O O . ALA A 1 321 ? -2.612 -12.040 13.149 1.00 87.62 321 ALA A O 1
ATOM 2401 N N . GLY A 1 322 ? -2.170 -11.666 10.986 1.00 88.44 322 GLY A N 1
ATOM 2402 C CA . GLY A 1 322 ? -3.293 -12.417 10.432 1.00 88.44 322 GLY A CA 1
ATOM 2403 C C . GLY A 1 322 ? -3.730 -11.797 9.114 1.00 88.44 322 GLY A C 1
ATOM 2404 O O . GLY A 1 322 ? -3.002 -10.975 8.555 1.00 88.44 322 GLY A O 1
ATOM 2405 N N . ASP A 1 323 ? -4.908 -12.170 8.636 1.00 92.75 323 ASP A N 1
ATOM 2406 C CA . ASP A 1 323 ? -5.511 -11.521 7.473 1.00 92.75 323 ASP A CA 1
ATOM 2407 C C . ASP A 1 323 ? -6.455 -10.419 7.972 1.00 92.75 323 ASP A C 1
ATOM 2409 O O . ASP A 1 323 ? -7.068 -10.543 9.032 1.00 92.75 323 ASP A O 1
ATOM 2413 N N . LEU A 1 324 ? -6.525 -9.295 7.270 1.00 94.06 324 LEU A N 1
ATOM 2414 C CA . LEU A 1 324 ? -7.340 -8.149 7.655 1.00 94.06 324 LEU A CA 1
ATOM 2415 C C . LEU A 1 324 ? -8.429 -7.952 6.615 1.00 94.06 324 LEU A C 1
ATOM 2417 O O . LEU A 1 324 ? -8.116 -7.633 5.473 1.00 94.06 324 LEU A O 1
ATOM 2421 N N . VAL A 1 325 ? -9.685 -8.114 7.020 1.00 93.19 325 VAL A N 1
ATOM 2422 C CA . VAL A 1 325 ? -10.847 -7.793 6.190 1.00 93.19 325 VAL A CA 1
ATOM 2423 C C . VAL A 1 325 ? -11.209 -6.329 6.408 1.00 93.19 325 VAL A C 1
ATOM 2425 O O . VAL A 1 325 ? -11.333 -5.859 7.540 1.00 93.19 325 VAL A O 1
ATOM 2428 N N . ILE A 1 326 ? -11.359 -5.610 5.309 1.00 91.12 326 ILE A N 1
ATOM 2429 C CA . ILE A 1 326 ? -11.656 -4.192 5.229 1.00 91.12 326 ILE A CA 1
ATOM 2430 C C . ILE A 1 326 ? -13.062 -4.071 4.663 1.00 91.12 326 ILE A C 1
ATOM 2432 O O . ILE A 1 326 ? -13.281 -4.382 3.496 1.00 91.12 326 ILE A O 1
ATOM 2436 N N . HIS A 1 327 ? -14.005 -3.595 5.469 1.00 88.31 327 HIS A N 1
ATOM 2437 C CA . HIS A 1 327 ? -15.355 -3.318 4.995 1.00 88.31 327 HIS A CA 1
ATOM 2438 C C . HIS A 1 327 ? -15.652 -1.816 5.119 1.00 88.31 327 HIS A C 1
ATOM 2440 O O . HIS A 1 327 ? -15.720 -1.307 6.240 1.00 88.31 327 HIS A O 1
ATOM 2446 N N . PRO A 1 328 ? -15.775 -1.071 4.010 1.00 81.44 328 PRO A N 1
ATOM 2447 C CA . PRO A 1 328 ? -16.023 0.366 4.057 1.00 81.44 328 PRO A CA 1
ATOM 2448 C C . PRO A 1 328 ? -17.487 0.681 4.409 1.00 81.44 328 PRO A C 1
ATOM 2450 O O . PRO A 1 328 ? -18.391 -0.082 4.086 1.00 81.44 328 PRO A O 1
ATOM 2453 N N . GLY A 1 329 ? -17.736 1.842 5.026 1.00 79.06 329 GLY A N 1
ATOM 2454 C CA . GLY A 1 329 ? -19.091 2.369 5.244 1.00 79.06 329 GLY A CA 1
ATOM 2455 C C . GLY A 1 329 ? -19.370 2.802 6.684 1.00 79.06 329 GLY A C 1
ATOM 2456 O O . GLY A 1 329 ? -18.464 3.188 7.417 1.00 79.06 329 GLY A O 1
ATOM 2457 N N . ALA A 1 330 ? -20.639 2.731 7.094 1.00 76.44 330 ALA A N 1
ATOM 2458 C CA . ALA A 1 330 ? -21.078 3.097 8.439 1.00 76.44 330 ALA A CA 1
ATOM 2459 C C . ALA A 1 330 ? -20.982 1.925 9.427 1.00 76.44 330 ALA A C 1
ATOM 2461 O O . ALA A 1 330 ? -21.298 0.780 9.092 1.00 76.44 330 ALA A O 1
ATOM 2462 N N . ALA A 1 331 ? -20.639 2.224 10.685 1.00 79.06 331 ALA A N 1
ATOM 2463 C CA . ALA A 1 331 ? -20.465 1.207 11.722 1.00 79.06 331 ALA A CA 1
ATOM 2464 C C . ALA A 1 331 ? -21.683 0.287 11.904 1.00 79.06 331 ALA A C 1
ATOM 2466 O O . ALA A 1 331 ? -21.530 -0.917 12.127 1.00 79.06 331 ALA A O 1
ATOM 2467 N N . ALA A 1 332 ? -22.881 0.872 11.820 1.00 78.12 332 ALA A N 1
ATOM 2468 C CA . ALA A 1 332 ? -24.157 0.187 12.000 1.00 78.12 332 ALA A CA 1
ATOM 2469 C C . ALA A 1 332 ? -24.422 -0.882 10.926 1.00 78.12 332 ALA A C 1
ATOM 2471 O O . ALA A 1 332 ? -25.119 -1.850 11.207 1.00 78.12 332 ALA A O 1
ATOM 2472 N N . ASN A 1 333 ? -23.808 -0.744 9.747 1.00 80.00 333 ASN A N 1
ATOM 2473 C CA . ASN A 1 333 ? -23.953 -1.667 8.619 1.00 80.00 333 ASN A CA 1
ATOM 2474 C C . ASN A 1 333 ? -22.761 -2.637 8.518 1.00 80.00 333 ASN A C 1
ATOM 2476 O O . ASN A 1 333 ? -22.491 -3.192 7.462 1.00 80.00 333 ASN A O 1
ATOM 2480 N N . GLY A 1 334 ? -21.994 -2.798 9.602 1.00 82.06 334 GLY A N 1
ATOM 2481 C CA . GLY A 1 334 ? -20.853 -3.714 9.651 1.00 82.06 334 GLY A CA 1
ATOM 2482 C C . GLY A 1 334 ? -19.529 -3.151 9.135 1.00 82.06 334 GLY A C 1
ATOM 2483 O O . GLY A 1 334 ? -18.575 -3.914 9.012 1.00 82.06 334 GLY A O 1
ATOM 2484 N N . ALA A 1 335 ? -19.402 -1.849 8.856 1.00 85.50 335 ALA A N 1
ATOM 2485 C CA . ALA A 1 335 ? -18.133 -1.280 8.382 1.00 85.50 335 ALA A CA 1
ATOM 2486 C C . ALA A 1 335 ? -17.004 -1.387 9.407 1.00 85.50 335 ALA A C 1
ATOM 2488 O O . ALA A 1 335 ? -17.205 -1.156 10.589 1.00 85.50 335 ALA A O 1
ATOM 2489 N N . GLY A 1 336 ? -15.784 -1.675 8.994 1.00 88.62 336 GLY A N 1
ATOM 2490 C CA . GLY A 1 336 ? -14.651 -1.652 9.903 1.00 88.62 336 GLY A CA 1
ATOM 2491 C C . GLY A 1 336 ? -13.485 -2.484 9.423 1.00 88.62 336 GLY A C 1
ATOM 2492 O O . GLY A 1 336 ? -13.475 -3.025 8.318 1.00 88.62 336 GLY A O 1
ATOM 2493 N N . LEU A 1 337 ? -12.496 -2.577 10.306 1.00 92.12 337 LEU A N 1
ATOM 2494 C CA . LEU A 1 337 ? -11.332 -3.426 10.115 1.00 92.12 337 LEU A CA 1
ATOM 2495 C C . LEU A 1 337 ? -11.494 -4.661 10.992 1.00 92.12 337 LEU A C 1
ATOM 2497 O O . LEU A 1 337 ? -11.612 -4.547 12.217 1.00 92.12 337 LEU A O 1
ATOM 2501 N N . TYR A 1 338 ? -11.489 -5.832 10.366 1.00 92.75 338 TYR A N 1
ATOM 2502 C CA . TYR A 1 338 ? -11.639 -7.114 11.036 1.00 92.75 338 TYR A CA 1
ATOM 2503 C C . TYR A 1 338 ? -10.349 -7.908 10.922 1.00 92.75 338 TYR A C 1
ATOM 2505 O O . TYR A 1 338 ? -9.943 -8.297 9.830 1.00 92.75 338 TYR A O 1
ATOM 2513 N N . LEU A 1 339 ? -9.708 -8.170 12.056 1.00 93.19 339 LEU A N 1
ATOM 2514 C CA . LEU A 1 339 ? -8.557 -9.061 12.095 1.00 93.19 339 LEU A CA 1
ATOM 2515 C C . LEU A 1 339 ? -9.048 -10.507 12.161 1.00 93.19 339 LEU A C 1
ATOM 2517 O O . LEU A 1 339 ? -9.794 -10.872 13.073 1.00 93.19 339 LEU A O 1
ATOM 2521 N N . VAL A 1 340 ? -8.596 -11.308 11.202 1.00 90.88 340 VAL A N 1
ATOM 2522 C CA . VAL A 1 340 ? -8.933 -12.715 11.011 1.00 90.88 340 VAL A CA 1
ATOM 2523 C C . VAL A 1 340 ? -7.734 -13.598 11.351 1.00 90.88 340 VAL A C 1
ATOM 2525 O O . VAL A 1 340 ? -6.617 -13.394 10.866 1.00 90.88 340 VAL A O 1
ATOM 2528 N N . GLN A 1 341 ? -7.981 -14.605 12.188 1.00 84.56 341 GLN A N 1
ATOM 2529 C CA . GLN A 1 341 ? -7.010 -15.611 12.612 1.00 84.56 341 GLN A CA 1
ATOM 2530 C C . GLN A 1 341 ? -7.667 -16.996 12.559 1.00 84.56 341 GLN A C 1
ATOM 2532 O O . GLN A 1 341 ? -8.315 -17.441 13.507 1.00 84.56 341 GLN A O 1
ATOM 2537 N N . GLY A 1 342 ? -7.524 -17.675 11.418 1.00 81.19 342 GLY A N 1
ATOM 2538 C CA . GLY A 1 342 ? -8.299 -18.884 11.127 1.00 81.19 342 GLY A CA 1
ATOM 2539 C C . GLY A 1 342 ? -9.787 -18.550 10.995 1.00 81.19 342 GLY A C 1
ATOM 2540 O O . GLY A 1 342 ? -10.143 -17.596 10.317 1.00 81.19 342 GLY A O 1
ATOM 2541 N N . GLU A 1 343 ? -10.650 -19.297 11.683 1.00 82.62 343 GLU A N 1
ATOM 2542 C CA . GLU A 1 343 ? -12.106 -19.061 11.682 1.00 82.62 343 GLU A CA 1
ATOM 2543 C C . GLU A 1 343 ? -12.555 -17.936 12.630 1.00 82.62 343 GLU A C 1
ATOM 2545 O O . GLU A 1 343 ? -13.734 -17.589 12.678 1.00 82.62 343 GLU A O 1
ATOM 2550 N N . GLN A 1 344 ? -11.639 -17.379 13.426 1.00 83.81 344 GLN A N 1
ATOM 2551 C CA . GLN A 1 344 ? -11.962 -16.311 14.365 1.00 83.81 344 GLN A CA 1
ATOM 2552 C C . GLN A 1 344 ? -11.748 -14.946 13.719 1.00 83.81 344 GLN A C 1
ATOM 2554 O O . GLN A 1 344 ? -10.696 -14.679 13.140 1.00 83.81 344 GLN A O 1
ATOM 2559 N N . SER A 1 345 ? -12.730 -14.062 13.882 1.00 89.25 345 SER A N 1
ATOM 2560 C CA . SER A 1 345 ? -12.665 -12.668 13.454 1.00 89.25 345 SER A CA 1
ATOM 2561 C C . SER A 1 345 ? -13.033 -11.732 14.599 1.00 89.25 345 SER A C 1
ATOM 2563 O O . SER A 1 345 ? -13.981 -11.985 15.347 1.00 89.25 345 SER A O 1
ATOM 2565 N N . ARG A 1 346 ? -12.317 -10.614 14.710 1.00 89.81 346 ARG A N 1
ATOM 2566 C CA . ARG A 1 346 ? -12.625 -9.532 15.656 1.00 89.81 346 ARG A CA 1
ATOM 2567 C C . ARG A 1 346 ? -12.555 -8.183 14.968 1.00 89.81 346 ARG A C 1
ATOM 2569 O O . ARG A 1 346 ? -11.659 -7.951 14.158 1.00 89.81 346 ARG A O 1
ATOM 2576 N N . ARG A 1 347 ? -13.467 -7.286 15.325 1.00 90.12 347 ARG A N 1
ATOM 2577 C CA . ARG A 1 347 ? -13.483 -5.914 14.817 1.00 90.12 347 ARG A CA 1
ATOM 2578 C C . ARG A 1 347 ? -12.551 -5.065 15.678 1.00 90.12 347 ARG A C 1
ATOM 2580 O O . ARG A 1 347 ? -12.759 -4.942 16.884 1.00 90.12 347 ARG A O 1
ATOM 2587 N N . ILE A 1 348 ? -11.493 -4.538 15.067 1.00 89.50 348 ILE A N 1
ATOM 2588 C CA . ILE A 1 348 ? -10.413 -3.804 15.755 1.00 89.50 348 ILE A CA 1
ATOM 2589 C C . ILE A 1 348 ? -10.505 -2.283 15.572 1.00 89.50 348 ILE A C 1
ATOM 2591 O O . ILE A 1 348 ? -9.823 -1.525 16.265 1.00 89.50 348 ILE A O 1
ATOM 2595 N N . TRP A 1 349 ? -11.361 -1.833 14.656 1.00 89.12 349 TRP A N 1
ATOM 2596 C CA . TRP A 1 349 ? -11.636 -0.425 14.388 1.00 89.12 349 TRP A CA 1
ATOM 2597 C C . TRP A 1 349 ? -13.079 -0.233 13.922 1.00 89.12 349 TRP A C 1
ATOM 2599 O O . TRP A 1 349 ? -13.663 -1.153 13.340 1.00 89.12 349 TRP A O 1
ATOM 2609 N N . CYS A 1 350 ? -13.623 0.966 14.160 1.00 85.00 350 CYS A N 1
ATOM 2610 C CA . CYS A 1 350 ? -15.034 1.293 13.956 1.00 85.00 350 CYS A CA 1
ATOM 2611 C C . CYS A 1 350 ? -15.951 0.422 14.843 1.00 85.00 350 CYS A C 1
ATOM 2613 O O . CYS A 1 350 ? -16.981 -0.072 14.415 1.00 85.00 350 CYS A O 1
ATOM 2615 N N . THR A 1 351 ? -15.564 0.168 16.092 1.00 80.88 351 THR A N 1
ATOM 2616 C CA . THR A 1 351 ? -16.338 -0.673 17.020 1.00 80.88 351 THR A CA 1
ATOM 2617 C C . THR A 1 351 ? -17.504 0.096 17.653 1.00 80.88 351 THR A C 1
ATOM 2619 O O . THR A 1 351 ? -17.512 1.327 17.690 1.00 80.88 351 THR A O 1
ATOM 2622 N N . ALA A 1 352 ? -18.487 -0.615 18.219 1.00 75.44 352 ALA A N 1
ATOM 2623 C CA . ALA A 1 352 ? -19.583 0.004 18.974 1.00 75.44 352 ALA A CA 1
ATOM 2624 C C . ALA A 1 352 ? -19.086 0.709 20.251 1.00 75.44 352 ALA A C 1
ATOM 2626 O O . ALA A 1 352 ? -19.718 1.640 20.749 1.00 75.44 352 ALA A O 1
ATOM 2627 N N . ARG A 1 353 ? -17.943 0.262 20.785 1.00 79.25 353 ARG A N 1
ATOM 2628 C CA . ARG A 1 353 ? -17.213 0.900 21.887 1.00 79.25 353 ARG A CA 1
ATOM 2629 C C . ARG A 1 353 ? -15.798 1.238 21.408 1.00 79.25 353 ARG A C 1
ATOM 2631 O O . ARG A 1 353 ? -14.927 0.377 21.533 1.00 79.25 353 ARG A O 1
ATOM 2638 N N . PRO A 1 354 ? -15.568 2.417 20.807 1.00 75.75 354 PRO A N 1
ATOM 2639 C CA . PRO A 1 354 ? -14.260 2.784 20.271 1.00 75.75 354 PRO A CA 1
ATOM 2640 C C . PRO A 1 354 ? -13.192 2.892 21.367 1.00 75.75 354 PRO A C 1
ATOM 2642 O O . PRO A 1 354 ? -13.472 3.321 22.487 1.00 75.75 354 PRO A O 1
ATOM 2645 N N . ALA A 1 355 ? -11.952 2.528 21.032 1.00 76.75 355 ALA A N 1
ATOM 2646 C CA . ALA A 1 355 ? -10.787 2.854 21.857 1.00 76.75 355 ALA A CA 1
ATOM 2647 C C . ALA A 1 355 ? -10.503 4.373 21.826 1.00 76.75 355 ALA A C 1
ATOM 2649 O O . ALA A 1 355 ? -10.961 5.064 20.908 1.00 76.75 355 ALA A O 1
ATOM 2650 N N . PRO A 1 356 ? -9.716 4.912 22.781 1.00 73.56 356 PRO A N 1
ATOM 2651 C CA . PRO A 1 356 ? -9.260 6.299 22.724 1.00 73.56 356 PRO A CA 1
ATOM 2652 C C . PRO A 1 356 ? -8.654 6.653 21.355 1.00 73.56 356 PRO A C 1
ATOM 2654 O O . PRO A 1 356 ? -7.869 5.883 20.803 1.00 73.56 356 PRO A O 1
ATOM 2657 N N . GLY A 1 357 ? -9.037 7.811 20.806 1.00 69.31 357 GLY A N 1
ATOM 2658 C CA . GLY A 1 357 ? -8.570 8.295 19.499 1.00 69.31 357 GLY A CA 1
ATOM 2659 C C . GLY A 1 357 ? -9.349 7.773 18.284 1.00 69.31 357 GLY A C 1
ATOM 2660 O O . GLY A 1 357 ? -9.139 8.267 17.178 1.00 69.31 357 GLY A O 1
ATOM 2661 N N . GLN A 1 358 ? -10.274 6.822 18.457 1.00 74.75 358 GLN A N 1
ATOM 2662 C CA . GLN A 1 358 ? -11.178 6.396 17.386 1.00 74.75 358 GLN A CA 1
ATOM 2663 C C . GLN A 1 358 ? -12.452 7.254 17.377 1.00 74.75 358 GLN A C 1
ATOM 2665 O O . GLN A 1 358 ? -13.058 7.495 18.422 1.00 74.75 358 GLN A O 1
ATOM 2670 N N . ALA A 1 359 ? -12.863 7.714 16.193 1.00 66.25 359 ALA A N 1
ATOM 2671 C CA . ALA A 1 359 ? -14.128 8.418 16.016 1.00 66.25 359 ALA A CA 1
ATOM 2672 C C . ALA A 1 359 ? -15.306 7.472 16.303 1.00 66.25 359 ALA A C 1
ATOM 2674 O O . ALA A 1 359 ? -15.303 6.324 15.857 1.00 66.25 359 ALA A O 1
ATOM 2675 N N . ALA A 1 360 ? -16.313 7.954 17.033 1.00 61.75 360 ALA A N 1
ATOM 2676 C CA . ALA A 1 360 ? -17.584 7.256 17.214 1.00 61.75 360 ALA A CA 1
ATOM 2677 C C . ALA A 1 360 ? -18.616 7.762 16.188 1.00 61.75 360 ALA A C 1
ATOM 2679 O O . ALA A 1 360 ? -18.611 8.942 15.845 1.00 61.75 360 ALA A O 1
ATOM 2680 N N . GLY A 1 361 ? -19.536 6.900 15.744 1.00 58.91 361 GLY A N 1
ATOM 2681 C CA . GLY A 1 361 ? -20.645 7.280 14.855 1.00 58.91 361 GLY A CA 1
ATOM 2682 C C . GLY A 1 361 ? -20.457 6.885 13.384 1.00 58.91 361 GLY A C 1
ATOM 2683 O O . GLY A 1 361 ? -19.446 6.301 13.006 1.00 58.91 361 GLY A O 1
ATOM 2684 N N . ALA A 1 362 ? -21.473 7.161 12.557 1.00 60.38 362 ALA A N 1
ATOM 2685 C CA . ALA A 1 362 ? -21.560 6.675 11.174 1.00 60.38 362 ALA A CA 1
ATOM 2686 C C . ALA A 1 362 ? -20.452 7.227 10.257 1.00 60.38 362 ALA A C 1
ATOM 2688 O O . ALA A 1 362 ? -19.887 6.470 9.469 1.00 60.38 362 ALA A O 1
ATOM 2689 N N . ASP A 1 363 ? -20.096 8.503 10.421 1.00 58.66 363 ASP A N 1
ATOM 2690 C CA . ASP A 1 363 ? -19.124 9.198 9.564 1.00 58.66 363 ASP A CA 1
ATOM 2691 C C . ASP A 1 363 ? -17.663 8.940 9.974 1.00 58.66 363 ASP A C 1
ATOM 2693 O O . ASP A 1 363 ? -16.736 9.181 9.204 1.00 58.66 363 ASP A O 1
ATOM 2697 N N . GLY A 1 364 ? -17.435 8.401 11.178 1.00 63.56 364 GLY A N 1
ATOM 2698 C CA . GLY A 1 364 ? -16.101 8.054 11.679 1.00 63.56 364 GLY A CA 1
ATOM 2699 C C . GLY A 1 364 ? -15.475 6.831 11.002 1.00 63.56 364 GLY A C 1
ATOM 2700 O O . GLY A 1 364 ? -14.287 6.574 11.183 1.00 63.56 364 GLY A O 1
ATOM 2701 N N . CYS A 1 365 ? -16.271 6.083 10.235 1.00 72.50 365 CYS A N 1
ATOM 2702 C CA . CYS A 1 365 ? -15.944 4.746 9.738 1.00 72.50 365 CYS A CA 1
ATOM 2703 C C . CYS A 1 365 ? -15.656 4.668 8.236 1.00 72.50 365 CYS A C 1
ATOM 2705 O O . CYS A 1 365 ? -15.372 3.595 7.701 1.00 72.50 365 CYS A O 1
ATOM 2707 N N . THR A 1 366 ? -15.703 5.801 7.543 1.00 73.88 366 THR A N 1
ATOM 2708 C CA . THR A 1 366 ? -15.416 5.859 6.112 1.00 73.88 366 THR A CA 1
ATOM 2709 C C . THR A 1 366 ? -13.919 6.003 5.874 1.00 73.88 366 THR A C 1
ATOM 2711 O O . THR A 1 366 ? -13.298 6.927 6.402 1.00 73.88 366 THR A O 1
ATOM 2714 N N . MET A 1 367 ? -13.368 5.134 5.031 1.00 76.38 367 MET A N 1
ATOM 2715 C CA . MET A 1 367 ? -12.011 5.254 4.499 1.00 76.38 367 MET A CA 1
ATOM 2716 C C . MET A 1 367 ? -12.102 5.610 3.023 1.00 76.38 367 MET A C 1
ATOM 2718 O O . MET A 1 367 ? -12.937 5.048 2.312 1.00 76.38 367 MET A O 1
ATOM 2722 N N . SER A 1 368 ? -11.260 6.525 2.550 1.00 68.31 368 SER A N 1
ATOM 2723 C CA . SER A 1 368 ? -11.280 6.924 1.139 1.00 68.31 368 SER A CA 1
ATOM 2724 C C . SER A 1 368 ? -10.144 6.327 0.303 1.00 68.31 368 SER A C 1
ATOM 2726 O O . SER A 1 368 ? -10.133 6.527 -0.911 1.00 68.31 368 SER A O 1
ATOM 2728 N N . GLN A 1 369 ? -9.227 5.573 0.918 1.00 70.62 369 GLN A N 1
ATOM 2729 C CA . GLN A 1 369 ? -8.274 4.673 0.258 1.00 70.62 369 GLN A CA 1
ATOM 2730 C C . GLN A 1 369 ? -8.183 3.313 0.958 1.00 70.62 369 GLN A C 1
ATOM 2732 O O . GLN A 1 369 ? -8.550 3.159 2.123 1.00 70.62 369 GLN A O 1
ATOM 2737 N N . ALA A 1 370 ? -7.658 2.325 0.228 1.00 74.38 370 ALA A N 1
ATOM 2738 C CA . ALA A 1 370 ? -7.278 1.040 0.796 1.00 74.38 370 ALA A CA 1
ATOM 2739 C C . ALA A 1 370 ? -6.144 1.202 1.826 1.00 74.38 370 ALA A C 1
ATOM 2741 O O . ALA A 1 370 ? -5.299 2.092 1.729 1.00 74.38 370 ALA A O 1
ATOM 2742 N N . VAL A 1 371 ? -6.115 0.302 2.804 1.00 88.38 371 VAL A N 1
ATOM 2743 C CA . VAL A 1 371 ? -5.140 0.290 3.902 1.00 88.38 371 VAL A CA 1
ATOM 2744 C C . VAL A 1 371 ? -3.724 -0.027 3.387 1.00 88.38 371 VAL A C 1
ATOM 2746 O O . VAL A 1 371 ? -3.543 -0.955 2.593 1.00 88.38 371 VAL A O 1
ATOM 2749 N N . ALA A 1 372 ? -2.706 0.685 3.891 1.00 90.12 372 ALA A N 1
ATOM 2750 C CA . ALA A 1 372 ? -1.292 0.404 3.620 1.00 90.12 372 ALA A CA 1
ATOM 2751 C C . ALA A 1 372 ? -0.618 -0.305 4.802 1.00 90.12 372 ALA A C 1
ATOM 2753 O O . ALA A 1 372 ? -0.681 0.165 5.938 1.00 90.12 372 ALA A O 1
ATOM 2754 N N . VAL A 1 373 ? 0.086 -1.403 4.532 1.00 92.38 373 VAL A N 1
ATOM 2755 C CA . VAL A 1 373 ? 0.795 -2.203 5.545 1.00 92.38 373 VAL A CA 1
ATOM 2756 C C . VAL A 1 373 ? 2.266 -1.791 5.613 1.00 92.38 373 VAL A C 1
ATOM 2758 O O . VAL A 1 373 ? 2.894 -1.609 4.570 1.00 92.38 373 VAL A O 1
ATOM 2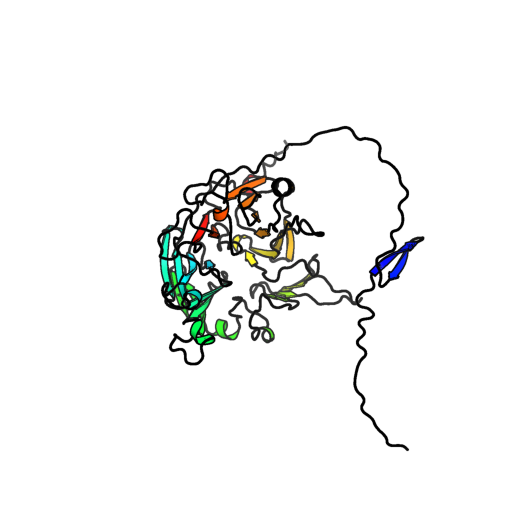761 N N . SER A 1 374 ? 2.817 -1.663 6.821 1.00 94.38 374 SER A N 1
ATOM 2762 C CA . SER A 1 374 ? 4.246 -1.411 7.032 1.00 94.38 374 SER A CA 1
ATOM 2763 C C . SER A 1 374 ? 5.109 -2.569 6.535 1.00 94.38 374 SER A C 1
ATOM 2765 O O . SER A 1 374 ? 4.653 -3.704 6.368 1.00 94.38 374 SER A O 1
ATOM 2767 N N . ARG A 1 375 ? 6.396 -2.293 6.318 1.00 92.56 375 ARG A N 1
ATOM 2768 C CA . ARG A 1 375 ? 7.351 -3.268 5.776 1.00 92.56 375 ARG A CA 1
ATOM 2769 C C . ARG A 1 375 ? 7.542 -4.497 6.675 1.00 92.56 375 ARG A C 1
ATOM 2771 O O . ARG A 1 375 ? 7.715 -5.597 6.150 1.00 92.56 375 ARG A O 1
A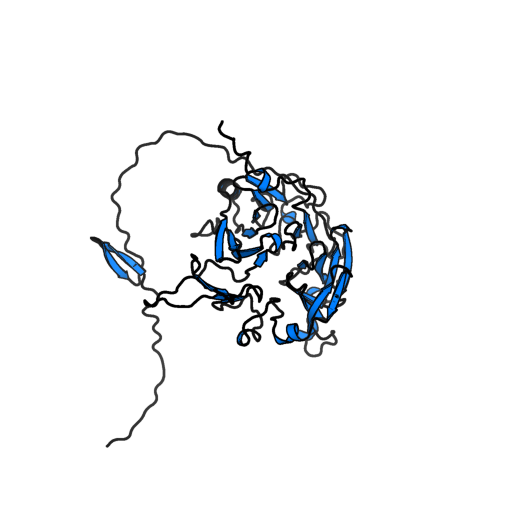TOM 2778 N N . ASP A 1 376 ? 7.471 -4.346 7.992 1.00 93.25 376 ASP A N 1
ATOM 2779 C CA . ASP A 1 376 ? 7.489 -5.453 8.954 1.00 93.25 376 ASP A CA 1
ATOM 2780 C C . ASP A 1 376 ? 6.142 -6.193 9.067 1.00 93.25 376 ASP A C 1
ATOM 2782 O O . ASP A 1 376 ? 6.086 -7.277 9.661 1.00 93.25 376 ASP A O 1
ATOM 2786 N N . GLY A 1 377 ? 5.072 -5.660 8.472 1.00 93.25 377 GLY A N 1
ATOM 2787 C CA . GLY A 1 377 ? 3.719 -6.206 8.535 1.00 93.25 377 GLY A CA 1
ATOM 2788 C C . GLY A 1 377 ? 2.976 -5.897 9.833 1.00 93.25 377 GLY A C 1
ATOM 2789 O O . GLY A 1 377 ? 1.892 -6.443 10.053 1.00 93.25 377 GLY A O 1
ATOM 2790 N N . CYS A 1 378 ? 3.559 -5.090 10.718 1.00 93.88 378 CYS A N 1
ATOM 2791 C CA . CYS A 1 378 ? 3.082 -4.906 12.083 1.00 93.88 378 CYS A CA 1
ATOM 2792 C C . CYS A 1 378 ? 2.300 -3.628 12.322 1.00 93.88 378 CYS A C 1
ATOM 2794 O O . CYS A 1 378 ? 1.714 -3.482 13.394 1.00 93.88 378 CYS A O 1
ATOM 2796 N N . ARG A 1 379 ? 2.242 -2.733 11.342 1.00 94.06 379 ARG A N 1
ATOM 2797 C CA . ARG A 1 379 ? 1.434 -1.522 11.387 1.00 94.06 379 ARG A CA 1
ATOM 2798 C C . ARG A 1 379 ? 0.621 -1.405 10.117 1.00 94.06 379 ARG A C 1
ATOM 2800 O O . ARG A 1 379 ? 1.021 -1.862 9.046 1.00 94.06 379 ARG A O 1
ATOM 2807 N N . ILE A 1 380 ? -0.527 -0.767 10.252 1.00 94.00 380 ILE A N 1
ATOM 2808 C CA . ILE A 1 380 ? -1.342 -0.368 9.117 1.00 94.00 380 ILE A CA 1
ATOM 2809 C C . ILE A 1 380 ? -1.647 1.117 9.205 1.00 94.00 380 ILE A C 1
ATOM 2811 O O . ILE A 1 380 ? -1.885 1.638 10.294 1.00 94.00 380 ILE A O 1
ATOM 2815 N N . ALA A 1 381 ? -1.633 1.780 8.056 1.00 92.94 381 ALA A N 1
ATOM 2816 C CA . ALA A 1 381 ? -2.009 3.172 7.894 1.00 92.94 381 ALA A CA 1
ATOM 2817 C C . ALA A 1 381 ? -3.240 3.272 6.992 1.00 92.94 381 ALA A C 1
ATOM 2819 O O . ALA A 1 381 ? -3.349 2.552 5.996 1.00 92.94 381 ALA A O 1
ATOM 2820 N N . PHE A 1 382 ? -4.166 4.155 7.348 1.00 89.50 382 PHE A N 1
ATOM 2821 C CA . PHE A 1 382 ? -5.375 4.436 6.577 1.00 89.50 382 PHE A CA 1
ATOM 2822 C C . PHE A 1 382 ? -5.898 5.832 6.911 1.00 89.50 382 PHE A C 1
ATOM 2824 O O . PHE A 1 382 ? -5.610 6.372 7.982 1.00 89.50 382 PHE A O 1
ATOM 2831 N N . ASP A 1 383 ? -6.649 6.431 5.992 1.00 86.50 383 ASP A N 1
ATOM 2832 C CA . ASP A 1 383 ? -7.334 7.696 6.239 1.00 86.50 383 ASP A CA 1
ATOM 2833 C C . ASP A 1 383 ? -8.735 7.457 6.801 1.00 86.50 383 ASP A C 1
ATOM 2835 O O . ASP A 1 383 ? -9.449 6.549 6.377 1.00 86.50 383 ASP A O 1
ATOM 2839 N N . ALA A 1 384 ? -9.121 8.284 7.767 1.00 82.00 384 ALA A N 1
ATOM 2840 C CA . ALA A 1 384 ? -10.468 8.309 8.315 1.00 82.00 384 ALA A CA 1
ATOM 2841 C C . ALA A 1 384 ? -10.795 9.715 8.822 1.00 82.00 384 ALA A C 1
ATOM 2843 O O . ALA A 1 384 ? -9.901 10.541 9.041 1.00 82.00 384 ALA A O 1
ATOM 2844 N N . GLN A 1 385 ? -12.081 9.985 9.044 1.00 77.25 385 GLN A N 1
ATOM 2845 C CA . GLN A 1 385 ? -12.491 11.234 9.678 1.00 77.25 385 GLN A CA 1
ATOM 2846 C C . GLN A 1 385 ? -11.876 11.360 11.087 1.00 77.25 385 GLN A C 1
ATOM 2848 O O . GLN A 1 385 ? -11.666 10.358 11.789 1.00 77.25 385 GLN A O 1
ATOM 2853 N N . PRO A 1 386 ? -11.521 12.580 11.516 1.00 67.62 386 PRO A N 1
ATOM 2854 C CA . PRO A 1 386 ? -10.931 12.786 12.826 1.00 67.62 386 PRO A CA 1
ATOM 2855 C C . PRO A 1 386 ? -11.954 12.516 13.942 1.00 67.62 386 PRO A C 1
ATOM 2857 O O . PRO A 1 386 ? -13.146 12.765 13.781 1.00 67.62 386 PRO A O 1
ATOM 2860 N N . ALA A 1 387 ? -11.490 12.008 15.091 1.00 61.47 387 ALA A N 1
ATOM 2861 C CA . ALA A 1 387 ? -12.370 11.678 16.224 1.00 61.47 387 ALA A CA 1
ATOM 2862 C C . ALA A 1 387 ? -12.972 12.919 16.906 1.00 61.47 387 ALA A C 1
ATOM 2864 O O . ALA A 1 387 ? -14.019 12.846 17.544 1.00 61.47 387 ALA A O 1
ATOM 2865 N N . VAL A 1 388 ? -12.307 14.061 16.743 1.00 58.44 388 VAL A N 1
ATOM 2866 C CA . VAL A 1 388 ? -12.741 15.398 17.148 1.00 58.44 388 VAL A CA 1
ATOM 2867 C C . VAL A 1 388 ? -12.458 16.301 15.956 1.00 58.44 388 VAL A C 1
ATOM 2869 O O . VAL A 1 388 ? -11.408 16.138 15.339 1.00 58.44 388 VAL A O 1
ATOM 2872 N N . ALA A 1 389 ? -13.350 17.235 15.611 1.00 49.84 389 ALA A N 1
ATOM 2873 C CA . ALA A 1 389 ? -13.087 18.214 14.556 1.00 49.84 389 ALA A CA 1
ATOM 2874 C C . ALA A 1 389 ? -11.789 18.970 14.884 1.00 49.84 389 ALA A C 1
ATOM 2876 O O . ALA A 1 389 ? -11.782 19.891 15.701 1.00 49.84 389 ALA A O 1
ATOM 2877 N N . VAL A 1 390 ? -10.665 18.540 14.306 1.00 48.78 390 VAL A N 1
ATOM 2878 C CA . VAL A 1 390 ? -9.386 19.196 14.547 1.00 48.78 390 VAL A CA 1
ATOM 2879 C C . VAL A 1 390 ? -9.504 20.566 13.897 1.00 48.78 390 VAL A C 1
ATOM 2881 O O . VAL A 1 390 ? -9.737 20.667 12.691 1.00 48.78 390 VAL A O 1
ATOM 2884 N N . ALA A 1 391 ? -9.376 21.623 14.698 1.00 42.88 391 ALA A N 1
ATOM 2885 C CA . ALA A 1 391 ? -9.350 23.000 14.227 1.00 42.88 391 ALA A CA 1
ATOM 2886 C C . ALA A 1 391 ? -8.055 23.240 13.429 1.00 42.88 391 ALA A C 1
ATOM 2888 O O . ALA A 1 391 ? -7.102 23.835 13.915 1.00 42.88 391 ALA A O 1
ATOM 2889 N N . THR A 1 392 ? -7.997 22.717 12.206 1.00 46.75 392 THR A N 1
ATOM 2890 C CA . THR A 1 392 ? -6.845 22.826 11.293 1.00 46.75 392 THR A CA 1
ATOM 2891 C C . THR A 1 392 ? -7.064 23.877 10.206 1.00 46.75 392 THR A C 1
ATOM 2893 O O . THR A 1 392 ? -6.323 23.919 9.231 1.00 46.75 392 THR A O 1
ATOM 2896 N N . GLY A 1 393 ? -8.110 24.703 10.321 1.00 46.25 393 GLY A N 1
ATOM 2897 C CA . GLY A 1 393 ? -8.576 25.552 9.218 1.00 46.25 393 GLY A CA 1
ATOM 2898 C C . GLY A 1 393 ? -9.281 24.772 8.097 1.00 46.25 393 GLY A C 1
ATOM 2899 O O . GLY A 1 393 ? -9.875 25.390 7.222 1.00 46.25 393 GLY A O 1
ATOM 2900 N N . PHE A 1 394 ? -9.291 23.434 8.165 1.00 51.31 394 PHE A N 1
ATOM 2901 C CA . PHE A 1 394 ? -10.034 22.533 7.286 1.00 51.31 394 PHE A CA 1
ATOM 2902 C C . PHE A 1 394 ? -11.008 21.664 8.088 1.00 51.31 394 PHE A C 1
ATOM 2904 O O . PHE A 1 394 ? -10.716 20.499 8.374 1.00 51.31 394 PHE A O 1
ATOM 2911 N N . PRO A 1 395 ? -12.170 22.201 8.487 1.00 48.22 395 PRO A N 1
ATOM 2912 C CA . PRO A 1 395 ? -13.220 21.355 9.032 1.00 48.22 395 PRO A CA 1
ATOM 2913 C C . PRO A 1 395 ? -13.624 20.327 7.954 1.00 48.22 395 PRO A C 1
ATOM 2915 O O . PRO A 1 395 ? -14.036 20.726 6.870 1.00 48.22 395 PRO A O 1
ATOM 2918 N N . ALA A 1 396 ? -13.480 19.028 8.258 1.00 61.34 396 ALA A N 1
ATOM 2919 C CA . ALA A 1 396 ? -13.843 17.844 7.447 1.00 61.34 396 ALA A CA 1
ATOM 2920 C C . ALA A 1 396 ? -12.773 17.168 6.551 1.00 61.34 396 ALA A C 1
ATOM 2922 O O . ALA A 1 396 ? -13.106 16.217 5.839 1.00 61.34 396 ALA A O 1
ATOM 2923 N N . SER A 1 397 ? -11.495 17.566 6.596 1.00 72.06 397 SER A N 1
ATOM 2924 C CA . SER A 1 397 ? -10.441 16.770 5.934 1.00 72.06 397 SER A CA 1
ATOM 2925 C C . SER A 1 397 ? -10.096 15.521 6.762 1.00 72.06 397 SER A C 1
ATOM 2927 O O . SER A 1 397 ? -9.817 15.666 7.957 1.00 72.06 397 SER A O 1
ATOM 2929 N N . PRO A 1 398 ? -10.057 14.309 6.171 1.00 79.81 398 PRO A N 1
ATOM 2930 C CA . PRO A 1 398 ? -9.629 13.124 6.900 1.00 79.81 398 PRO A CA 1
ATOM 2931 C C . PRO A 1 398 ? -8.146 13.221 7.263 1.00 79.81 398 PRO A C 1
ATOM 2933 O O . PRO A 1 398 ? -7.335 13.838 6.559 1.00 79.81 398 PRO A O 1
ATOM 2936 N N . THR A 1 399 ? -7.799 12.595 8.379 1.00 82.56 399 THR A N 1
ATOM 2937 C CA . THR A 1 399 ? -6.429 12.490 8.884 1.00 82.56 399 THR A CA 1
ATOM 2938 C C . THR A 1 399 ? -5.943 11.056 8.741 1.00 82.56 399 THR A C 1
ATOM 2940 O O . THR A 1 399 ? -6.743 10.114 8.701 1.00 82.56 399 THR A O 1
ATOM 2943 N N . LEU A 1 400 ? -4.621 10.867 8.679 1.00 88.19 400 LEU A N 1
ATOM 2944 C CA . LEU A 1 400 ? -4.073 9.513 8.740 1.00 88.19 400 LEU A CA 1
ATOM 2945 C C . LEU A 1 400 ? -4.092 8.972 10.149 1.00 88.19 400 LEU A C 1
ATOM 2947 O O . LEU A 1 400 ? -3.758 9.665 11.120 1.00 88.19 400 LEU A O 1
ATOM 2951 N N . LYS A 1 401 ? -4.438 7.694 10.214 1.00 88.50 401 LYS A N 1
ATOM 2952 C CA . LYS A 1 401 ? -4.450 6.883 11.411 1.00 88.50 401 LYS A CA 1
ATOM 2953 C C . LYS A 1 401 ? -3.475 5.732 11.247 1.00 88.50 401 LYS A C 1
ATOM 2955 O O . LYS A 1 401 ? -3.326 5.197 10.149 1.00 88.50 401 LYS A O 1
ATOM 2960 N N . VAL A 1 402 ? -2.845 5.344 12.348 1.00 92.69 402 VAL A N 1
ATOM 2961 C CA . VAL A 1 402 ? -1.958 4.184 12.410 1.00 92.69 402 VAL A CA 1
ATOM 2962 C C . VAL A 1 402 ? -2.447 3.232 13.496 1.00 92.69 402 VAL A C 1
ATOM 2964 O O . VAL A 1 402 ? -2.692 3.646 14.630 1.00 92.69 402 VAL A O 1
ATOM 2967 N N . LEU A 1 403 ? -2.596 1.954 13.142 1.00 92.00 403 LEU A N 1
ATOM 2968 C CA . LEU A 1 403 ? -2.849 0.857 14.078 1.00 92.00 403 LEU A CA 1
ATOM 2969 C C . LEU A 1 403 ? -1.628 -0.052 14.144 1.00 92.00 403 LEU A C 1
ATOM 2971 O O . LEU A 1 403 ? -1.115 -0.476 13.108 1.00 92.00 403 LEU A O 1
ATOM 2975 N N . THR A 1 404 ? -1.222 -0.407 15.359 1.00 91.75 404 THR A N 1
ATOM 2976 C CA . THR A 1 404 ? -0.185 -1.414 15.606 1.00 91.75 404 THR A CA 1
ATOM 2977 C C . THR A 1 404 ? -0.840 -2.767 15.860 1.00 91.75 404 THR A C 1
ATOM 2979 O O . THR A 1 404 ? -1.722 -2.895 16.703 1.00 91.75 404 THR A O 1
ATOM 2982 N N . LEU A 1 405 ? -0.410 -3.786 15.119 1.00 90.12 405 LEU A N 1
ATOM 2983 C CA . LEU A 1 405 ? -0.970 -5.138 15.139 1.00 90.12 405 LEU A CA 1
ATOM 2984 C C . LEU A 1 405 ? -0.070 -6.162 15.859 1.00 90.12 405 LEU A C 1
ATOM 2986 O O . LEU A 1 405 ? -0.524 -7.254 16.180 1.00 90.12 405 LEU A O 1
ATOM 2990 N N . CYS A 1 406 ? 1.209 -5.858 16.091 1.00 86.62 406 CYS A N 1
ATOM 2991 C CA . CYS A 1 406 ? 2.179 -6.806 16.669 1.00 86.62 406 CYS A CA 1
ATOM 2992 C C . CYS A 1 406 ? 2.685 -6.424 18.070 1.00 86.62 406 CYS A C 1
ATOM 2994 O O . CYS A 1 406 ? 3.757 -6.868 18.469 1.00 86.62 406 CYS A O 1
ATOM 2996 N N . ASP A 1 407 ? 1.958 -5.615 18.831 1.00 73.00 407 ASP A N 1
ATOM 2997 C CA . ASP A 1 407 ? 2.393 -5.108 20.145 1.00 73.00 407 ASP A CA 1
ATOM 2998 C C . ASP A 1 407 ? 2.386 -6.158 21.283 1.00 73.00 407 ASP A C 1
ATOM 3000 O O . ASP A 1 407 ? 2.595 -5.825 22.447 1.00 73.00 407 ASP A O 1
ATOM 3004 N N . GLY A 1 408 ? 2.137 -7.432 20.964 1.00 61.09 408 GLY A N 1
ATOM 3005 C CA . GLY A 1 408 ? 2.044 -8.524 21.934 1.00 61.09 408 GLY A CA 1
ATOM 3006 C C . GLY A 1 408 ? 0.697 -8.616 22.660 1.00 61.09 408 GLY A C 1
ATOM 3007 O O . GLY A 1 408 ? 0.473 -9.592 23.372 1.00 61.09 408 GLY A O 1
ATOM 3008 N N . THR A 1 409 ? -0.226 -7.670 22.449 1.00 60.16 409 THR A N 1
ATOM 3009 C CA . THR A 1 409 ? -1.605 -7.754 22.973 1.00 60.16 409 THR A CA 1
ATOM 3010 C C . THR A 1 409 ? -2.499 -8.650 22.112 1.00 60.16 409 THR A C 1
ATOM 3012 O O . THR A 1 409 ? -3.565 -9.096 22.543 1.00 60.16 409 THR A O 1
ATOM 3015 N N . LEU A 1 410 ? -2.056 -8.953 20.888 1.00 58.88 410 LEU A N 1
ATOM 3016 C CA . LEU A 1 410 ? -2.726 -9.858 19.965 1.00 58.88 410 LEU A CA 1
ATOM 3017 C C . LEU A 1 410 ? -2.094 -11.253 20.047 1.00 58.88 410 LEU A C 1
ATOM 3019 O O . LEU A 1 410 ? -0.871 -11.364 19.930 1.00 58.88 410 LEU A O 1
ATOM 3023 N N . PRO A 1 411 ? -2.887 -12.333 20.196 1.00 50.56 411 PRO A N 1
ATOM 3024 C CA . PRO A 1 411 ? -2.347 -13.678 20.068 1.00 50.56 411 PRO A CA 1
ATOM 3025 C C . PRO A 1 411 ? -1.732 -13.826 18.673 1.00 50.56 411 PRO A C 1
ATOM 3027 O O . PRO A 1 411 ? -2.350 -13.477 17.669 1.00 50.56 411 PRO A O 1
ATOM 3030 N N . THR A 1 412 ? -0.490 -14.296 18.591 1.00 47.47 412 THR A N 1
ATOM 3031 C CA . THR A 1 412 ? 0.153 -14.572 17.304 1.00 47.47 412 THR A CA 1
ATOM 3032 C C . THR A 1 412 ? -0.471 -15.822 16.686 1.00 47.47 412 THR A C 1
ATOM 3034 O O . THR A 1 412 ? -0.765 -16.786 17.390 1.00 47.47 412 THR A O 1
ATOM 3037 N N . ALA A 1 413 ? -0.638 -15.853 15.358 1.00 48.06 413 ALA A N 1
ATOM 3038 C CA . ALA A 1 413 ? -1.198 -17.011 14.646 1.00 48.06 413 ALA A CA 1
ATOM 3039 C C . ALA A 1 413 ? -0.438 -18.329 14.933 1.00 48.06 413 ALA A C 1
ATOM 3041 O O . ALA A 1 413 ? -1.015 -19.412 14.876 1.00 48.06 413 ALA A O 1
ATOM 3042 N N . ALA A 1 414 ? 0.839 -18.243 15.325 1.00 40.41 414 ALA A N 1
ATOM 3043 C CA . ALA A 1 414 ? 1.649 -19.383 15.750 1.00 40.41 414 ALA A CA 1
ATOM 3044 C C . ALA A 1 414 ? 1.189 -20.023 17.080 1.00 40.41 414 ALA A C 1
ATOM 3046 O O . ALA A 1 414 ? 1.436 -21.206 17.296 1.00 40.41 414 ALA A O 1
ATOM 3047 N N . ALA A 1 415 ? 0.494 -19.287 17.953 1.00 35.56 415 ALA A N 1
ATOM 3048 C CA . ALA A 1 415 ? -0.010 -19.797 19.230 1.00 35.56 415 ALA A CA 1
ATOM 3049 C C . ALA A 1 415 ? -1.329 -20.589 19.099 1.00 35.56 415 ALA A C 1
ATOM 3051 O O . ALA A 1 415 ? -1.705 -21.308 20.024 1.00 35.56 415 ALA A O 1
ATOM 3052 N N . ALA A 1 416 ? -2.021 -20.501 17.955 1.00 36.44 416 ALA A N 1
ATOM 3053 C CA . ALA A 1 416 ? -3.264 -21.235 17.694 1.00 36.44 416 ALA A CA 1
ATOM 3054 C C . ALA A 1 416 ? -3.033 -22.688 17.230 1.00 36.44 416 ALA A C 1
ATOM 3056 O O . ALA A 1 416 ? -3.954 -23.508 17.250 1.00 36.44 416 ALA A O 1
ATOM 3057 N N . ALA A 1 417 ? -1.800 -23.045 16.854 1.00 35.88 417 ALA A N 1
ATOM 3058 C CA . ALA A 1 417 ? -1.410 -24.432 16.633 1.00 35.88 417 ALA A CA 1
ATOM 3059 C C . ALA A 1 417 ? -1.163 -25.097 17.997 1.00 35.88 417 ALA A C 1
ATOM 3061 O O . ALA A 1 417 ? -0.052 -25.082 18.525 1.00 35.88 417 ALA A O 1
ATOM 3062 N N . GLY A 1 418 ? -2.231 -25.636 18.591 1.00 30.95 418 GLY A N 1
ATOM 3063 C CA . GLY A 1 418 ? -2.197 -26.285 19.901 1.00 30.95 418 GLY A CA 1
ATOM 3064 C C . GLY A 1 418 ? -1.092 -27.348 20.040 1.00 30.95 418 GLY A C 1
ATOM 3065 O O . GLY A 1 418 ? -0.614 -27.906 19.046 1.00 30.95 418 GLY A O 1
ATOM 3066 N N . PRO A 1 419 ? -0.675 -27.664 21.280 1.00 33.38 419 PRO A N 1
ATOM 3067 C CA . PRO A 1 419 ? 0.431 -28.577 21.529 1.00 33.38 419 PRO A CA 1
ATOM 3068 C C . PRO A 1 419 ? 0.137 -29.945 20.911 1.00 33.38 419 PRO A C 1
ATOM 3070 O O . PRO A 1 419 ? -0.864 -30.592 21.234 1.00 33.38 419 PRO A O 1
ATOM 3073 N N . LYS A 1 420 ? 1.036 -30.412 20.034 1.00 39.84 420 LYS A N 1
ATOM 3074 C CA . LYS A 1 420 ? 1.036 -31.799 19.559 1.00 39.84 420 LYS A CA 1
ATOM 3075 C C . LYS A 1 420 ? 1.073 -32.710 20.786 1.00 39.84 420 LYS A C 1
ATOM 3077 O O . LYS A 1 420 ? 2.099 -32.804 21.459 1.00 39.84 420 LYS A O 1
ATOM 3082 N N . ARG A 1 421 ? -0.042 -33.391 21.072 1.00 36.94 421 ARG A N 1
ATOM 3083 C CA . ARG A 1 421 ? -0.075 -34.500 22.030 1.00 36.94 421 ARG A CA 1
ATOM 3084 C C . ARG A 1 421 ? 0.979 -35.517 21.593 1.00 36.94 421 ARG A C 1
ATOM 3086 O O . ARG A 1 421 ? 0.811 -36.178 20.569 1.00 36.94 421 ARG A O 1
ATOM 3093 N N . LYS A 1 422 ? 2.056 -35.646 22.370 1.00 36.31 422 LYS A N 1
ATOM 3094 C CA . LYS A 1 422 ? 2.890 -36.848 22.350 1.00 36.31 422 LYS A CA 1
ATOM 3095 C C . LYS A 1 422 ? 1.973 -38.014 22.721 1.00 36.31 422 LYS A C 1
ATOM 3097 O O . LYS A 1 422 ? 1.410 -38.019 23.813 1.00 36.31 422 LYS A O 1
ATOM 3102 N N . LYS A 1 423 ? 1.765 -38.949 21.793 1.00 44.09 423 LYS A N 1
ATOM 3103 C CA . LYS A 1 423 ? 1.251 -40.274 22.145 1.00 44.09 423 LYS A CA 1
ATOM 3104 C C . LYS A 1 423 ? 2.352 -40.985 22.934 1.00 44.09 423 LYS A C 1
ATOM 3106 O O . LYS A 1 423 ? 3.511 -40.914 22.525 1.00 44.09 423 LYS A O 1
ATOM 3111 N N . GLY A 1 424 ? 1.966 -41.540 24.081 1.00 43.84 424 GLY A N 1
ATOM 3112 C CA . GLY A 1 424 ? 2.788 -42.464 24.859 1.00 43.84 424 GLY A CA 1
ATOM 3113 C C . GLY A 1 424 ? 2.931 -43.811 24.176 1.00 43.84 424 GLY A C 1
ATOM 3114 O O . GLY A 1 424 ? 2.170 -44.061 23.208 1.00 43.84 424 GLY A O 1
#

Sequence (424 aa):
MTRLLPLLAIALSTSAFADLQKCPGPQGTTIFTDKDCPALARPAGAPPPRAAAAPGAAIAPVDAPLPLQETGVPVVVQMAGRFAWLDDDTLAITTFADPAAKAPWMVRKIVAYDVPSARSSVLVARGFVDCTNAAYNLVSLETGDLESRFAVGSHAAPSVQQFQVWDPAARRLSPAPAEFKAAWHPSACMKPAPEDLALHDLLASKKPVRYLQPEHGTLAWGTLDDSGHPVGPTLVTPRKKITLALGINDISHDVRWLPFRNAYQLAPGAHDAALDPPRDVPLLTMDLDGRLARHPIPTGLVRQLDALHAGAPAEMIAPRAGDLVIHPGAAANGAGLYLVQGEQSRRIWCTARPAPGQAAGADGCTMSQAVAVSRDGCRIAFDAQPAVAVATGFPASPTLKVLTLCDGTLPTAAAAAGPKRKKG

Radius of gyration: 26.1 Å; chains: 1; bounding box: 62×73×96 Å

Secondary structure (DSSP, 8-state):
----------------SS--EEEEPGGG-EEEESS------PPP-PPPPPPP------PPPEE-PPPEEEEEEE--TTSS--EEESSSSEEEEEEES-TTSSSGGGSEEEEEEETTTTEEEEEESSEEEEEEETTTTEEEEEES-THHHHSTT--SPPPEEEEEEEETTTTEEEEPPHHHHHH-BTTTTB---GGGTT-S-SSS---SEEE--TTT-EEE---B-TTS-BPPPEEE-SS-EEE-S--TTSS-SS-EEEGGGTEEEEE--EE-TTSSS-S-BPEEEEETT--EEEEPPPHHHHHHHHHTT--SPEEEE--TTSEEEEE-S-GGGT-EEEEEETTEEEEEES-SSPPTTPPPSSGGG--SSPPEEPTTSSEEEEEE--SS---SS-TT--EEEEEES-SSSSPPGGGGS-------

Foldseek 3Di:
DDDDDDDDDDDDDDPDPPQWDWEQDPPRDIDTDNDDHDDDDDDDDDDDDDDDDDDDDLPAFAADAFDKDFLPAFFLLPDPQQWAFLAQFKIWGKGFLDPPDPCRSQFIFIWIQGRVVSDIDTQASGWGWQYADHVQSKTKIWHWTNCLVPDDPDPTGDTDIAIWHADPVVRHTDHDPVVCVQAPARNQRAGDPPVCNPPVHQLPDPAQKDGDHLQLAIWGWDDQPVVRHTQAIWRDGPVDIHRAPDDSPLFHSDWDQQLLVQKIFRFQWKAAPQDDPDGWNFGWIAHSVRDIDGHTDQPSLVVNLVVLVQHDIWTWDQFQQAIWIARFFFLSNPGAIWHDQPNHIHGHAQDCDHDPFQAHGGQSRHWSDDWHAHNNSFKIKTWGQGNDQPPPVDRTRTTIMMGGNPPPPGDGSVPVPDDDPDDD